Protein AF-0000000082733466 (afdb_homodimer)

Radius of gyration: 30.23 Å; Cα contacts (8 Å, |Δi|>4): 843; chains: 2; bounding box: 83×103×80 Å

Structure (mmCIF, N/CA/C/O backbone):
data_AF-0000000082733466-model_v1
#
loop_
_entity.id
_entity.type
_entity.pdbx_description
1 polymer 'Transmembrane protein 182'
#
loop_
_atom_site.group_PDB
_atom_site.id
_atom_site.type_symbol
_atom_site.label_atom_id
_atom_site.label_alt_id
_atom_site.label_comp_id
_atom_site.label_asym_id
_atom_site.label_entity_id
_atom_site.label_seq_id
_atom_site.pdbx_PDB_ins_code
_atom_site.Cartn_x
_atom_site.Cartn_y
_atom_site.Cartn_z
_atom_site.occupancy
_atom_site.B_iso_or_equiv
_atom_site.auth_seq_id
_atom_site.auth_comp_id
_atom_site.auth_asym_id
_atom_site.auth_atom_id
_atom_site.pdbx_PDB_model_num
ATOM 1 N N . MET A 1 1 ? 45.094 -58.219 -17.766 1 29.83 1 MET A N 1
ATOM 2 C CA . MET A 1 1 ? 43.812 -57.844 -18.406 1 29.83 1 MET A CA 1
ATOM 3 C C . MET A 1 1 ? 42.844 -57.312 -17.375 1 29.83 1 MET A C 1
ATOM 5 O O . MET A 1 1 ? 42.188 -58.094 -16.688 1 29.83 1 MET A O 1
ATOM 9 N N . SER A 1 2 ? 43.25 -56.219 -16.609 1 34.62 2 SER A N 1
ATOM 10 C CA . SER A 1 2 ? 42.562 -55.469 -15.578 1 34.62 2 SER A CA 1
ATOM 11 C C . SER A 1 2 ? 41.281 -54.812 -16.125 1 34.62 2 SER A C 1
ATOM 13 O O . SER A 1 2 ? 41.344 -54.031 -17.062 1 34.62 2 SER A O 1
ATOM 15 N N . GLN A 1 3 ? 40.219 -55.594 -16.297 1 35.31 3 GLN A N 1
ATOM 16 C CA . GLN A 1 3 ? 38.906 -55.094 -16.688 1 35.31 3 GLN A CA 1
ATOM 17 C C . GLN A 1 3 ? 38.438 -53.969 -15.773 1 35.31 3 GLN A C 1
ATOM 19 O O . GLN A 1 3 ? 38.219 -54.156 -14.578 1 35.31 3 GLN A O 1
ATOM 24 N N . GLY A 1 4 ? 38.969 -52.719 -15.922 1 37.38 4 GLY A N 1
ATOM 25 C CA . GLY A 1 4 ? 38.438 -51.531 -15.305 1 37.38 4 GLY A CA 1
ATOM 26 C C . GLY A 1 4 ? 36.906 -51.406 -15.484 1 37.38 4 GLY A C 1
ATOM 27 O O . GLY A 1 4 ? 36.406 -51.406 -16.609 1 37.38 4 GLY A O 1
ATOM 28 N N . SER A 1 5 ? 36.125 -52 -14.586 1 43.62 5 SER A N 1
ATOM 29 C CA . SER A 1 5 ? 34.688 -51.812 -14.492 1 43.62 5 SER A CA 1
ATOM 30 C C . SER A 1 5 ? 34.344 -50.312 -14.602 1 43.62 5 SER A C 1
ATOM 32 O O . SER A 1 5 ? 34.719 -49.531 -13.758 1 43.62 5 SER A O 1
ATOM 34 N N . ARG A 1 6 ? 34.312 -49.781 -15.836 1 42.19 6 ARG A N 1
ATOM 35 C CA . ARG A 1 6 ? 33.656 -48.5 -16.078 1 42.19 6 ARG A CA 1
ATOM 36 C C . ARG A 1 6 ? 32.281 -48.469 -15.398 1 42.19 6 ARG A C 1
ATOM 38 O O . ARG A 1 6 ? 31.344 -49.125 -15.836 1 42.19 6 ARG A O 1
ATOM 45 N N . VAL A 1 7 ? 32.219 -48.438 -14.102 1 40.44 7 VAL A N 1
ATOM 46 C CA . VAL A 1 7 ? 30.969 -48 -13.492 1 40.44 7 VAL A CA 1
ATOM 47 C C . VAL A 1 7 ? 30.5 -46.719 -14.156 1 40.44 7 VAL A C 1
ATOM 49 O O . VAL A 1 7 ? 31.219 -45.719 -14.195 1 40.44 7 VAL A O 1
ATOM 52 N N . MET A 1 8 ? 29.891 -46.812 -15.297 1 35.75 8 MET A N 1
ATOM 53 C CA . MET A 1 8 ? 29.125 -45.656 -15.805 1 35.75 8 MET A CA 1
ATOM 54 C C . MET A 1 8 ? 28.359 -45 -14.68 1 35.75 8 MET A C 1
ATOM 56 O O . MET A 1 8 ? 27.516 -45.625 -14.031 1 35.75 8 MET A O 1
ATOM 60 N N . PHE A 1 9 ? 28.969 -44.125 -13.93 1 37.19 9 PHE A N 1
ATOM 61 C CA . PHE A 1 9 ? 28.172 -43.188 -13.148 1 37.19 9 PHE A CA 1
ATOM 62 C C . PHE A 1 9 ? 27 -42.656 -13.977 1 37.19 9 PHE A C 1
ATOM 64 O O . PHE A 1 9 ? 27.219 -41.969 -14.992 1 37.19 9 PHE A O 1
ATOM 71 N N . SER A 1 10 ? 26.062 -43.531 -14.234 1 38.38 10 SER A N 1
ATOM 72 C CA . SER A 1 10 ? 24.844 -42.844 -14.641 1 38.38 10 SER A CA 1
ATOM 73 C C . SER A 1 10 ? 24.656 -41.531 -13.883 1 38.38 10 SER A C 1
ATOM 75 O O . SER A 1 10 ? 24.547 -41.531 -12.656 1 38.38 10 SER A O 1
ATOM 77 N N . SER A 1 11 ? 25.484 -40.594 -14.117 1 40.06 11 SER A N 1
ATOM 78 C CA . SER A 1 11 ? 25.109 -39.25 -13.695 1 40.06 11 SER A CA 1
ATOM 79 C C . SER A 1 11 ? 23.609 -39.031 -13.844 1 40.06 11 SER A C 1
ATOM 81 O O . SER A 1 11 ? 23.125 -38.688 -14.922 1 40.06 11 SER A O 1
ATOM 83 N N . THR A 1 12 ? 22.766 -39.938 -13.469 1 43.28 12 THR A N 1
ATOM 84 C CA . THR A 1 12 ? 21.391 -39.531 -13.203 1 43.28 12 THR A CA 1
ATOM 85 C C . THR A 1 12 ? 21.344 -38.125 -12.555 1 43.28 12 THR A C 1
ATOM 87 O O . THR A 1 12 ? 21.375 -38.031 -11.328 1 43.28 12 THR A O 1
ATOM 90 N N . GLN A 1 13 ? 22.297 -37.281 -12.68 1 42.25 13 GLN A N 1
ATOM 91 C CA . GLN A 1 13 ? 22.031 -35.906 -12.266 1 42.25 13 GLN A CA 1
ATOM 92 C C . GLN A 1 13 ? 20.578 -35.531 -12.469 1 42.25 13 GLN A C 1
ATOM 94 O O . GLN A 1 13 ? 20.031 -35.719 -13.562 1 42.25 13 GLN A O 1
ATOM 99 N N . ASP A 1 14 ? 19.703 -35.625 -11.5 1 50.81 14 ASP A N 1
ATOM 100 C CA . ASP A 1 14 ? 18.328 -35.188 -11.227 1 50.81 14 ASP A CA 1
ATOM 101 C C . ASP A 1 14 ? 17.984 -33.906 -11.969 1 50.81 14 ASP A C 1
ATOM 103 O O . ASP A 1 14 ? 18.156 -32.812 -11.438 1 50.81 14 ASP A O 1
ATOM 107 N N . GLU A 1 15 ? 18.391 -33.656 -13.125 1 63.31 15 GLU A N 1
ATOM 108 C CA . GLU A 1 15 ? 18 -32.531 -13.961 1 63.31 15 GLU A CA 1
ATOM 109 C C . GLU A 1 15 ? 16.484 -32.312 -13.891 1 63.31 15 GLU A C 1
ATOM 111 O O . GLU A 1 15 ? 15.703 -33.25 -14.039 1 63.31 15 GLU A O 1
ATOM 116 N N . MET A 1 16 ? 16.078 -31.281 -13.289 1 73.44 16 MET A N 1
ATOM 117 C CA . MET A 1 16 ? 14.688 -30.844 -13.227 1 73.44 16 MET A CA 1
ATOM 118 C C . MET A 1 16 ? 14.031 -30.906 -14.602 1 73.44 16 MET A C 1
ATOM 120 O O . MET A 1 16 ? 14.602 -30.453 -15.594 1 73.44 16 MET A O 1
ATOM 124 N N . SER A 1 17 ? 13.047 -31.734 -14.68 1 81.06 17 SER A N 1
ATOM 125 C CA . SER A 1 17 ? 12.266 -31.781 -15.906 1 81.06 17 SER A CA 1
ATOM 126 C C . SER A 1 17 ? 11.883 -30.375 -16.375 1 81.06 17 SER A C 1
ATOM 128 O O . SER A 1 17 ? 11.883 -29.438 -15.586 1 81.06 17 SER A O 1
ATOM 130 N N . PRO A 1 18 ? 11.891 -30.219 -17.641 1 79.94 18 PRO A N 1
ATOM 131 C CA . PRO A 1 18 ? 11.492 -28.922 -18.172 1 79.94 18 PRO A CA 1
ATOM 132 C C . PRO A 1 18 ? 10.234 -28.375 -17.5 1 79.94 18 PRO A C 1
ATOM 134 O O . PRO A 1 18 ? 10.125 -27.172 -17.266 1 79.94 18 PRO A O 1
ATOM 137 N N . ALA A 1 19 ? 9.359 -29.234 -17.188 1 79.19 19 ALA A N 1
ATOM 138 C CA . ALA A 1 19 ? 8.133 -28.828 -16.5 1 79.19 19 ALA A CA 1
ATOM 139 C C . ALA A 1 19 ? 8.438 -28.328 -15.094 1 79.19 19 ALA A C 1
ATOM 141 O O . ALA A 1 19 ? 7.848 -27.344 -14.641 1 79.19 19 ALA A O 1
ATOM 142 N N . GLU A 1 20 ? 9.281 -28.938 -14.461 1 83.38 20 GLU A N 1
ATOM 143 C CA . GLU A 1 20 ? 9.664 -28.531 -13.109 1 83.38 20 GLU A CA 1
ATOM 144 C C . GLU A 1 20 ? 10.406 -27.203 -13.117 1 83.38 20 GLU A C 1
ATOM 146 O O . GLU A 1 20 ? 10.219 -26.375 -12.219 1 83.38 20 GLU A O 1
ATOM 151 N N . ARG A 1 21 ? 11.242 -27.078 -14.102 1 84.56 21 ARG A N 1
ATOM 152 C CA . ARG A 1 21 ? 11.969 -25.812 -14.234 1 84.56 21 ARG A CA 1
ATOM 153 C C . ARG A 1 21 ? 11.016 -24.656 -14.445 1 84.56 21 ARG A C 1
ATOM 155 O O . ARG A 1 21 ? 11.219 -23.562 -13.906 1 84.56 21 ARG A O 1
ATOM 162 N N . LEU A 1 22 ? 10.039 -24.859 -15.227 1 86 22 LEU A N 1
ATOM 163 C CA . LEU A 1 22 ? 9.047 -23.812 -15.484 1 86 22 LEU A CA 1
ATOM 164 C C . LEU A 1 22 ? 8.289 -23.469 -14.211 1 86 22 LEU A C 1
ATOM 166 O O . LEU A 1 22 ? 8 -22.297 -13.953 1 86 22 LEU A O 1
ATOM 170 N N . LYS A 1 23 ? 8.047 -24.469 -13.477 1 83.38 23 LYS A N 1
ATOM 171 C CA . LYS A 1 23 ? 7.344 -24.25 -12.219 1 83.38 23 LYS A CA 1
ATOM 172 C C . LYS A 1 23 ? 8.18 -23.406 -11.266 1 83.38 23 LYS A C 1
ATOM 174 O O . LYS A 1 23 ? 7.645 -22.531 -10.57 1 83.38 23 LYS A O 1
ATOM 179 N N . VAL A 1 24 ? 9.398 -23.688 -11.211 1 86 24 VAL A N 1
ATOM 180 C CA . VAL A 1 24 ? 10.312 -22.938 -10.344 1 86 24 VAL A CA 1
ATOM 181 C C . VAL A 1 24 ? 10.422 -21.5 -10.828 1 86 24 VAL A C 1
ATOM 183 O O . VAL A 1 24 ? 10.43 -20.562 -10.023 1 86 24 VAL A O 1
ATOM 186 N N . LEU A 1 25 ? 10.461 -21.312 -12.086 1 88.62 25 LEU A N 1
ATOM 187 C CA . LEU A 1 25 ? 10.539 -19.969 -12.656 1 88.62 25 LEU A CA 1
ATOM 188 C C . LEU A 1 25 ? 9.281 -19.172 -12.336 1 88.62 25 LEU A C 1
ATOM 190 O O . LEU A 1 25 ? 9.367 -17.984 -11.977 1 88.62 25 LEU A O 1
ATOM 194 N N . VAL A 1 26 ? 8.219 -19.828 -12.477 1 88.25 26 VAL A N 1
ATOM 195 C CA . VAL A 1 26 ? 6.945 -19.172 -12.203 1 88.25 26 VAL A CA 1
ATOM 196 C C . VAL A 1 26 ? 6.863 -18.812 -10.719 1 88.25 26 VAL A C 1
ATOM 198 O O . VAL A 1 26 ? 6.395 -17.734 -10.359 1 88.25 26 VAL A O 1
ATOM 201 N N . PHE A 1 27 ? 7.34 -19.641 -9.883 1 87.75 27 PHE A N 1
ATOM 202 C CA . PHE A 1 27 ? 7.344 -19.391 -8.453 1 87.75 27 PHE A CA 1
ATOM 203 C C . PHE A 1 27 ? 8.148 -18.125 -8.133 1 87.75 27 PHE A C 1
ATOM 205 O O . PHE A 1 27 ? 7.668 -17.234 -7.426 1 87.75 27 PHE A O 1
ATOM 212 N N . PHE A 1 28 ? 9.305 -18.109 -8.617 1 92.25 28 PHE A N 1
ATOM 213 C CA . PHE A 1 28 ? 10.172 -16.969 -8.32 1 92.25 28 PHE A CA 1
ATOM 214 C C . PHE A 1 28 ? 9.633 -15.695 -8.938 1 92.25 28 PHE A C 1
ATOM 216 O O . PHE A 1 28 ? 9.758 -14.617 -8.352 1 92.25 28 PHE A O 1
ATOM 223 N N . ALA A 1 29 ? 9.055 -15.781 -10.094 1 92.81 29 ALA A N 1
ATOM 224 C CA . ALA A 1 29 ? 8.453 -14.602 -10.719 1 92.81 29 ALA A CA 1
ATOM 225 C C . ALA A 1 29 ? 7.34 -14.031 -9.844 1 92.81 29 ALA A C 1
ATOM 227 O O . ALA A 1 29 ? 7.277 -12.82 -9.617 1 92.81 29 ALA A O 1
ATOM 228 N N . LEU A 1 30 ? 6.547 -14.898 -9.336 1 91.38 30 LEU A N 1
ATOM 229 C CA . LEU A 1 30 ? 5.426 -14.453 -8.508 1 91.38 30 LEU A CA 1
ATOM 230 C C . LEU A 1 30 ? 5.914 -13.961 -7.152 1 91.38 30 LEU A C 1
ATOM 232 O O . LEU A 1 30 ? 5.418 -12.953 -6.637 1 91.38 30 LEU A O 1
ATOM 236 N N . PHE A 1 31 ? 6.895 -14.68 -6.621 1 92.19 31 PHE A N 1
ATOM 237 C CA . PHE A 1 31 ? 7.41 -14.312 -5.309 1 92.19 31 PHE A CA 1
ATOM 238 C C . PHE A 1 31 ? 8.109 -12.961 -5.363 1 92.19 31 PHE A C 1
ATOM 240 O O . PHE A 1 31 ? 7.836 -12.086 -4.539 1 92.19 31 PHE A O 1
ATOM 247 N N . PHE A 1 32 ? 8.953 -12.789 -6.27 1 95.81 32 PHE A N 1
ATOM 248 C CA . PHE A 1 32 ? 9.664 -11.523 -6.414 1 95.81 32 PHE A CA 1
ATOM 249 C C . PHE A 1 32 ? 8.711 -10.414 -6.844 1 95.81 32 PHE A C 1
ATOM 251 O O . PHE A 1 32 ? 8.883 -9.258 -6.457 1 95.81 32 PHE A O 1
ATOM 258 N N . GLY A 1 33 ? 7.77 -10.797 -7.648 1 95.44 33 GLY A N 1
ATOM 259 C CA . GLY A 1 33 ? 6.77 -9.812 -8.023 1 95.44 33 GLY A CA 1
ATOM 260 C C . GLY A 1 33 ? 5.973 -9.289 -6.848 1 95.44 33 GLY A C 1
ATOM 261 O O . GLY A 1 33 ? 5.77 -8.078 -6.715 1 95.44 33 GLY A O 1
ATOM 262 N N . ALA A 1 34 ? 5.559 -10.156 -5.977 1 94.5 34 ALA A N 1
ATOM 263 C CA . ALA A 1 34 ? 4.797 -9.766 -4.793 1 94.5 34 ALA A CA 1
ATOM 264 C C . ALA A 1 34 ? 5.652 -8.945 -3.836 1 94.5 34 ALA A C 1
ATOM 266 O O . ALA A 1 34 ? 5.184 -7.945 -3.277 1 94.5 34 ALA A O 1
ATOM 267 N N . SER A 1 35 ? 6.898 -9.367 -3.729 1 95.69 35 SER A N 1
ATOM 268 C CA . SER A 1 35 ? 7.812 -8.633 -2.859 1 95.69 35 SER A CA 1
ATOM 269 C C . SER A 1 35 ? 8.086 -7.23 -3.402 1 95.69 35 SER A C 1
ATOM 271 O O . SER A 1 35 ? 8.062 -6.254 -2.652 1 95.69 35 SER A O 1
ATOM 273 N N . GLY A 1 36 ? 8.344 -7.211 -4.672 1 96.88 36 GLY A N 1
ATOM 274 C CA . GLY A 1 36 ? 8.555 -5.91 -5.293 1 96.88 36 GLY A CA 1
ATOM 275 C C . GLY A 1 36 ? 7.352 -4.996 -5.188 1 96.88 36 GLY A C 1
ATOM 276 O O . GLY A 1 36 ? 7.492 -3.803 -4.914 1 96.88 36 GLY A O 1
ATOM 277 N N . PHE A 1 37 ? 6.234 -5.551 -5.363 1 95.31 37 PHE A N 1
ATOM 278 C CA . PHE A 1 37 ? 4.977 -4.824 -5.254 1 95.31 37 PHE A CA 1
ATOM 279 C C . PHE A 1 37 ? 4.809 -4.246 -3.854 1 95.31 37 PHE A C 1
ATOM 281 O O . PHE A 1 37 ? 4.547 -3.051 -3.697 1 95.31 37 PHE A O 1
ATOM 288 N N . LEU A 1 38 ? 4.996 -5.012 -2.854 1 95.5 38 LEU A N 1
ATOM 289 C CA . LEU A 1 38 ? 4.836 -4.594 -1.466 1 95.5 38 LEU A CA 1
ATOM 290 C C . LEU A 1 38 ? 5.844 -3.506 -1.106 1 95.5 38 LEU A C 1
ATOM 292 O O . LEU A 1 38 ? 5.473 -2.48 -0.527 1 95.5 38 LEU A O 1
ATOM 296 N N . LEU A 1 39 ? 7.027 -3.721 -1.506 1 96.75 39 LEU A N 1
ATOM 297 C CA . LEU A 1 39 ? 8.078 -2.766 -1.162 1 96.75 39 LEU A CA 1
ATOM 298 C C . LEU A 1 39 ? 7.883 -1.454 -1.917 1 96.75 39 LEU A C 1
ATOM 300 O O . LEU A 1 39 ? 8.195 -0.381 -1.396 1 96.75 39 LEU A O 1
ATOM 304 N N . THR A 1 40 ? 7.363 -1.567 -3.109 1 96.38 40 THR A N 1
ATOM 305 C CA . THR A 1 40 ? 7.062 -0.36 -3.869 1 96.38 40 THR A CA 1
ATOM 306 C C . THR A 1 40 ? 5.969 0.452 -3.182 1 96.38 40 THR A C 1
ATOM 308 O O . THR A 1 40 ? 6.102 1.666 -3.01 1 96.38 40 THR A O 1
ATOM 311 N N . LEU A 1 41 ? 4.969 -0.22 -2.736 1 93.81 41 LEU A N 1
ATOM 312 C CA . LEU A 1 41 ? 3.865 0.48 -2.086 1 93.81 41 LEU A CA 1
ATOM 313 C C . LEU A 1 41 ? 4.305 1.056 -0.744 1 93.81 41 LEU A C 1
ATOM 315 O O . LEU A 1 41 ? 3.912 2.168 -0.383 1 93.81 41 LEU A O 1
ATOM 319 N N . LEU A 1 42 ? 5.113 0.343 -0.094 1 92.44 42 LEU A N 1
ATOM 320 C CA . LEU A 1 42 ? 5.609 0.833 1.188 1 92.44 42 LEU A CA 1
ATOM 321 C C . LEU A 1 42 ? 6.555 2.014 0.991 1 92.44 42 LEU A C 1
ATOM 323 O O . LEU A 1 42 ? 6.473 3.006 1.717 1 92.44 42 LEU A O 1
ATOM 327 N N . SER A 1 43 ? 7.398 1.934 0.071 1 92.88 43 SER A N 1
ATOM 328 C CA . SER A 1 43 ? 8.375 2.99 -0.189 1 92.88 43 SER A CA 1
ATOM 329 C C . SER A 1 43 ? 7.688 4.266 -0.675 1 92.88 43 SER A C 1
ATOM 331 O O . SER A 1 43 ? 8.039 5.363 -0.243 1 92.88 43 SER A O 1
ATOM 333 N N . CYS A 1 44 ? 6.715 4.078 -1.498 1 88.44 44 CYS A N 1
ATOM 334 C CA . CYS A 1 44 ? 6.059 5.242 -2.088 1 88.44 44 CYS A CA 1
ATOM 335 C C . CYS A 1 44 ? 4.93 5.742 -1.195 1 88.44 44 CYS A C 1
ATOM 337 O O . CYS A 1 44 ? 4.594 6.926 -1.221 1 88.44 44 CYS A O 1
ATOM 339 N N . GLY A 1 45 ? 4.469 4.922 -0.361 1 84.69 45 GLY A N 1
ATOM 340 C CA . GLY A 1 45 ? 3.277 5.273 0.392 1 84.69 45 GLY A CA 1
ATOM 341 C C . GLY A 1 45 ? 3.584 5.855 1.76 1 84.69 45 GLY A C 1
ATOM 342 O O . GLY A 1 45 ? 2.791 6.625 2.307 1 84.69 45 GLY A O 1
ATOM 343 N N . THR A 1 46 ? 4.645 5.609 2.533 1 83.94 46 THR A N 1
ATOM 344 C CA . THR A 1 46 ? 4.91 6.043 3.9 1 83.94 46 THR A CA 1
ATOM 345 C C . THR A 1 46 ? 5.656 7.371 3.91 1 83.94 46 THR A C 1
ATOM 347 O O . THR A 1 46 ? 5.824 7.988 4.965 1 83.94 46 THR A O 1
ATOM 350 N N . GLU A 1 47 ? 6.008 8.039 2.936 1 84.25 47 GLU A N 1
ATOM 351 C CA . GLU A 1 47 ? 6.5 9.398 2.723 1 84.25 47 GLU A CA 1
ATOM 352 C C . GLU A 1 47 ? 7.68 9.711 3.641 1 84.25 47 GLU A C 1
ATOM 354 O O . GLU A 1 47 ? 7.781 10.812 4.176 1 84.25 47 GLU A O 1
ATOM 359 N N . TYR A 1 48 ? 8.547 8.82 4.027 1 87.81 48 TYR A N 1
ATOM 360 C CA . TYR A 1 48 ? 9.75 9.031 4.832 1 87.81 48 TYR A CA 1
ATOM 361 C C . TYR A 1 48 ? 11.008 8.812 4 1 87.81 48 TYR A C 1
ATOM 363 O O . TYR A 1 48 ? 11.906 8.07 4.402 1 87.81 48 TYR A O 1
ATOM 371 N N . TRP A 1 49 ? 11.117 9.469 2.992 1 88.88 49 TRP A N 1
ATOM 372 C CA . TRP A 1 49 ? 12.297 9.367 2.143 1 88.88 49 TRP A CA 1
ATOM 373 C C . TRP A 1 49 ? 13.453 10.172 2.727 1 88.88 49 TRP A C 1
ATOM 375 O O . TRP A 1 49 ? 14.586 9.688 2.783 1 88.88 49 TRP A O 1
ATOM 385 N N . LEU A 1 50 ? 13.125 11.414 3.213 1 87.06 50 LEU A N 1
ATOM 386 C CA . LEU A 1 50 ? 14.125 12.312 3.775 1 87.06 50 LEU A CA 1
ATOM 387 C C . LEU A 1 50 ? 13.719 12.773 5.172 1 87.06 50 LEU A C 1
ATOM 389 O O . LEU A 1 50 ? 12.57 13.164 5.395 1 87.06 50 LEU A O 1
ATOM 393 N N . LEU A 1 51 ? 14.617 12.602 6.082 1 86.81 51 LEU A N 1
ATOM 394 C CA . LEU A 1 51 ? 14.445 13.125 7.438 1 86.81 51 LEU A CA 1
ATOM 395 C C . LEU A 1 51 ? 15.438 14.25 7.715 1 86.81 51 LEU A C 1
ATOM 397 O O . LEU A 1 51 ? 16.625 14.133 7.391 1 86.81 51 LEU A O 1
ATOM 401 N N . ALA A 1 52 ? 14.898 15.336 8.203 1 84.5 52 ALA A N 1
ATOM 402 C CA . ALA A 1 52 ? 15.766 16.484 8.477 1 84.5 52 ALA A CA 1
ATOM 403 C C . ALA A 1 52 ? 15.398 17.141 9.797 1 84.5 52 ALA A C 1
ATOM 405 O O . ALA A 1 52 ? 14.25 17.062 10.242 1 84.5 52 ALA A O 1
ATOM 406 N N . SER A 1 53 ? 16.359 17.688 10.391 1 84.06 53 SER A N 1
ATOM 407 C CA . SER A 1 53 ? 16.172 18.453 11.609 1 84.06 53 SER A CA 1
ATOM 408 C C . SER A 1 53 ? 16.828 19.828 11.508 1 84.06 53 SER A C 1
ATOM 410 O O . SER A 1 53 ? 17.953 19.938 11 1 84.06 53 SER A O 1
ATOM 412 N N . GLU A 1 54 ? 16.047 20.781 11.859 1 82.31 54 GLU A N 1
ATOM 413 C CA . GLU A 1 54 ? 16.531 22.156 11.859 1 82.31 54 GLU A CA 1
ATOM 414 C C . GLU A 1 54 ? 16.641 22.703 13.281 1 82.31 54 GLU A C 1
ATOM 416 O O . GLU A 1 54 ? 15.75 22.484 14.102 1 82.31 54 GLU A O 1
ATOM 421 N N . SER A 1 55 ? 17.812 23.297 13.562 1 80 55 SER A N 1
ATOM 422 C CA . SER A 1 55 ? 18 23.969 14.852 1 80 55 SER A CA 1
ATOM 423 C C . SER A 1 55 ? 18.688 25.312 14.672 1 80 55 SER A C 1
ATOM 425 O O . SER A 1 55 ? 19.531 25.484 13.789 1 80 55 SER A O 1
ATOM 427 N N . CYS A 1 56 ? 18.016 26.375 15.25 1 74 56 CYS A N 1
ATOM 428 C CA . CYS A 1 56 ? 18.641 27.688 15.258 1 74 56 CYS A CA 1
ATOM 429 C C . CYS A 1 56 ? 19.188 28.016 16.641 1 74 56 CYS A C 1
ATOM 431 O O . CYS A 1 56 ? 18.469 27.922 17.641 1 74 56 CYS A O 1
ATOM 433 N N . GLY A 1 57 ? 20.484 27.891 16.906 1 59.81 57 GLY A N 1
ATOM 434 C CA . GLY A 1 57 ? 21.141 28.203 18.172 1 59.81 57 GLY A CA 1
ATOM 435 C C . GLY A 1 57 ? 20.703 29.531 18.766 1 59.81 57 GLY A C 1
ATOM 436 O O . GLY A 1 57 ? 19.859 30.219 18.188 1 59.81 57 GLY A O 1
ATOM 437 N N . GLU A 1 58 ? 21.359 30.141 19.719 1 56.09 58 GLU A N 1
ATOM 438 C CA . GLU A 1 58 ? 21.219 31.25 20.656 1 56.09 58 GLU A CA 1
ATOM 439 C C . GLU A 1 58 ? 20.922 32.562 19.938 1 56.09 58 GLU A C 1
ATOM 441 O O . GLU A 1 58 ? 20.203 33.406 20.453 1 56.09 58 GLU A O 1
ATOM 446 N N . GLY A 1 59 ? 21.625 33.094 18.891 1 47.94 59 GLY A N 1
ATOM 447 C CA . GLY A 1 59 ? 21.609 34.5 18.562 1 47.94 59 GLY A CA 1
ATOM 448 C C . GLY A 1 59 ? 20.328 34.938 17.859 1 47.94 59 GLY A C 1
ATOM 449 O O . GLY A 1 59 ? 20.219 36.094 17.438 1 47.94 59 GLY A O 1
ATOM 450 N N . GLY A 1 60 ? 19.547 34.281 17.172 1 46.03 60 GLY A N 1
ATOM 451 C CA . GLY A 1 60 ? 18.5 34.969 16.484 1 46.03 60 GLY A CA 1
ATOM 452 C C . GLY A 1 60 ? 17.438 35.531 17.406 1 46.03 60 GLY A C 1
ATOM 453 O O . GLY A 1 60 ? 17.312 35.094 18.562 1 46.03 60 GLY A O 1
ATOM 454 N N . GLY A 1 61 ? 16.984 36.938 17.172 1 39.97 61 GLY A N 1
ATOM 455 C CA . GLY A 1 61 ? 16.312 37.938 17.984 1 39.97 61 GLY A CA 1
ATOM 456 C C . GLY A 1 61 ? 15.18 37.344 18.812 1 39.97 61 GLY A C 1
ATOM 457 O O . GLY A 1 61 ? 15.062 37.625 20.016 1 39.97 61 GLY A O 1
ATOM 458 N N . GLY A 1 62 ? 13.898 37.344 18.156 1 39.19 62 GLY A N 1
ATOM 459 C CA . GLY A 1 62 ? 12.742 37.844 18.875 1 39.19 62 GLY A CA 1
ATOM 460 C C . GLY A 1 62 ? 12.438 37.062 20.141 1 39.19 62 GLY A C 1
ATOM 461 O O . GLY A 1 62 ? 11.859 37.594 21.094 1 39.19 62 GLY A O 1
ATOM 462 N N . GLY A 1 63 ? 11.609 35.906 20.078 1 38.62 63 GLY A N 1
ATOM 463 C CA . GLY A 1 63 ? 10.82 35.719 21.281 1 38.62 63 GLY A CA 1
ATOM 464 C C . GLY A 1 63 ? 11.664 35.5 22.531 1 38.62 63 GLY A C 1
ATOM 465 O O . GLY A 1 63 ? 12.852 35.188 22.438 1 38.62 63 GLY A O 1
ATOM 466 N N . LEU A 1 64 ? 11.117 36.062 23.703 1 39.75 64 LEU A N 1
ATOM 467 C CA . LEU A 1 64 ? 11.414 36.344 25.109 1 39.75 64 LEU A CA 1
ATOM 468 C C . LEU A 1 64 ? 12.352 35.281 25.688 1 39.75 64 LEU A C 1
ATOM 470 O O . LEU A 1 64 ? 12.633 34.281 25.031 1 39.75 64 LEU A O 1
ATOM 474 N N . GLY A 1 65 ? 11.93 34.906 27.016 1 37.69 65 GLY A N 1
ATOM 475 C CA . GLY A 1 65 ? 12.469 34.719 28.359 1 37.69 65 GLY A CA 1
ATOM 476 C C . GLY A 1 65 ? 13.391 33.531 28.469 1 37.69 65 GLY A C 1
ATOM 477 O O . GLY A 1 65 ? 14.594 33.625 28.203 1 37.69 65 GLY A O 1
ATOM 478 N N . ASP A 1 66 ? 12.875 32.469 29.344 1 40.59 66 ASP A N 1
ATOM 479 C CA . ASP A 1 66 ? 13.5 31.578 30.312 1 40.59 66 ASP A CA 1
ATOM 480 C C . ASP A 1 66 ? 14.398 30.562 29.609 1 40.59 66 ASP A C 1
ATOM 482 O O . ASP A 1 66 ? 14.258 30.328 28.406 1 40.59 66 ASP A O 1
ATOM 486 N N . GLY A 1 67 ? 15.484 29.875 30.297 1 43.66 67 GLY A N 1
ATOM 487 C CA . GLY A 1 67 ? 16.375 28.734 30.328 1 43.66 67 GLY A CA 1
ATOM 488 C C . GLY A 1 67 ? 15.93 27.609 29.406 1 43.66 67 GLY A C 1
ATOM 489 O O . GLY A 1 67 ? 16.312 26.453 29.594 1 43.66 67 GLY A O 1
ATOM 490 N N . GLY A 1 68 ? 14.852 27.609 28.766 1 49.31 68 GLY A N 1
ATOM 491 C CA . GLY A 1 68 ? 14.148 26.469 28.188 1 49.31 68 GLY A CA 1
ATOM 492 C C . GLY A 1 68 ? 14.711 26.031 26.859 1 49.31 68 GLY A C 1
ATOM 493 O O . GLY A 1 68 ? 15.227 26.844 26.094 1 49.31 68 GLY A O 1
ATOM 494 N N . LYS A 1 69 ? 15.117 24.812 26.734 1 56.19 69 LYS A N 1
ATOM 495 C CA . LYS A 1 69 ? 15.648 24.016 25.625 1 56.19 69 LYS A CA 1
ATOM 496 C C . LYS A 1 69 ? 14.93 24.344 24.328 1 56.19 69 LYS A C 1
ATOM 498 O O . LYS A 1 69 ? 13.703 24.359 24.266 1 56.19 69 LYS A O 1
ATOM 503 N N . LYS A 1 70 ? 15.57 25 23.359 1 62.31 70 LYS A N 1
ATOM 504 C CA . LYS A 1 70 ? 15.109 25.547 22.094 1 62.31 70 LYS A CA 1
ATOM 505 C C . LYS A 1 70 ? 14.438 24.469 21.25 1 62.31 70 LYS A C 1
ATOM 507 O O . LYS A 1 70 ? 14.922 23.344 21.172 1 62.31 70 LYS A O 1
ATOM 512 N N . PRO A 1 71 ? 13.383 24.766 20.641 1 73.31 71 PRO A N 1
ATOM 513 C CA . PRO A 1 71 ? 12.633 23.797 19.844 1 73.31 71 PRO A CA 1
ATOM 514 C C . PRO A 1 71 ? 13.328 23.438 18.531 1 73.31 71 PRO A C 1
ATOM 516 O O . PRO A 1 71 ? 13.969 24.297 17.922 1 73.31 71 PRO A O 1
ATOM 519 N N . VAL A 1 72 ? 13.578 22.203 18.344 1 79.75 72 VAL A N 1
ATOM 520 C CA . VAL A 1 72 ? 14.094 21.656 17.078 1 79.75 72 VAL A CA 1
ATOM 521 C C . VAL A 1 72 ? 12.93 21.312 16.156 1 79.75 72 VAL A C 1
ATOM 523 O O . VAL A 1 72 ? 11.938 20.703 16.594 1 79.75 72 VAL A O 1
ATOM 526 N N . ARG A 1 73 ? 13.047 21.781 14.945 1 82.12 73 ARG A N 1
ATOM 527 C CA . ARG A 1 73 ? 12.039 21.422 13.953 1 82.12 73 ARG A CA 1
ATOM 528 C C . ARG A 1 73 ? 12.461 20.188 13.156 1 82.12 73 ARG A C 1
ATOM 530 O O . ARG A 1 73 ? 13.555 20.172 12.57 1 82.12 73 ARG A O 1
ATOM 537 N N . ILE A 1 74 ? 11.641 19.25 13.188 1 84.06 74 ILE A N 1
ATOM 538 C CA . ILE A 1 74 ? 11.922 18 12.484 1 84.06 74 ILE A CA 1
ATOM 539 C C . ILE A 1 74 ? 11.016 17.891 11.258 1 84.06 74 ILE A C 1
ATOM 541 O O . ILE A 1 74 ? 9.828 18.203 11.328 1 84.06 74 ILE A O 1
ATOM 545 N N . PHE A 1 75 ? 11.656 17.422 10.18 1 82.88 75 PHE A N 1
ATOM 546 C CA . PHE A 1 75 ? 10.945 17.281 8.914 1 82.88 75 PHE A CA 1
ATOM 547 C C . PHE A 1 75 ? 11.086 15.867 8.367 1 82.88 75 PHE A C 1
ATOM 549 O O . PHE A 1 75 ? 12.125 15.227 8.539 1 82.88 75 PHE A O 1
ATOM 556 N N . HIS A 1 76 ? 10.07 15.391 7.855 1 85.38 76 HIS A N 1
ATOM 557 C CA . HIS A 1 76 ? 10.148 14.227 6.98 1 85.38 76 HIS A CA 1
ATOM 558 C C . HIS A 1 76 ? 9.461 14.492 5.645 1 85.38 76 HIS A C 1
ATOM 560 O O . HIS A 1 76 ? 8.445 15.188 5.594 1 85.38 76 HIS A O 1
ATOM 566 N N . GLU A 1 77 ? 10.086 14.047 4.645 1 85.06 77 GLU A N 1
ATOM 567 C CA . GLU A 1 77 ? 9.586 14.305 3.301 1 85.06 77 GLU A CA 1
ATOM 568 C C . GLU A 1 77 ? 9.516 13.023 2.48 1 85.06 77 GLU A C 1
ATOM 570 O O . GLU A 1 77 ? 10.391 12.164 2.578 1 85.06 77 GLU A O 1
ATOM 575 N N . GLY A 1 78 ? 8.414 12.969 1.747 1 85.75 78 GLY A N 1
ATOM 576 C CA . GLY A 1 78 ? 8.242 11.867 0.815 1 85.75 78 GLY A CA 1
ATOM 577 C C . GLY A 1 78 ? 7.969 12.32 -0.606 1 85.75 78 GLY A C 1
ATOM 578 O O . GLY A 1 78 ? 8.398 13.406 -1.008 1 85.75 78 GLY A O 1
ATOM 579 N N . LEU A 1 79 ? 7.387 11.484 -1.299 1 82.25 79 LEU A N 1
ATOM 580 C CA . LEU A 1 79 ? 7.16 11.766 -2.711 1 82.25 79 LEU A CA 1
ATOM 581 C C . LEU A 1 79 ? 6.078 12.82 -2.887 1 82.25 79 LEU A C 1
ATOM 583 O O . LEU A 1 79 ? 6.07 13.555 -3.881 1 82.25 79 LEU A O 1
ATOM 587 N N . PHE A 1 80 ? 5.223 12.922 -1.802 1 79.25 80 PHE A N 1
ATOM 588 C CA . PHE A 1 80 ? 4.082 13.805 -2.012 1 79.25 80 PHE A CA 1
ATOM 589 C C . PHE A 1 80 ? 4.047 14.906 -0.96 1 79.25 80 PHE A C 1
ATOM 591 O O . PHE A 1 80 ? 3.684 16.047 -1.261 1 79.25 80 PHE A O 1
ATOM 598 N N . TRP A 1 81 ? 4.492 14.5 0.21 1 81.94 81 TRP A N 1
ATOM 599 C CA . TRP A 1 81 ? 4.27 15.438 1.307 1 81.94 81 TRP A CA 1
ATOM 600 C C . TRP A 1 81 ? 5.559 15.688 2.084 1 81.94 81 TRP A C 1
ATOM 602 O O . TRP A 1 81 ? 6.402 14.797 2.197 1 81.94 81 TRP A O 1
ATOM 612 N N . ARG A 1 82 ? 5.586 16.875 2.531 1 85.06 82 ARG A N 1
ATOM 613 C CA . ARG A 1 82 ? 6.566 17.25 3.545 1 85.06 82 ARG A CA 1
ATOM 614 C C . ARG A 1 82 ? 5.883 17.625 4.852 1 85.06 82 ARG A C 1
ATOM 616 O O . ARG A 1 82 ? 4.984 18.484 4.867 1 85.06 82 ARG A O 1
ATOM 623 N N . CYS A 1 83 ? 6.262 16.953 5.875 1 85.69 83 CYS A N 1
ATOM 624 C CA . CYS A 1 83 ? 5.645 17.219 7.168 1 85.69 83 CYS A CA 1
ATOM 625 C C . CYS A 1 83 ? 6.684 17.656 8.188 1 85.69 83 CYS A C 1
ATOM 627 O O . CYS A 1 83 ? 7.824 17.188 8.164 1 85.69 83 CYS A O 1
ATOM 629 N N . SER A 1 84 ? 6.293 18.609 8.969 1 85.75 84 SER A N 1
ATOM 630 C CA . SER A 1 84 ? 7.207 19.125 9.984 1 85.75 84 SER A CA 1
ATOM 631 C C . SER A 1 84 ? 6.508 19.266 11.328 1 85.75 84 SER A C 1
ATOM 633 O O . SER A 1 84 ? 5.289 19.406 11.391 1 85.75 84 SER A O 1
ATOM 635 N N . PHE A 1 85 ? 7.223 19.062 12.383 1 83.25 85 PHE A N 1
ATOM 636 C CA . PHE A 1 85 ? 6.727 19.281 13.734 1 83.25 85 PHE A CA 1
ATOM 637 C C . PHE A 1 85 ? 7.824 19.844 14.633 1 83.25 85 PHE A C 1
ATOM 639 O O . PHE A 1 85 ? 9.008 19.703 14.328 1 83.25 85 PHE A O 1
ATOM 646 N N . LEU A 1 86 ? 7.336 20.641 15.562 1 79.75 86 LEU A N 1
ATOM 647 C CA . LEU A 1 86 ? 8.273 21.234 16.5 1 79.75 86 LEU A CA 1
ATOM 648 C C . LEU A 1 86 ? 8.492 20.312 17.703 1 79.75 86 LEU A C 1
ATOM 650 O O . LEU A 1 86 ? 7.531 19.797 18.281 1 79.75 86 LEU A O 1
ATOM 654 N N . ALA A 1 87 ? 9.688 19.891 17.859 1 75.19 87 ALA A N 1
ATOM 655 C CA . ALA A 1 87 ? 10.008 19.047 19.016 1 75.19 87 ALA A CA 1
ATOM 656 C C . ALA A 1 87 ? 10.883 19.812 20 1 75.19 87 ALA A C 1
ATOM 658 O O . ALA A 1 87 ? 11.711 20.625 19.609 1 75.19 87 ALA A O 1
ATOM 659 N N . ALA A 1 88 ? 10.336 19.594 21.281 1 66.31 88 ALA A N 1
ATOM 660 C CA . ALA A 1 88 ? 11.219 20.156 22.312 1 66.31 88 ALA A CA 1
ATOM 661 C C . ALA A 1 88 ? 12.562 19.422 22.344 1 66.31 88 ALA A C 1
ATOM 663 O O . ALA A 1 88 ? 12.625 18.219 22.078 1 66.31 88 ALA A O 1
ATOM 664 N N . SER A 1 89 ? 13.695 20.078 22.078 1 61 89 SER A N 1
ATOM 665 C CA . SER A 1 89 ? 15.094 19.719 21.844 1 61 89 SER A CA 1
ATOM 666 C C . SER A 1 89 ? 15.406 18.328 22.406 1 61 89 SER A C 1
ATOM 668 O O . SER A 1 89 ? 16.094 17.531 21.766 1 61 89 SER A O 1
ATOM 670 N N . HIS A 1 90 ? 15.031 17.828 23.656 1 56.44 90 HIS A N 1
ATOM 671 C CA . HIS A 1 90 ? 15.508 16.594 24.266 1 56.44 90 HIS A CA 1
ATOM 672 C C . HIS A 1 90 ? 14.57 15.43 23.953 1 56.44 90 HIS A C 1
ATOM 674 O O . HIS A 1 90 ? 14.914 14.273 24.219 1 56.44 90 HIS A O 1
ATOM 680 N N . GLU A 1 91 ? 13.578 15.742 23.25 1 58.06 91 GLU A N 1
ATOM 681 C CA . GLU A 1 91 ? 12.562 14.695 23.344 1 58.06 91 GLU A CA 1
ATOM 682 C C . GLU A 1 91 ? 12.453 13.914 22.047 1 58.06 91 GLU A C 1
ATOM 684 O O . GLU A 1 91 ? 12.164 12.719 22.047 1 58.06 91 GLU A O 1
ATOM 689 N N . TYR A 1 92 ? 12.781 14.734 20.984 1 60.38 92 TYR A N 1
ATOM 690 C CA . TYR A 1 92 ? 12.484 14.008 19.75 1 60.38 92 TYR A CA 1
ATOM 691 C C . TYR A 1 92 ? 13.664 14.062 18.781 1 60.38 92 TYR A C 1
ATOM 693 O O . TYR A 1 92 ? 14.273 15.117 18.594 1 60.38 92 TYR A O 1
ATOM 701 N N . SER A 1 93 ? 14.289 12.836 18.688 1 62.72 93 SER A N 1
ATOM 702 C CA . SER A 1 93 ? 15.336 12.719 17.672 1 62.72 93 SER A CA 1
ATOM 703 C C . SER A 1 93 ? 14.773 12.203 16.344 1 62.72 93 SER A C 1
ATOM 705 O O . SER A 1 93 ? 13.672 11.656 16.312 1 62.72 93 SER A O 1
ATOM 707 N N . VAL A 1 94 ? 15.383 12.539 15.266 1 64.94 94 VAL A N 1
ATOM 708 C CA . VAL A 1 94 ? 15.047 12.055 13.93 1 64.94 94 VAL A CA 1
ATOM 709 C C . VAL A 1 94 ? 14.836 10.547 13.961 1 64.94 94 VAL A C 1
ATOM 711 O O . VAL A 1 94 ? 14.023 10.008 13.195 1 64.94 94 VAL A O 1
ATOM 714 N N . TRP A 1 95 ? 15.461 9.914 15.008 1 64.06 95 TRP A N 1
ATOM 715 C CA . TRP A 1 95 ? 15.359 8.469 15.141 1 64.06 95 TRP A CA 1
ATOM 716 C C . TRP A 1 95 ? 13.969 8.055 15.617 1 64.06 95 TRP A C 1
ATOM 718 O O . TRP A 1 95 ? 13.508 6.949 15.336 1 64.06 95 TRP A O 1
ATOM 728 N N . ASP A 1 96 ? 13.352 9.023 16.188 1 63.81 96 ASP A N 1
ATOM 729 C CA . ASP A 1 96 ? 12.008 8.719 16.656 1 63.81 96 ASP A CA 1
ATOM 730 C C . ASP A 1 96 ? 11.039 8.539 15.5 1 63.81 96 ASP A C 1
ATOM 732 O O . ASP A 1 96 ? 10.055 7.801 15.609 1 63.81 96 ASP A O 1
ATOM 736 N N . LEU A 1 97 ? 11.422 9.195 14.469 1 63.25 97 LEU A N 1
ATOM 737 C CA . LEU A 1 97 ? 10.586 9.055 13.281 1 63.25 97 LEU A CA 1
ATOM 738 C C . LEU A 1 97 ? 10.719 7.66 12.68 1 63.25 97 LEU A C 1
ATOM 740 O O . LEU A 1 97 ? 9.797 7.176 12.016 1 63.25 97 LEU A O 1
ATOM 744 N N . TRP A 1 98 ? 11.93 7.043 13.086 1 58 98 TRP A N 1
ATOM 745 C CA . TRP A 1 98 ? 12.125 5.672 12.633 1 58 98 TRP A CA 1
ATOM 746 C C . TRP A 1 98 ? 11.211 4.711 13.383 1 58 98 TRP A C 1
ATOM 748 O O . TRP A 1 98 ? 10.742 3.719 12.812 1 58 98 TRP A O 1
ATOM 758 N N . ILE A 1 99 ? 11.062 5.078 14.742 1 53.53 99 ILE A N 1
ATOM 759 C CA . ILE A 1 99 ? 10.359 4.109 15.57 1 53.53 99 ILE A CA 1
ATOM 760 C C . ILE A 1 99 ? 8.922 4.574 15.789 1 53.53 99 ILE A C 1
ATOM 762 O O . ILE A 1 99 ? 8.258 4.152 16.75 1 53.53 99 ILE A O 1
ATOM 766 N N . VAL A 1 100 ? 8.258 5.039 15.07 1 54.53 100 VAL A N 1
ATOM 767 C CA . VAL A 1 100 ? 6.832 5.32 14.961 1 54.53 100 VAL A CA 1
ATOM 768 C C . VAL A 1 100 ? 6.387 6.199 16.125 1 54.53 100 VAL A C 1
ATOM 770 O O . VAL A 1 100 ? 5.227 6.156 16.547 1 54.53 100 VAL A O 1
ATOM 773 N N . LYS A 1 101 ? 7.227 6.738 16.828 1 58.09 101 LYS A N 1
ATOM 774 C CA . LYS A 1 101 ? 6.602 7.68 17.75 1 58.09 101 LYS A CA 1
ATOM 775 C C . LYS A 1 101 ? 6.125 8.93 17.016 1 58.09 101 LYS A C 1
ATOM 777 O O . LYS A 1 101 ? 6.934 9.773 16.625 1 58.09 101 LYS A O 1
ATOM 782 N N . GLN A 1 102 ? 4.852 8.898 16.594 1 59 102 GLN A N 1
ATOM 783 C CA . GLN A 1 102 ? 4.305 10.023 15.836 1 59 102 GLN A CA 1
ATOM 784 C C . GLN A 1 102 ? 3.922 11.18 16.75 1 59 102 GLN A C 1
ATOM 786 O O . GLN A 1 102 ? 3.434 10.953 17.859 1 59 102 GLN A O 1
ATOM 791 N N . PRO A 1 103 ? 4.488 12.281 16.375 1 63.59 103 PRO A N 1
ATOM 792 C CA . PRO A 1 103 ? 4.109 13.477 17.141 1 63.59 103 PRO A CA 1
ATOM 793 C C . PRO A 1 103 ? 2.598 13.664 17.234 1 63.59 103 PRO A C 1
ATOM 795 O O . PRO A 1 103 ? 1.848 13.062 16.453 1 63.59 103 PRO A O 1
ATOM 798 N N . LEU A 1 104 ? 2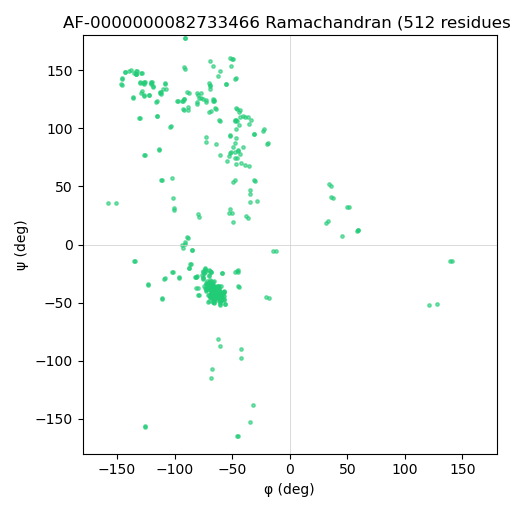.271 14.398 18.156 1 67.75 104 LEU A N 1
ATOM 799 C CA . LEU A 1 104 ? 0.858 14.68 18.391 1 67.75 104 LEU A CA 1
ATOM 800 C C . LEU A 1 104 ? 0.264 15.477 17.234 1 67.75 104 LEU A C 1
ATOM 802 O O . LEU A 1 104 ? -0.87 15.227 16.812 1 67.75 104 LEU A O 1
ATOM 806 N N . SER A 1 105 ? 1.099 16.453 16.688 1 79.44 105 SER A N 1
ATOM 807 C CA . SER A 1 105 ? 0.603 17.234 15.562 1 79.44 105 SER A CA 1
ATOM 808 C C . SER A 1 105 ? 1.73 17.594 14.602 1 79.44 105 SER A C 1
ATOM 810 O O . SER A 1 105 ? 2.854 17.859 15.031 1 79.44 105 SER A O 1
ATOM 812 N N . LYS A 1 106 ? 1.375 17.469 13.367 1 86.31 106 LYS A N 1
ATOM 813 C CA . LYS A 1 106 ? 2.352 17.844 12.344 1 86.31 106 LYS A CA 1
ATOM 814 C C . LYS A 1 106 ? 1.706 18.672 11.242 1 86.31 106 LYS A C 1
ATOM 816 O O . LYS A 1 106 ? 0.508 18.547 10.977 1 86.31 106 LYS A O 1
ATOM 821 N N . LEU A 1 107 ? 2.557 19.547 10.734 1 86.38 107 LEU A N 1
ATOM 822 C CA . LEU A 1 107 ? 2.135 20.359 9.586 1 86.38 107 LEU A CA 1
ATOM 823 C C . LEU A 1 107 ? 2.641 19.75 8.281 1 86.38 107 LEU A C 1
ATOM 825 O O . LEU A 1 107 ? 3.844 19.531 8.125 1 86.38 107 LEU A O 1
ATOM 829 N N . CYS A 1 108 ? 1.68 19.5 7.438 1 85.38 108 CYS A N 1
ATOM 830 C CA . CYS A 1 108 ? 2.041 18.844 6.191 1 85.38 108 CYS A CA 1
ATOM 831 C C . CYS A 1 108 ? 1.705 19.719 4.988 1 85.38 108 CYS A C 1
ATOM 833 O O . CYS A 1 108 ? 0.65 20.344 4.953 1 85.38 108 CYS A O 1
ATOM 835 N N . GLN A 1 109 ? 2.699 19.734 4.051 1 81.69 109 GLN A N 1
ATOM 836 C CA . GLN A 1 109 ? 2.545 20.484 2.811 1 81.69 109 GLN A CA 1
ATOM 837 C C . GLN A 1 109 ? 2.963 19.656 1.604 1 81.69 109 GLN A C 1
ATOM 839 O O . GLN A 1 109 ? 3.822 18.781 1.717 1 81.69 109 GLN A O 1
ATOM 844 N N . ALA A 1 110 ? 2.307 19.953 0.506 1 76.31 110 ALA A N 1
ATOM 845 C CA . ALA A 1 110 ? 2.695 19.266 -0.722 1 76.31 110 ALA A CA 1
ATOM 846 C C . ALA A 1 110 ? 4.105 19.656 -1.147 1 76.31 110 ALA A C 1
ATOM 848 O O . ALA A 1 110 ? 4.438 20.844 -1.206 1 76.31 110 ALA A O 1
ATOM 849 N N . ALA A 1 111 ? 5.109 18.75 -1.336 1 73 111 ALA A N 1
ATOM 850 C CA . ALA A 1 111 ? 6.492 19.094 -1.645 1 73 111 ALA A CA 1
ATOM 851 C C . ALA A 1 111 ? 7.043 18.234 -2.77 1 73 111 ALA A C 1
ATOM 853 O O . ALA A 1 111 ? 7.953 18.641 -3.494 1 73 111 ALA A O 1
ATOM 854 N N . PHE A 1 112 ? 6.508 17.203 -3.189 1 67.5 112 PHE A N 1
ATOM 855 C CA . PHE A 1 112 ? 6.914 16.297 -4.258 1 67.5 112 PHE A CA 1
ATOM 856 C C . PHE A 1 112 ? 8.43 16.203 -4.336 1 67.5 112 PHE A C 1
ATOM 858 O O . PHE A 1 112 ? 9.016 16.359 -5.406 1 67.5 112 PHE A O 1
ATOM 865 N N . LEU A 1 113 ? 9.109 15.93 -3.299 1 61.12 113 LEU A N 1
ATOM 866 C CA . LEU A 1 113 ? 10.547 15.75 -3.137 1 61.12 113 LEU A CA 1
ATOM 867 C C . LEU A 1 113 ? 11.305 17 -3.566 1 61.12 113 LEU A C 1
ATOM 869 O O . LEU A 1 113 ? 12.477 16.922 -3.943 1 61.12 113 LEU A O 1
ATOM 873 N N . PHE A 1 114 ? 10.469 18.031 -3.746 1 60.31 114 PHE A N 1
ATOM 874 C CA . PHE A 1 114 ? 11.148 19.266 -4.109 1 60.31 114 PHE A CA 1
ATOM 875 C C . PHE A 1 114 ? 11.789 19.906 -2.887 1 60.31 114 PHE A C 1
ATOM 877 O O . PHE A 1 114 ? 11.203 19.922 -1.803 1 60.31 114 PHE A O 1
ATOM 884 N N . PRO A 1 115 ? 13.109 20.156 -3.068 1 55.91 115 PRO A N 1
ATOM 885 C CA . PRO A 1 115 ? 13.906 20.641 -1.936 1 55.91 115 PRO A CA 1
ATOM 886 C C . PRO A 1 115 ? 13.25 21.828 -1.216 1 55.91 115 PRO A C 1
ATOM 888 O O . PRO A 1 115 ? 12.328 22.453 -1.755 1 55.91 115 PRO A O 1
ATOM 891 N N . PHE A 1 116 ? 13.648 22.094 0.067 1 55.41 116 PHE A N 1
ATOM 892 C CA . PHE A 1 116 ? 13.25 23.094 1.047 1 55.41 116 PHE A CA 1
ATOM 893 C C . PHE A 1 116 ? 13.195 24.484 0.413 1 55.41 116 PHE A C 1
ATOM 895 O O . PHE A 1 116 ? 14.18 24.938 -0.174 1 55.41 116 PHE A O 1
ATOM 902 N N . PRO A 1 117 ? 11.93 24.844 0.079 1 49.56 117 PRO A N 1
ATOM 903 C CA . PRO A 1 117 ? 11.836 26.156 -0.553 1 49.56 117 PRO A CA 1
ATOM 904 C C . PRO A 1 117 ? 12.641 27.219 0.188 1 49.56 117 PRO A C 1
ATOM 906 O O . PRO A 1 117 ? 12.734 27.188 1.418 1 49.56 117 PRO A O 1
ATOM 909 N N . VAL A 1 118 ? 13.758 27.688 -0.312 1 47.06 118 VAL A N 1
ATOM 910 C CA . VAL A 1 118 ? 14.344 28.922 0.199 1 47.06 118 VAL A CA 1
ATOM 911 C C . VAL A 1 118 ? 13.258 29.969 0.412 1 47.06 118 VAL A C 1
ATOM 913 O O . VAL A 1 118 ? 12.367 30.141 -0.429 1 47.06 118 VAL A O 1
ATOM 916 N N . LYS A 1 119 ? 13.016 30.375 1.536 1 43.59 119 LYS A N 1
ATOM 917 C CA . LYS A 1 119 ? 12.266 31.562 1.944 1 43.59 119 LYS A CA 1
ATOM 918 C C . LYS A 1 119 ? 12.492 32.719 0.971 1 43.59 119 LYS A C 1
ATOM 920 O O . LYS A 1 119 ? 13.633 33.031 0.617 1 43.59 119 LYS A O 1
ATOM 925 N N . GLY A 1 120 ? 11.422 33.062 -0.021 1 43.06 120 GLY A N 1
ATOM 926 C CA . GLY A 1 120 ? 11.273 34.156 -0.96 1 43.06 120 GLY A CA 1
ATOM 927 C C . GLY A 1 120 ? 10.992 33.719 -2.379 1 43.06 120 GLY A C 1
ATOM 928 O O . GLY A 1 120 ? 10.602 34.5 -3.23 1 43.06 120 GLY A O 1
ATOM 929 N N . THR A 1 121 ? 11.734 32.875 -2.875 1 40.88 121 THR A N 1
ATOM 930 C CA . THR A 1 121 ? 11.398 32.531 -4.254 1 40.88 121 THR A CA 1
ATOM 931 C C . THR A 1 121 ? 10.094 31.75 -4.316 1 40.88 121 THR A C 1
ATOM 933 O O . THR A 1 121 ? 9.812 30.938 -3.438 1 40.88 121 THR A O 1
ATOM 936 N N . LEU A 1 122 ? 9.008 32.281 -4.906 1 38.22 122 LEU A N 1
ATOM 937 C CA . LEU A 1 122 ? 7.676 31.797 -5.258 1 38.22 122 LEU A CA 1
ATOM 938 C C . LEU A 1 122 ? 7.664 30.281 -5.367 1 38.22 122 LEU A C 1
ATOM 940 O O . LEU A 1 122 ? 8.508 29.688 -6.051 1 38.22 122 LEU A O 1
ATOM 944 N N . TRP A 1 123 ? 7.27 29.609 -4.473 1 44.41 123 TRP A N 1
ATOM 945 C CA . TRP A 1 123 ? 6.879 28.203 -4.469 1 44.41 123 TRP A CA 1
ATOM 946 C C . TRP A 1 123 ? 6.309 27.797 -5.824 1 44.41 123 TRP A C 1
ATOM 948 O O . TRP A 1 123 ? 5.238 28.266 -6.219 1 44.41 123 TRP A O 1
ATOM 958 N N . VAL A 1 124 ? 6.914 27.953 -6.844 1 44.19 124 VAL A N 1
ATOM 959 C CA . VAL A 1 124 ? 6.25 27.375 -8.016 1 44.19 124 VAL A CA 1
ATOM 960 C C . VAL A 1 124 ? 5.887 25.922 -7.746 1 44.19 124 VAL A C 1
ATOM 962 O O . VAL A 1 124 ? 6.73 25.141 -7.305 1 44.19 124 VAL A O 1
ATOM 965 N N . GLU A 1 125 ? 4.742 25.75 -7.309 1 48.66 125 GLU A N 1
ATOM 966 C CA . GLU A 1 125 ? 4.109 24.422 -7.223 1 48.66 125 GLU A CA 1
ATOM 967 C C . GLU A 1 125 ? 4.805 23.422 -8.141 1 48.66 125 GLU A C 1
ATOM 969 O O . GLU A 1 125 ? 4.867 23.625 -9.352 1 48.66 125 GLU A O 1
ATOM 974 N N . PRO A 1 126 ? 5.777 22.812 -7.742 1 48.47 126 PRO A N 1
ATOM 975 C CA . PRO A 1 126 ? 6.422 21.891 -8.688 1 48.47 126 PRO A CA 1
ATOM 976 C C . PRO A 1 126 ? 5.438 20.906 -9.328 1 48.47 126 PRO A C 1
ATOM 978 O O . PRO A 1 126 ? 5.789 19.766 -9.594 1 48.47 126 PRO A O 1
ATOM 981 N N . HIS A 1 127 ? 4.07 21.281 -9.539 1 50.81 127 HIS A N 1
ATOM 982 C CA . HIS A 1 127 ? 3.066 20.422 -10.172 1 50.81 127 HIS A CA 1
ATOM 983 C C . HIS A 1 127 ? 3.58 19.859 -11.492 1 50.81 127 HIS A C 1
ATOM 985 O O . HIS A 1 127 ? 2.912 19.031 -12.117 1 50.81 127 HIS A O 1
ATOM 991 N N . ASP A 1 128 ? 4.965 19.719 -11.625 1 57.44 128 ASP A N 1
ATOM 992 C CA . ASP A 1 128 ? 5.387 19.094 -12.875 1 57.44 128 ASP A CA 1
ATOM 993 C C . ASP A 1 128 ? 6.781 18.484 -12.742 1 57.44 128 ASP A C 1
ATOM 995 O O . ASP A 1 128 ? 7.535 18.422 -13.719 1 57.44 128 ASP A O 1
ATOM 999 N N . ALA A 1 129 ? 6.887 17.984 -11.453 1 62.91 129 ALA A N 1
ATOM 1000 C CA . ALA A 1 129 ? 8.234 17.453 -11.305 1 62.91 129 ALA A CA 1
ATOM 1001 C C . ALA A 1 129 ? 8.336 16.047 -11.922 1 62.91 129 ALA A C 1
ATOM 1003 O O . ALA A 1 129 ? 7.379 15.273 -11.867 1 62.91 129 ALA A O 1
ATOM 1004 N N . PRO A 1 130 ? 9.289 15.898 -12.695 1 72 130 PRO A N 1
ATOM 1005 C CA . PRO A 1 130 ? 9.508 14.633 -13.391 1 72 130 PRO A CA 1
ATOM 1006 C C . PRO A 1 130 ? 9.406 13.422 -12.469 1 72 130 PRO A C 1
ATOM 1008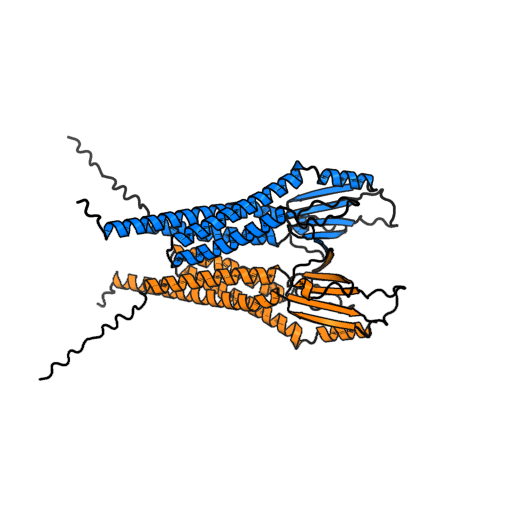 O O . PRO A 1 130 ? 9.039 12.336 -12.906 1 72 130 PRO A O 1
ATOM 1011 N N . TYR A 1 131 ? 9.625 13.641 -11.195 1 78.31 131 TYR A N 1
ATOM 1012 C CA . TYR A 1 131 ? 9.57 12.539 -10.242 1 78.31 131 TYR A CA 1
ATOM 1013 C C . TYR A 1 131 ? 8.133 12.055 -10.055 1 78.31 131 TYR A C 1
ATOM 1015 O O . TYR A 1 131 ? 7.898 10.859 -9.867 1 78.31 131 TYR A O 1
ATOM 1023 N N . GLU A 1 132 ? 7.285 13.008 -10.164 1 78.06 132 GLU A N 1
ATOM 1024 C CA . GLU A 1 132 ? 5.891 12.648 -9.922 1 78.06 132 GLU A CA 1
ATOM 1025 C C . GLU A 1 132 ? 5.355 11.75 -11.031 1 78.06 132 GLU A C 1
ATOM 1027 O O . GLU A 1 132 ? 4.734 10.719 -10.766 1 78.06 132 GLU A O 1
ATOM 1032 N N . HIS A 1 133 ? 5.676 12.18 -12.195 1 83.62 133 HIS A N 1
ATOM 1033 C CA . HIS A 1 133 ? 5.203 11.398 -13.328 1 83.62 133 HIS A CA 1
ATOM 1034 C C . HIS A 1 133 ? 5.879 10.031 -13.375 1 83.62 133 HIS A C 1
ATOM 1036 O O . HIS A 1 133 ? 5.215 9.016 -13.594 1 83.62 133 HIS A O 1
ATOM 1042 N N . SER A 1 134 ? 7.156 10.008 -13.18 1 88.75 134 SER A N 1
ATOM 1043 C CA . SER A 1 134 ? 7.898 8.758 -13.227 1 88.75 134 SER A CA 1
ATOM 1044 C C . SER A 1 134 ? 7.434 7.797 -12.141 1 88.75 134 SER A C 1
ATOM 1046 O O . SER A 1 134 ? 7.305 6.594 -12.375 1 88.75 134 SER A O 1
ATOM 1048 N N . SER A 1 135 ? 7.215 8.344 -10.992 1 90.12 135 SER A N 1
ATOM 1049 C CA . SER A 1 135 ? 6.766 7.488 -9.898 1 90.12 135 SER A CA 1
ATOM 1050 C C . SER A 1 135 ? 5.359 6.953 -10.156 1 90.12 135 SER A C 1
ATOM 1052 O O . SER A 1 135 ? 5.082 5.777 -9.914 1 90.12 135 SER A O 1
ATOM 1054 N N . ALA A 1 136 ? 4.457 7.848 -10.656 1 89.94 136 ALA A N 1
ATOM 1055 C CA . ALA A 1 136 ? 3.084 7.43 -10.93 1 89.94 136 ALA A CA 1
ATOM 1056 C C . ALA A 1 136 ? 3.041 6.355 -12.008 1 89.94 136 ALA A C 1
ATOM 1058 O O . ALA A 1 136 ? 2.348 5.344 -11.859 1 89.94 136 ALA A O 1
ATOM 1059 N N . ILE A 1 137 ? 3.799 6.547 -13.016 1 94.44 137 ILE A N 1
ATOM 1060 C CA . ILE A 1 137 ? 3.867 5.578 -14.102 1 94.44 137 ILE A CA 1
ATOM 1061 C C . ILE A 1 137 ? 4.492 4.281 -13.594 1 94.44 137 ILE A C 1
ATOM 1063 O O . ILE A 1 137 ? 4.027 3.188 -13.93 1 94.44 137 ILE A O 1
ATOM 1067 N N . GLY A 1 138 ? 5.555 4.422 -12.836 1 96.5 138 GLY A N 1
ATOM 1068 C CA . GLY A 1 138 ? 6.219 3.248 -12.297 1 96.5 138 GLY A CA 1
ATOM 1069 C C . GLY A 1 138 ? 5.316 2.396 -11.422 1 96.5 138 GLY A C 1
ATOM 1070 O O . GLY A 1 138 ? 5.223 1.183 -11.617 1 96.5 138 GLY A O 1
ATOM 1071 N N . VAL A 1 139 ? 4.633 3.002 -10.531 1 95.19 139 VAL A N 1
ATOM 1072 C CA . VAL A 1 139 ? 3.748 2.285 -9.617 1 95.19 139 VAL A CA 1
ATOM 1073 C C . VAL A 1 139 ? 2.605 1.642 -10.406 1 95.19 139 VAL A C 1
ATOM 1075 O O . VAL A 1 139 ? 2.285 0.469 -10.195 1 95.19 139 VAL A O 1
ATOM 1078 N N . ALA A 1 140 ? 2.033 2.393 -11.328 1 96.5 140 ALA A N 1
ATOM 1079 C CA . ALA A 1 140 ? 0.945 1.856 -12.141 1 96.5 140 ALA A CA 1
ATOM 1080 C C . ALA A 1 140 ? 1.409 0.651 -12.953 1 96.5 140 ALA A C 1
ATOM 1082 O O . ALA A 1 140 ? 0.713 -0.365 -13.023 1 96.5 140 ALA A O 1
ATOM 1083 N N . ALA A 1 141 ? 2.557 0.766 -13.477 1 98.06 141 ALA A N 1
ATOM 1084 C CA . ALA A 1 141 ? 3.102 -0.313 -14.297 1 98.06 141 ALA A CA 1
ATOM 1085 C C . ALA A 1 141 ? 3.352 -1.565 -13.461 1 98.06 141 ALA A C 1
ATOM 1087 O O . ALA A 1 141 ? 3.051 -2.68 -13.891 1 98.06 141 ALA A O 1
ATOM 1088 N N . VAL A 1 142 ? 3.871 -1.395 -12.32 1 97.38 142 VAL A N 1
ATOM 1089 C CA . VAL A 1 142 ? 4.16 -2.521 -11.438 1 97.38 142 VAL A CA 1
ATOM 1090 C C . VAL A 1 142 ? 2.857 -3.191 -11.016 1 97.38 142 VAL A C 1
ATOM 1092 O O . VAL A 1 142 ? 2.75 -4.422 -11.023 1 97.38 142 VAL A O 1
ATOM 1095 N N . VAL A 1 143 ? 1.844 -2.422 -10.727 1 96 143 VAL A N 1
ATOM 1096 C CA . VAL A 1 143 ? 0.569 -2.957 -10.258 1 96 143 VAL A CA 1
ATOM 1097 C C . VAL A 1 143 ? -0.137 -3.678 -11.406 1 96 143 VAL A C 1
ATOM 1099 O O . VAL A 1 143 ? -0.511 -4.848 -11.273 1 96 143 VAL A O 1
ATOM 1102 N N . ILE A 1 144 ? -0.224 -3.045 -12.523 1 96.88 144 ILE A N 1
ATOM 1103 C CA . ILE A 1 144 ? -0.91 -3.627 -13.672 1 96.88 144 ILE A CA 1
ATOM 1104 C C . ILE A 1 144 ? -0.141 -4.848 -14.172 1 96.88 144 ILE A C 1
ATOM 1106 O O . ILE A 1 144 ? -0.734 -5.898 -14.438 1 96.88 144 ILE A O 1
ATOM 1110 N N . GLY A 1 145 ? 1.137 -4.648 -14.273 1 97.31 145 GLY A N 1
ATOM 1111 C CA . GLY A 1 145 ? 1.959 -5.77 -14.703 1 97.31 145 GLY A CA 1
ATOM 1112 C C . GLY A 1 145 ? 1.834 -6.977 -13.789 1 97.31 145 GLY A C 1
ATOM 1113 O O . GLY A 1 145 ? 1.757 -8.117 -14.258 1 97.31 145 GLY A O 1
ATOM 1114 N N . GLY A 1 146 ? 1.858 -6.723 -12.5 1 94.75 146 GLY A N 1
ATOM 1115 C CA . GLY A 1 146 ? 1.677 -7.809 -11.555 1 94.75 146 GLY A CA 1
ATOM 1116 C C . GLY A 1 146 ? 0.363 -8.547 -11.734 1 94.75 146 GLY A C 1
ATOM 1117 O O . GLY A 1 146 ? 0.33 -9.773 -11.719 1 94.75 146 GLY A O 1
ATOM 1118 N N . PHE A 1 147 ? -0.72 -7.863 -11.969 1 94.25 147 PHE A N 1
ATOM 1119 C CA . PHE A 1 147 ? -2.025 -8.484 -12.156 1 94.25 147 PHE A CA 1
ATOM 1120 C C . PHE A 1 147 ? -2.068 -9.266 -13.461 1 94.25 147 PHE A C 1
ATOM 1122 O O . PHE A 1 147 ? -2.662 -10.344 -13.523 1 94.25 147 PHE A O 1
ATOM 1129 N N . VAL A 1 148 ? -1.436 -8.734 -14.438 1 94.94 148 VAL A N 1
ATOM 1130 C CA . VAL A 1 148 ? -1.393 -9.414 -15.727 1 94.94 148 VAL A CA 1
ATOM 1131 C C . VAL A 1 148 ? -0.636 -10.734 -15.594 1 94.94 148 VAL A C 1
ATOM 1133 O O . VAL A 1 148 ? -1.062 -11.758 -16.125 1 94.94 148 VAL A O 1
ATOM 1136 N N . VAL A 1 149 ? 0.414 -10.703 -14.844 1 93.5 149 VAL A N 1
ATOM 1137 C CA . VAL A 1 149 ? 1.206 -11.914 -14.641 1 93.5 149 VAL A CA 1
ATOM 1138 C C . VAL A 1 149 ? 0.395 -12.938 -13.852 1 93.5 149 VAL A C 1
ATOM 1140 O O . VAL A 1 149 ? 0.444 -14.133 -14.141 1 93.5 149 VAL A O 1
ATOM 1143 N N . ILE A 1 150 ? -0.357 -12.523 -12.883 1 89.12 150 ILE A N 1
ATOM 1144 C CA . ILE A 1 150 ? -1.2 -13.406 -12.094 1 89.12 150 ILE A CA 1
ATOM 1145 C C . ILE A 1 150 ? -2.242 -14.07 -12.992 1 89.12 150 ILE A C 1
ATOM 1147 O O . ILE A 1 150 ? -2.525 -15.266 -12.844 1 89.12 150 ILE A O 1
ATOM 1151 N N . CYS A 1 151 ? -2.717 -13.359 -13.93 1 85.25 151 CYS A N 1
ATOM 1152 C CA . CYS A 1 151 ? -3.723 -13.883 -14.844 1 85.25 151 CYS A CA 1
ATOM 1153 C C . CYS A 1 151 ? -3.096 -14.844 -15.852 1 85.25 151 CYS A C 1
ATOM 1155 O O . CYS A 1 151 ? -3.785 -15.688 -16.422 1 85.25 151 CYS A O 1
ATOM 1157 N N . ALA A 1 152 ? -1.853 -14.711 -16.078 1 87.56 152 ALA A N 1
ATOM 1158 C CA . ALA A 1 152 ? -1.16 -15.508 -17.094 1 87.56 152 ALA A CA 1
ATOM 1159 C C . ALA A 1 152 ? -0.942 -16.938 -16.609 1 87.56 152 ALA A C 1
ATOM 1161 O O . ALA A 1 152 ? -0.916 -17.875 -17.406 1 87.56 152 ALA A O 1
ATOM 1162 N N . ALA A 1 153 ? -0.802 -17.141 -15.367 1 74.88 153 ALA A N 1
ATOM 1163 C CA . ALA A 1 153 ? -0.36 -18.422 -14.82 1 74.88 153 ALA A CA 1
ATOM 1164 C C . ALA A 1 153 ? -1.383 -19.516 -15.086 1 74.88 153 ALA A C 1
ATOM 1166 O O . ALA A 1 153 ? -1.051 -20.547 -15.664 1 74.88 153 ALA A O 1
ATOM 1167 N N . PRO A 1 154 ? -2.627 -19.281 -14.781 1 66.56 154 PRO A N 1
ATOM 1168 C CA . PRO A 1 154 ? -3.584 -20.344 -15.07 1 66.56 154 PRO A CA 1
ATOM 1169 C C . PRO A 1 154 ? -3.902 -20.469 -16.562 1 66.56 154 PRO A C 1
ATOM 1171 O O . PRO A 1 154 ? -4.27 -21.547 -17.031 1 66.56 154 PRO A O 1
ATOM 1174 N N . LEU A 1 155 ? -3.719 -19.422 -17.203 1 67.44 155 LEU A N 1
ATOM 1175 C CA . LEU A 1 155 ? -4.039 -19.422 -18.625 1 67.44 155 LEU A CA 1
ATOM 1176 C C . LEU A 1 155 ? -2.865 -19.953 -19.453 1 67.44 155 LEU A C 1
ATOM 1178 O O . LEU A 1 155 ? -3.02 -20.266 -20.625 1 67.44 155 LEU A O 1
ATOM 1182 N N . THR A 1 156 ? -1.818 -20.203 -18.828 1 74.81 156 THR A N 1
ATOM 1183 C CA . THR A 1 156 ? -0.583 -20.609 -19.484 1 74.81 156 THR A CA 1
ATOM 1184 C C . THR A 1 156 ? -0.405 -19.859 -20.797 1 74.81 156 THR A C 1
ATOM 1186 O O . THR A 1 156 ? -0.1 -20.469 -21.828 1 74.81 156 THR A O 1
ATOM 1189 N N . ASN A 1 157 ? -0.747 -18.578 -20.781 1 85.81 157 ASN A N 1
ATOM 1190 C CA . ASN A 1 157 ? -0.638 -17.703 -21.953 1 85.81 157 ASN A CA 1
ATOM 1191 C C . ASN A 1 157 ? 0.707 -16.984 -22 1 85.81 157 ASN A C 1
ATOM 1193 O O . ASN A 1 157 ? 1.003 -16.172 -21.125 1 85.81 157 ASN A O 1
ATOM 1197 N N . HIS A 1 158 ? 1.451 -17.312 -23.016 1 91.19 158 HIS A N 1
ATOM 1198 C CA . HIS A 1 158 ? 2.799 -16.75 -23.109 1 91.19 158 HIS A CA 1
ATOM 1199 C C . HIS A 1 158 ? 2.762 -15.258 -23.375 1 91.19 158 HIS A C 1
ATOM 1201 O O . HIS A 1 158 ? 3.654 -14.523 -22.953 1 91.19 158 HIS A O 1
ATOM 1207 N N . ARG A 1 159 ? 1.747 -14.766 -24.094 1 93.56 159 ARG A N 1
ATOM 1208 C CA . ARG A 1 159 ? 1.63 -13.344 -24.375 1 93.56 159 ARG A CA 1
ATOM 1209 C C . ARG A 1 159 ? 1.402 -12.547 -23.094 1 93.56 159 ARG A C 1
ATOM 1211 O O . ARG A 1 159 ? 1.987 -11.477 -22.906 1 93.56 159 ARG A O 1
ATOM 1218 N N . LEU A 1 160 ? 0.583 -13.055 -22.25 1 93.62 160 LEU A N 1
ATOM 1219 C CA . LEU A 1 160 ? 0.291 -12.367 -20.984 1 93.62 160 LEU A CA 1
ATOM 1220 C C . LEU A 1 160 ? 1.53 -12.305 -20.109 1 93.62 160 LEU A C 1
ATOM 1222 O O . LEU A 1 160 ? 1.796 -11.281 -19.469 1 93.62 160 LEU A O 1
ATOM 1226 N N . TYR A 1 161 ? 2.271 -13.359 -20.078 1 94.94 161 TYR A N 1
ATOM 1227 C CA . TYR A 1 161 ? 3.512 -13.352 -19.312 1 94.94 161 TYR A CA 1
ATOM 1228 C C . TYR A 1 161 ? 4.477 -12.297 -19.844 1 94.94 161 TYR A C 1
ATOM 1230 O O . TYR A 1 161 ? 5.078 -11.555 -19.062 1 94.94 161 TYR A O 1
ATOM 1238 N N . LYS A 1 162 ? 4.617 -12.219 -21.109 1 96.31 162 LYS A N 1
ATOM 1239 C CA . LYS A 1 162 ? 5.555 -11.281 -21.734 1 96.31 162 LYS A CA 1
ATOM 1240 C C . LYS A 1 162 ? 5.109 -9.836 -21.516 1 96.31 162 LYS A C 1
ATOM 1242 O O . LYS A 1 162 ? 5.922 -8.977 -21.172 1 96.31 162 LYS A O 1
ATOM 1247 N N . VAL A 1 163 ? 3.809 -9.586 -21.688 1 96.94 163 VAL A N 1
ATOM 1248 C CA . VAL A 1 163 ? 3.283 -8.242 -21.5 1 96.94 163 VAL A CA 1
ATOM 1249 C C . VAL A 1 163 ? 3.395 -7.84 -20.031 1 96.94 163 VAL A C 1
ATOM 1251 O O . VAL A 1 163 ? 3.824 -6.727 -19.719 1 96.94 163 VAL A O 1
ATOM 1254 N N . GLY A 1 164 ? 2.992 -8.719 -19.172 1 97.44 164 GLY A N 1
ATOM 1255 C CA . GLY A 1 164 ? 3.105 -8.438 -17.75 1 97.44 164 GLY A CA 1
ATOM 1256 C C . GLY A 1 164 ? 4.535 -8.211 -17.297 1 97.44 164 GLY A C 1
ATOM 1257 O O . GLY A 1 164 ? 4.809 -7.293 -16.531 1 97.44 164 GLY A O 1
ATOM 1258 N N . GLY A 1 165 ? 5.406 -9.031 -17.781 1 97.69 165 GLY A N 1
ATOM 1259 C CA . GLY A 1 165 ? 6.816 -8.867 -17.453 1 97.69 165 GLY A CA 1
ATOM 1260 C C . GLY A 1 165 ? 7.398 -7.566 -17.969 1 97.69 165 GLY A C 1
ATOM 1261 O O . GLY A 1 165 ? 8.188 -6.918 -17.266 1 97.69 165 GLY A O 1
ATOM 1262 N N . ALA A 1 166 ? 7.027 -7.242 -19.156 1 98.19 166 ALA A N 1
ATOM 1263 C CA . ALA A 1 166 ? 7.504 -5.988 -19.734 1 98.19 166 ALA A CA 1
ATOM 1264 C C . ALA A 1 166 ? 7.031 -4.793 -18.906 1 98.19 166 ALA A C 1
ATOM 1266 O O . ALA A 1 166 ? 7.777 -3.828 -18.719 1 98.19 166 ALA A O 1
ATOM 1267 N N . LEU A 1 167 ? 5.836 -4.855 -18.484 1 98.5 167 LEU A N 1
ATOM 1268 C CA . LEU A 1 167 ? 5.305 -3.781 -17.656 1 98.5 167 LEU A CA 1
ATOM 1269 C C . LEU A 1 167 ? 6.062 -3.691 -16.328 1 98.5 167 LEU A C 1
ATOM 1271 O O . LEU A 1 167 ? 6.379 -2.594 -15.867 1 98.5 167 LEU A O 1
ATOM 1275 N N . GLN A 1 168 ? 6.359 -4.797 -15.773 1 98.31 168 GLN A N 1
ATOM 1276 C CA . GLN A 1 168 ? 7.121 -4.805 -14.531 1 98.31 168 GLN A CA 1
ATOM 1277 C C . GLN A 1 168 ? 8.531 -4.25 -14.75 1 98.31 168 GLN A C 1
ATOM 1279 O O . GLN A 1 168 ? 9.055 -3.529 -13.898 1 98.31 168 GLN A O 1
ATOM 1284 N N . LEU A 1 169 ? 9.086 -4.582 -15.852 1 98.5 169 LEU A N 1
ATOM 1285 C CA . LEU A 1 169 ? 10.406 -4.055 -16.188 1 98.5 169 LEU A CA 1
ATOM 1286 C C . LEU A 1 169 ? 10.352 -2.541 -16.359 1 98.5 169 LEU A C 1
ATOM 1288 O O . LEU A 1 169 ? 11.195 -1.817 -15.836 1 98.5 169 LEU A O 1
ATOM 1292 N N . CYS A 1 170 ? 9.352 -2.125 -17.078 1 98 170 CYS A N 1
ATOM 1293 C CA . CYS A 1 170 ? 9.164 -0.693 -17.281 1 98 170 CYS A CA 1
ATOM 1294 C C . CYS A 1 170 ? 8.977 0.023 -15.945 1 98 170 CYS A C 1
ATOM 1296 O O . CYS A 1 170 ? 9.578 1.071 -15.711 1 98 170 CYS A O 1
ATOM 1298 N N . GLY A 1 171 ? 8.156 -0.573 -15.156 1 98.31 171 GLY A N 1
ATOM 1299 C CA . GLY A 1 171 ? 7.945 0.005 -13.836 1 98.31 171 GLY A CA 1
ATOM 1300 C C . GLY A 1 171 ? 9.211 0.082 -13.008 1 98.31 171 GLY A C 1
ATOM 1301 O O . GLY A 1 171 ? 9.484 1.101 -12.367 1 98.31 171 GLY A O 1
ATOM 1302 N N . GLY A 1 172 ? 9.992 -0.954 -12.992 1 98 172 GLY A N 1
ATOM 1303 C CA . GLY A 1 172 ? 11.266 -0.952 -12.289 1 98 172 GLY A CA 1
ATOM 1304 C C . GLY A 1 172 ? 12.211 0.134 -12.766 1 98 172 GLY A C 1
ATOM 1305 O O . GLY A 1 172 ? 12.875 0.787 -11.961 1 98 172 GLY A O 1
ATOM 1306 N N . VAL A 1 173 ? 12.242 0.316 -14.008 1 98.12 173 VAL A N 1
ATOM 1307 C CA . VAL A 1 173 ? 13.117 1.326 -14.594 1 98.12 173 VAL A CA 1
ATOM 1308 C C . VAL A 1 173 ? 12.641 2.719 -14.188 1 98.12 173 VAL A C 1
ATOM 1310 O O . VAL A 1 173 ? 13.453 3.588 -13.859 1 98.12 173 VAL A O 1
ATOM 1313 N N . CYS A 1 174 ? 11.375 2.941 -14.219 1 96.81 174 CYS A N 1
ATOM 1314 C CA . CYS A 1 174 ? 10.82 4.223 -13.797 1 96.81 174 CYS A CA 1
ATOM 1315 C C . CYS A 1 174 ? 11.148 4.5 -12.336 1 96.81 174 CYS A C 1
ATOM 1317 O O . CYS A 1 174 ? 11.547 5.613 -11.984 1 96.81 174 CYS A O 1
ATOM 1319 N N . LEU A 1 175 ? 10.992 3.537 -11.516 1 96.31 175 LEU A N 1
ATOM 1320 C CA . LEU A 1 175 ? 11.297 3.699 -10.102 1 96.31 175 LEU A CA 1
ATOM 1321 C C . LEU A 1 175 ? 12.789 3.924 -9.891 1 96.31 175 LEU A C 1
ATOM 1323 O O . LEU A 1 175 ? 13.188 4.672 -8.992 1 96.31 175 LEU A O 1
ATOM 1327 N N . LEU A 1 176 ? 13.586 3.256 -10.695 1 96.88 176 LEU A N 1
ATOM 1328 C CA . LEU A 1 176 ? 15.023 3.486 -10.641 1 96.88 176 LEU A CA 1
ATOM 1329 C C . LEU A 1 176 ? 15.359 4.934 -10.992 1 96.88 176 LEU A C 1
ATOM 1331 O O . LEU A 1 176 ? 16.219 5.551 -10.359 1 96.88 176 LEU A O 1
ATOM 1335 N N . ALA A 1 177 ? 14.688 5.449 -11.938 1 94.44 177 ALA A N 1
ATOM 1336 C CA . ALA A 1 177 ? 14.883 6.844 -12.32 1 94.44 177 ALA A CA 1
ATOM 1337 C C . ALA A 1 177 ? 14.555 7.781 -11.164 1 94.44 177 ALA A C 1
ATOM 1339 O O . ALA A 1 177 ? 15.273 8.75 -10.914 1 94.44 177 ALA A O 1
ATOM 1340 N N . VAL A 1 178 ? 13.484 7.484 -10.484 1 91.88 178 VAL A N 1
ATOM 1341 C CA . VAL A 1 178 ? 13.102 8.297 -9.336 1 91.88 178 VAL A CA 1
ATOM 1342 C C . VAL A 1 178 ? 14.203 8.25 -8.281 1 91.88 178 VAL A C 1
ATOM 1344 O O . VAL A 1 178 ? 14.578 9.281 -7.719 1 91.88 178 VAL A O 1
ATOM 1347 N N . LEU A 1 179 ? 14.68 7.086 -8.039 1 92.12 179 LEU A N 1
ATOM 1348 C CA . LEU A 1 179 ? 15.742 6.891 -7.059 1 92.12 179 LEU A CA 1
ATOM 1349 C C . LEU A 1 179 ? 16.984 7.688 -7.434 1 92.12 179 LEU A C 1
ATOM 1351 O O . LEU A 1 179 ? 17.562 8.375 -6.586 1 92.12 179 LEU A O 1
ATOM 1355 N N . LEU A 1 180 ? 17.359 7.625 -8.617 1 91.44 180 LEU A N 1
ATOM 1356 C CA . LEU A 1 180 ? 18.547 8.312 -9.078 1 91.44 180 LEU A CA 1
ATOM 1357 C C . LEU A 1 180 ? 18.359 9.828 -9.023 1 91.44 180 LEU A C 1
ATOM 1359 O O . LEU A 1 180 ? 19.281 10.555 -8.625 1 91.44 180 LEU A O 1
ATOM 1363 N N . MET A 1 181 ? 17.266 10.234 -9.445 1 86.69 181 MET A N 1
ATOM 1364 C CA . MET A 1 181 ? 16.984 11.672 -9.391 1 86.69 181 MET A CA 1
ATOM 1365 C C . MET A 1 181 ? 17.031 12.18 -7.957 1 86.69 181 MET A C 1
ATOM 1367 O O . MET A 1 181 ? 17.547 13.266 -7.699 1 86.69 181 MET A O 1
ATOM 1371 N N . TYR A 1 182 ? 16.5 11.453 -7.066 1 86.62 182 TYR A N 1
ATOM 1372 C CA . TYR A 1 182 ? 16.516 11.82 -5.656 1 86.62 182 TYR A CA 1
ATOM 1373 C C . TYR A 1 182 ? 17.938 11.93 -5.125 1 86.62 182 TYR A C 1
ATOM 1375 O O . TYR A 1 182 ? 18.281 12.898 -4.453 1 86.62 182 TYR A O 1
ATOM 1383 N N . VAL A 1 183 ? 18.734 10.961 -5.465 1 86.5 183 VAL A N 1
ATOM 1384 C CA . VAL A 1 183 ? 20.109 10.945 -4.98 1 86.5 183 VAL A CA 1
ATOM 1385 C C . VAL A 1 183 ? 20.891 12.125 -5.57 1 86.5 183 VAL A C 1
ATOM 1387 O O . VAL A 1 183 ? 21.688 12.766 -4.875 1 86.5 183 VAL A O 1
ATOM 1390 N N . VAL A 1 184 ? 20.672 12.414 -6.762 1 84.25 184 VAL A N 1
ATOM 1391 C CA . VAL A 1 184 ? 21.344 13.531 -7.41 1 84.25 184 VAL A CA 1
ATOM 1392 C C . VAL A 1 184 ? 20.938 14.844 -6.746 1 84.25 184 VAL A C 1
ATOM 1394 O O . VAL A 1 184 ? 21.766 15.719 -6.508 1 84.25 184 VAL A O 1
ATOM 1397 N N . TRP A 1 185 ? 19.75 14.891 -6.426 1 78.12 185 TRP A N 1
ATOM 1398 C CA . TRP A 1 185 ? 19.234 16.109 -5.801 1 78.12 185 TRP A CA 1
ATOM 1399 C C . TRP A 1 185 ? 19.844 16.312 -4.418 1 78.12 185 TRP A C 1
ATOM 1401 O O . TRP A 1 185 ? 20.203 17.422 -4.047 1 78.12 185 TRP A O 1
ATOM 1411 N N . ILE A 1 186 ? 19.938 15.312 -3.67 1 79.12 186 ILE A N 1
ATOM 1412 C CA . ILE A 1 186 ? 20.406 15.422 -2.289 1 79.12 186 ILE A CA 1
ATOM 1413 C C . ILE A 1 186 ? 21.922 15.516 -2.252 1 79.12 186 ILE A C 1
ATOM 1415 O O . ILE A 1 186 ? 22.484 16.266 -1.46 1 79.12 186 ILE A O 1
ATOM 1419 N N . GLN A 1 187 ? 22.641 14.781 -3.131 1 78.25 187 GLN A N 1
ATOM 1420 C CA . GLN A 1 187 ? 24.078 14.641 -2.986 1 78.25 187 GLN A CA 1
ATOM 1421 C C . GLN A 1 187 ? 24.812 15.555 -3.961 1 78.25 187 GLN A C 1
ATOM 1423 O O . GLN A 1 187 ? 25.953 15.977 -3.691 1 78.25 187 GLN A O 1
ATOM 1428 N N . VAL A 1 188 ? 24.156 15.906 -5.02 1 77.75 188 VAL A N 1
ATOM 1429 C CA . VAL A 1 188 ? 24.953 16.531 -6.062 1 77.75 188 VAL A CA 1
ATOM 1430 C C . VAL A 1 188 ? 24.594 18.016 -6.18 1 77.75 188 VAL A C 1
ATOM 1432 O O . VAL A 1 188 ? 25.469 18.859 -6.336 1 77.75 188 VAL A O 1
ATOM 1435 N N . LEU A 1 189 ? 23.266 18.391 -6.203 1 73.69 189 LEU A N 1
ATOM 1436 C CA . LEU A 1 189 ? 22.859 19.75 -6.559 1 73.69 189 LEU A CA 1
ATOM 1437 C C . LEU A 1 189 ? 23.031 20.688 -5.379 1 73.69 189 LEU A C 1
ATOM 1439 O O . LEU A 1 189 ? 22.812 21.906 -5.512 1 73.69 189 LEU A O 1
ATOM 1443 N N . ASP A 1 190 ? 23.812 20.531 -4.496 1 71.38 190 ASP A N 1
ATOM 1444 C CA . ASP A 1 190 ? 24.141 21.406 -3.375 1 71.38 190 ASP A CA 1
ATOM 1445 C C . ASP A 1 190 ? 22.922 22.219 -2.943 1 71.38 190 ASP A C 1
ATOM 1447 O O . ASP A 1 190 ? 23.047 23.359 -2.498 1 71.38 190 ASP A O 1
ATOM 1451 N N . THR A 1 191 ? 21.719 21.828 -3.301 1 71.75 191 THR A N 1
ATOM 1452 C CA . THR A 1 191 ? 20.516 22.578 -2.959 1 71.75 191 THR A CA 1
ATOM 1453 C C . THR A 1 191 ? 20.359 22.703 -1.445 1 71.75 191 THR A C 1
ATOM 1455 O O . THR A 1 191 ? 19.969 23.766 -0.941 1 71.75 191 THR A O 1
ATOM 1458 N N . LEU A 1 192 ? 20.719 21.75 -0.721 1 76.19 192 LEU A N 1
ATOM 1459 C CA . LEU A 1 192 ? 20.594 21.781 0.733 1 76.19 192 LEU A CA 1
ATOM 1460 C C . LEU A 1 192 ? 21.625 22.734 1.341 1 76.19 192 LEU A C 1
ATOM 1462 O O . LEU A 1 192 ? 21.328 23.438 2.312 1 76.19 192 LEU A O 1
ATOM 1466 N N . GLU A 1 193 ? 22.734 22.766 0.705 1 77.38 193 GLU A N 1
ATOM 1467 C CA . GLU A 1 193 ? 23.766 23.688 1.182 1 77.38 193 GLU A CA 1
ATOM 1468 C C . GLU A 1 193 ? 23.344 25.141 0.944 1 77.38 193 GLU A C 1
ATOM 1470 O O . GLU A 1 193 ? 23.578 26.016 1.793 1 77.38 193 GLU A O 1
ATOM 1475 N N . GLN A 1 194 ? 22.828 25.312 -0.153 1 75.81 194 GLN A N 1
ATOM 1476 C CA . GLN A 1 194 ? 22.344 26.656 -0.453 1 75.81 194 GLN A CA 1
ATOM 1477 C C . GLN A 1 194 ? 21.234 27.078 0.505 1 75.81 194 GLN A C 1
ATOM 1479 O O . GLN A 1 194 ? 21.141 28.234 0.894 1 75.81 194 GLN A O 1
ATOM 1484 N N . PHE A 1 195 ? 20.438 26.141 0.836 1 77.44 195 PHE A N 1
ATOM 1485 C CA . PHE A 1 195 ? 19.375 26.406 1.794 1 77.44 195 PHE A CA 1
ATOM 1486 C C . PHE A 1 195 ? 19.953 26.781 3.152 1 77.44 195 PHE A C 1
ATOM 1488 O O . PHE A 1 195 ? 19.469 27.719 3.791 1 77.44 195 PHE A O 1
ATOM 1495 N N . VAL A 1 196 ? 20.938 26.141 3.578 1 80.5 196 VAL A N 1
ATOM 1496 C CA . VAL A 1 196 ? 21.578 26.422 4.859 1 80.5 196 VAL A CA 1
ATOM 1497 C C . VAL A 1 196 ? 22.219 27.812 4.828 1 80.5 196 VAL A C 1
ATOM 1499 O O . VAL A 1 196 ? 22.078 28.594 5.777 1 80.5 196 VAL A O 1
ATOM 1502 N N . LEU A 1 197 ? 22.812 28.109 3.76 1 82.12 197 LEU A N 1
ATOM 1503 C CA . LEU A 1 197 ? 23.469 29.406 3.627 1 82.12 197 LEU A CA 1
ATOM 1504 C C . LEU A 1 197 ? 22.438 30.531 3.635 1 82.12 197 LEU A C 1
ATOM 1506 O O . LEU A 1 197 ? 22.672 31.578 4.246 1 82.12 197 LEU A O 1
ATOM 1510 N N . HIS A 1 198 ? 21.438 30.25 3.01 1 78.31 198 HIS A N 1
ATOM 1511 C CA . HIS A 1 198 ? 20.375 31.266 2.979 1 78.31 198 HIS A CA 1
ATOM 1512 C C . HIS A 1 198 ? 19.781 31.469 4.367 1 78.31 198 HIS A C 1
ATOM 1514 O O . HIS A 1 198 ? 19.531 32.625 4.77 1 78.31 198 HIS A O 1
ATOM 1520 N N . GLN A 1 199 ? 19.594 30.453 5.121 1 77.12 199 GLN A N 1
ATOM 1521 C CA . GLN A 1 199 ? 19.031 30.562 6.465 1 77.12 199 GLN A CA 1
ATOM 1522 C C . GLN A 1 199 ? 20.016 31.25 7.418 1 77.12 199 GLN A C 1
ATOM 1524 O O . GLN A 1 199 ? 19.594 32.031 8.273 1 77.12 199 GLN A O 1
ATOM 1529 N N . ARG A 1 200 ? 21.219 30.984 7.25 1 81.75 200 ARG A N 1
ATOM 1530 C CA . ARG A 1 200 ? 22.234 31.625 8.078 1 81.75 200 ARG A CA 1
ATOM 1531 C C . ARG A 1 200 ? 22.297 33.125 7.785 1 81.75 200 ARG A C 1
ATOM 1533 O O . ARG A 1 200 ? 22.5 33.938 8.695 1 81.75 200 ARG A O 1
ATOM 1540 N N . ALA A 1 201 ? 22.047 33.438 6.625 1 82.25 201 ALA A N 1
ATOM 1541 C CA . ALA A 1 201 ? 22.078 34.844 6.215 1 82.25 201 ALA A CA 1
ATOM 1542 C C . ALA A 1 201 ? 20.781 35.531 6.617 1 82.25 201 ALA A C 1
ATOM 1544 O O . ALA A 1 201 ? 20.781 36.75 6.82 1 82.25 201 ALA A O 1
ATOM 1545 N N . SER A 1 202 ? 19.719 34.781 6.707 1 74.19 202 SER A N 1
ATOM 1546 C CA . SER A 1 202 ? 18.406 35.375 6.961 1 74.19 202 SER A CA 1
ATOM 1547 C C . SER A 1 202 ? 18.141 35.5 8.453 1 74.19 202 SER A C 1
ATOM 1549 O O . SER A 1 202 ? 17.016 35.812 8.867 1 74.19 202 SER A O 1
ATOM 1551 N N . GLY A 1 203 ? 19.125 35.188 9.344 1 70.44 203 GLY A N 1
ATOM 1552 C CA . GLY A 1 203 ? 18.906 35.594 10.727 1 70.44 203 GLY A CA 1
ATOM 1553 C C . GLY A 1 203 ? 19.344 34.531 11.734 1 70.44 203 GLY A C 1
ATOM 1554 O O . GLY A 1 203 ? 19.312 34.781 12.938 1 70.44 203 GLY A O 1
ATOM 1555 N N . CYS A 1 204 ? 19.562 33.375 11.219 1 75.88 204 CYS A N 1
ATOM 1556 C CA . CYS A 1 204 ? 20.047 32.344 12.156 1 75.88 204 CYS A CA 1
ATOM 1557 C C . CYS A 1 204 ? 21.469 31.938 11.812 1 75.88 204 CYS A C 1
ATOM 1559 O O . CYS A 1 204 ? 21.688 30.891 11.211 1 75.88 204 CYS A O 1
ATOM 1561 N N . PRO A 1 205 ? 22.375 32.719 12.242 1 80.06 205 PRO A N 1
ATOM 1562 C CA . PRO A 1 205 ? 23.766 32.438 11.883 1 80.06 205 PRO A CA 1
ATOM 1563 C C . PRO A 1 205 ? 24.234 31.062 12.352 1 80.06 205 PRO A C 1
ATOM 1565 O O . PRO A 1 205 ? 25.125 30.469 11.75 1 80.06 205 PRO A O 1
ATOM 1568 N N . SER A 1 206 ? 23.641 30.469 13.383 1 81.75 206 SER A N 1
ATOM 1569 C CA . SER A 1 206 ? 24.031 29.141 13.883 1 81.75 206 SER A CA 1
ATOM 1570 C C . SER A 1 206 ? 23.062 28.062 13.383 1 81.75 206 SER A C 1
ATOM 1572 O O . SER A 1 206 ? 22.844 27.062 14.07 1 81.75 206 SER A O 1
ATOM 1574 N N . PHE A 1 207 ? 22.547 28.328 12.258 1 82.69 207 PHE A N 1
ATOM 1575 C CA . PHE A 1 207 ? 21.609 27.375 11.688 1 82.69 207 PHE A CA 1
ATOM 1576 C C . PHE A 1 207 ? 22.297 26.062 11.352 1 82.69 207 PHE A C 1
ATOM 1578 O O . PHE A 1 207 ? 23.375 26.047 10.742 1 82.69 207 PHE A O 1
ATOM 1585 N N . HIS A 1 208 ? 21.766 24.969 11.906 1 83 208 HIS A N 1
ATOM 1586 C CA . HIS A 1 208 ? 22.281 23.625 11.625 1 83 208 HIS A CA 1
ATOM 1587 C C . HIS A 1 208 ? 21.172 22.734 11.055 1 83 208 HIS A C 1
ATOM 1589 O O . HIS A 1 208 ? 20.062 22.703 11.578 1 83 208 HIS A O 1
ATOM 1595 N N . LEU A 1 209 ? 21.531 22.125 9.914 1 82.25 209 LEU A N 1
ATOM 1596 C CA . LEU A 1 209 ? 20.609 21.219 9.25 1 82.25 209 LEU A CA 1
ATOM 1597 C C . LEU A 1 209 ? 21.156 19.797 9.234 1 82.25 209 LEU A C 1
ATOM 1599 O O . LEU A 1 209 ? 22.219 19.547 8.648 1 82.25 209 LEU A O 1
ATOM 1603 N N . GLY A 1 210 ? 20.5 18.906 10.031 1 83 210 GLY A N 1
ATOM 1604 C CA . GLY A 1 210 ? 20.812 17.484 9.977 1 83 210 GLY A CA 1
ATOM 1605 C C . GLY A 1 210 ? 19.938 16.719 9 1 83 210 GLY A C 1
ATOM 1606 O O . GLY A 1 210 ? 18.719 16.859 9.023 1 83 210 GLY A O 1
ATOM 1607 N N . ILE A 1 211 ? 20.625 16.031 8.094 1 83.06 211 ILE A N 1
ATOM 1608 C CA . ILE A 1 211 ? 19.875 15.312 7.07 1 83.06 211 ILE A CA 1
ATOM 1609 C C . ILE A 1 211 ? 20.203 13.82 7.156 1 83.06 211 ILE A C 1
ATOM 1611 O O . ILE A 1 211 ? 21.359 13.445 7.355 1 83.06 211 ILE A O 1
ATOM 1615 N N . GLN A 1 212 ? 19.172 12.992 7.012 1 85.06 212 GLN A N 1
ATOM 1616 C CA . GLN A 1 212 ? 19.312 11.539 6.973 1 85.06 212 GLN A CA 1
ATOM 1617 C C . GLN A 1 212 ? 18.297 10.906 6.031 1 85.06 212 GLN A C 1
ATOM 1619 O O . GLN A 1 212 ? 17.203 11.43 5.852 1 85.06 212 GLN A O 1
ATOM 1624 N N . HIS A 1 213 ? 18.781 9.883 5.371 1 87.19 213 HIS A N 1
ATOM 1625 C CA . HIS A 1 213 ? 17.844 9.109 4.562 1 87.19 213 HIS A CA 1
ATOM 1626 C C . HIS A 1 213 ? 16.875 8.328 5.441 1 87.19 213 HIS A C 1
ATOM 1628 O O . HIS A 1 213 ? 17.281 7.734 6.441 1 87.19 213 HIS A O 1
ATOM 1634 N N . GLY A 1 214 ? 15.641 8.312 5.105 1 88.56 214 GLY A N 1
ATOM 1635 C CA . GLY A 1 214 ? 14.609 7.656 5.891 1 88.56 214 GLY A CA 1
ATOM 1636 C C . GLY A 1 214 ? 14.375 6.215 5.48 1 88.56 214 GLY A C 1
ATOM 1637 O O . GLY A 1 214 ? 14.984 5.73 4.523 1 88.56 214 GLY A O 1
ATOM 1638 N N . PRO A 1 215 ? 13.477 5.578 6.199 1 89 215 PRO A N 1
ATOM 1639 C CA . PRO A 1 215 ? 13.211 4.164 5.934 1 89 215 PRO A CA 1
ATOM 1640 C C . PRO A 1 215 ? 12.547 3.936 4.574 1 89 215 PRO A C 1
ATOM 1642 O O . PRO A 1 215 ? 12.797 2.914 3.928 1 89 215 PRO A O 1
ATOM 1645 N N . SER A 1 216 ? 11.742 4.781 4.133 1 90.5 216 SER A N 1
ATOM 1646 C CA . SER A 1 216 ? 11.109 4.613 2.828 1 90.5 216 SER A CA 1
ATOM 1647 C C . SER A 1 216 ? 12.141 4.609 1.707 1 90.5 216 SER A C 1
ATOM 1649 O O . SER A 1 216 ? 12 3.867 0.733 1 90.5 216 SER A O 1
ATOM 1651 N N . PHE A 1 217 ? 13.094 5.395 1.858 1 91.56 217 PHE A N 1
ATOM 1652 C CA . PHE A 1 217 ? 14.148 5.434 0.856 1 91.56 217 PHE A CA 1
ATOM 1653 C C . PHE A 1 217 ? 14.969 4.148 0.875 1 91.56 217 PHE A C 1
ATOM 1655 O O . PHE A 1 217 ? 15.383 3.652 -0.175 1 91.56 217 PHE A O 1
ATOM 1662 N N . LEU A 1 218 ? 15.133 3.623 2.008 1 92.25 218 LEU A N 1
ATOM 1663 C CA . LEU A 1 218 ? 15.938 2.416 2.154 1 92.25 218 LEU A CA 1
ATOM 1664 C C . LEU A 1 218 ? 15.25 1.221 1.504 1 92.25 218 LEU A C 1
ATOM 1666 O O . LEU A 1 218 ? 15.914 0.277 1.07 1 92.25 218 LEU A O 1
ATOM 1670 N N . LEU A 1 219 ? 13.992 1.289 1.367 1 95.75 219 LEU A N 1
ATOM 1671 C CA . LEU A 1 219 ? 13.227 0.195 0.777 1 95.75 219 LEU A CA 1
ATOM 1672 C C . LEU A 1 219 ? 13.195 0.315 -0.743 1 95.75 219 LEU A C 1
ATOM 1674 O O . LEU A 1 219 ? 12.922 -0.664 -1.441 1 95.75 219 LEU A O 1
ATOM 1678 N N . ALA A 1 220 ? 13.508 1.447 -1.24 1 95.94 220 ALA A N 1
ATOM 1679 C CA . ALA A 1 220 ? 13.305 1.739 -2.656 1 95.94 220 ALA A CA 1
ATOM 1680 C C . ALA A 1 220 ? 14.227 0.9 -3.529 1 95.94 220 ALA A C 1
ATOM 1682 O O . ALA A 1 220 ? 13.789 0.295 -4.512 1 95.94 220 ALA A O 1
ATOM 1683 N N . PRO A 1 221 ? 15.539 0.758 -3.205 1 97.19 221 PRO A N 1
ATOM 1684 C CA . PRO A 1 221 ? 16.406 -0.074 -4.039 1 97.19 221 PRO A CA 1
ATOM 1685 C C . PRO A 1 221 ? 15.969 -1.534 -4.082 1 97.19 221 PRO A C 1
ATOM 1687 O O . PRO A 1 221 ? 16.047 -2.178 -5.129 1 97.19 221 PRO A O 1
ATOM 1690 N N . ALA A 1 222 ? 15.57 -1.984 -2.973 1 97.81 222 ALA A N 1
ATOM 1691 C CA . ALA A 1 222 ? 15.078 -3.357 -2.938 1 97.81 222 ALA A CA 1
ATOM 1692 C C . ALA A 1 222 ? 13.836 -3.514 -3.812 1 97.81 222 ALA A C 1
ATOM 1694 O O . ALA A 1 222 ? 13.688 -4.508 -4.523 1 97.81 222 ALA A O 1
ATOM 1695 N N . ALA A 1 223 ? 12.984 -2.572 -3.746 1 98 223 ALA A N 1
ATOM 1696 C CA . ALA A 1 223 ? 11.781 -2.609 -4.574 1 98 223 ALA A CA 1
ATOM 1697 C C . ALA A 1 223 ? 12.141 -2.66 -6.059 1 98 223 ALA A C 1
ATOM 1699 O O . ALA A 1 223 ? 11.609 -3.49 -6.801 1 98 223 ALA A O 1
ATOM 1700 N N . VAL A 1 224 ? 13.023 -1.823 -6.445 1 98.19 224 VAL A N 1
ATOM 1701 C CA . VAL A 1 224 ? 13.461 -1.762 -7.836 1 98.19 224 VAL A CA 1
ATOM 1702 C C . VAL A 1 224 ? 14.062 -3.104 -8.25 1 98.19 224 VAL A C 1
ATOM 1704 O O . VAL A 1 224 ? 13.711 -3.65 -9.297 1 98.19 224 VAL A O 1
ATOM 1707 N N . PHE A 1 225 ? 14.891 -3.676 -7.441 1 98.38 225 PHE A N 1
ATOM 1708 C CA . PHE A 1 225 ? 15.562 -4.941 -7.719 1 98.38 225 PHE A CA 1
ATOM 1709 C C . PHE A 1 225 ? 14.547 -6.059 -7.922 1 98.38 225 PHE A C 1
ATOM 1711 O O . PHE A 1 225 ? 14.617 -6.797 -8.906 1 98.38 225 PHE A O 1
ATOM 1718 N N . PHE A 1 226 ? 13.641 -6.109 -7.055 1 98.56 226 PHE A N 1
ATOM 1719 C CA . PHE A 1 226 ? 12.656 -7.191 -7.113 1 98.56 226 PHE A CA 1
ATOM 1720 C C . PHE A 1 226 ? 11.719 -7.004 -8.297 1 98.56 226 PHE A C 1
ATOM 1722 O O . PHE A 1 226 ? 11.32 -7.977 -8.945 1 98.56 226 PHE A O 1
ATOM 1729 N N . CYS A 1 227 ? 11.391 -5.805 -8.594 1 98.25 227 CYS A N 1
ATOM 1730 C CA . CYS A 1 227 ? 10.523 -5.559 -9.742 1 98.25 227 CYS A CA 1
ATOM 1731 C C . CYS A 1 227 ? 11.219 -5.93 -11.047 1 98.25 227 CYS A C 1
ATOM 1733 O O . CYS A 1 227 ? 10.625 -6.578 -11.906 1 98.25 227 CYS A O 1
ATOM 1735 N N . LEU A 1 228 ? 12.43 -5.559 -11.195 1 98.62 228 LEU A N 1
ATOM 1736 C CA . LEU A 1 228 ? 13.18 -5.871 -12.414 1 98.62 228 LEU A CA 1
ATOM 1737 C C . LEU A 1 228 ? 13.398 -7.375 -12.547 1 98.62 228 LEU A C 1
ATOM 1739 O O . LEU A 1 228 ? 13.25 -7.934 -13.633 1 98.62 228 LEU A O 1
ATOM 1743 N N . LEU A 1 229 ? 13.695 -7.969 -11.422 1 98.19 229 LEU A N 1
ATOM 1744 C CA . LEU A 1 229 ? 13.898 -9.414 -11.438 1 98.19 229 LEU A CA 1
ATOM 1745 C C . LEU A 1 229 ? 12.609 -10.141 -11.789 1 98.19 229 LEU A C 1
ATOM 1747 O O . LEU A 1 229 ? 12.617 -11.062 -12.609 1 98.19 229 LEU A O 1
ATOM 1751 N N . ALA A 1 230 ? 11.57 -9.719 -11.211 1 97.81 230 ALA A N 1
ATOM 1752 C CA . ALA A 1 230 ? 10.273 -10.32 -11.5 1 97.81 230 ALA A CA 1
ATOM 1753 C C . ALA A 1 230 ? 9.898 -10.133 -12.969 1 97.81 230 ALA A C 1
ATOM 1755 O O . ALA A 1 230 ? 9.398 -11.062 -13.609 1 97.81 230 ALA A O 1
ATOM 1756 N N . GLY A 1 231 ? 10.109 -8.961 -13.445 1 98.25 231 GLY A N 1
ATOM 1757 C CA . GLY A 1 231 ? 9.828 -8.703 -14.852 1 98.25 231 GLY A CA 1
ATOM 1758 C C . GLY A 1 231 ? 10.641 -9.57 -15.789 1 98.25 231 GLY A C 1
ATOM 1759 O O . GLY A 1 231 ? 10.094 -10.148 -16.734 1 98.25 231 GLY A O 1
ATOM 1760 N N . LEU A 1 232 ? 11.852 -9.719 -15.555 1 97.94 232 LEU A N 1
ATOM 1761 C CA . LEU A 1 232 ? 12.727 -10.531 -16.391 1 97.94 232 LEU A CA 1
ATOM 1762 C C . LEU A 1 232 ? 12.312 -12 -16.344 1 97.94 232 LEU A C 1
ATOM 1764 O O . LEU A 1 232 ? 12.227 -12.656 -17.391 1 97.94 232 LEU A O 1
ATOM 1768 N N . LEU A 1 233 ? 12.086 -12.469 -15.141 1 96.44 233 LEU A N 1
ATOM 1769 C CA . LEU A 1 233 ? 11.672 -13.859 -14.992 1 96.44 233 LEU A CA 1
ATOM 1770 C C . LEU A 1 233 ? 10.336 -14.109 -15.695 1 96.44 233 LEU A C 1
ATOM 1772 O O . LEU A 1 233 ? 10.148 -15.156 -16.312 1 96.44 233 LEU A O 1
ATOM 1776 N N . SER A 1 234 ? 9.477 -13.164 -15.625 1 96.5 234 SER A N 1
ATOM 1777 C CA . SER A 1 234 ? 8.18 -13.312 -16.281 1 96.5 234 SER A CA 1
ATOM 1778 C C . SER A 1 234 ? 8.336 -13.367 -17.797 1 96.5 234 SER A C 1
ATOM 1780 O O . SER A 1 234 ? 7.676 -14.164 -18.469 1 96.5 234 SER A O 1
ATOM 1782 N N . VAL A 1 235 ? 9.148 -12.562 -18.328 1 96.88 235 VAL A N 1
ATOM 1783 C CA . VAL A 1 235 ? 9.406 -12.586 -19.75 1 96.88 235 VAL A CA 1
ATOM 1784 C C . VAL A 1 235 ? 10.039 -13.922 -20.141 1 96.88 235 VAL A C 1
ATOM 1786 O O . VAL A 1 235 ? 9.664 -14.523 -21.156 1 96.88 235 VAL A O 1
ATOM 1789 N N . LEU A 1 236 ? 10.891 -14.445 -19.359 1 94.75 236 LEU A N 1
ATOM 1790 C CA . LEU A 1 236 ? 11.531 -15.727 -19.609 1 94.75 236 LEU A CA 1
ATOM 1791 C C . LEU A 1 236 ? 10.516 -16.859 -19.578 1 94.75 236 LEU A C 1
ATOM 1793 O O . LEU A 1 236 ? 10.57 -17.781 -20.406 1 94.75 236 LEU A O 1
ATOM 1797 N N . VAL A 1 237 ? 9.688 -16.812 -18.625 1 93.38 237 VAL A N 1
ATOM 1798 C CA . VAL A 1 237 ? 8.609 -17.797 -18.547 1 93.38 237 VAL A CA 1
ATOM 1799 C C . VAL A 1 237 ? 7.781 -17.75 -19.828 1 93.38 237 VAL A C 1
ATOM 1801 O O . VAL A 1 237 ? 7.469 -18.781 -20.422 1 93.38 237 VAL A O 1
ATOM 1804 N N . GLY A 1 238 ? 7.422 -16.531 -20.234 1 94.06 238 GLY A N 1
ATOM 1805 C CA . GLY A 1 238 ? 6.672 -16.375 -21.469 1 94.06 238 GLY A CA 1
ATOM 1806 C C . GLY A 1 238 ? 7.383 -16.969 -22.672 1 94.06 238 GLY A C 1
ATOM 1807 O O . GLY A 1 238 ? 6.762 -17.641 -23.5 1 94.06 238 GLY A O 1
ATOM 1808 N N . CYS A 1 239 ? 8.602 -16.828 -22.781 1 93.88 239 CYS A N 1
ATOM 1809 C CA . CYS A 1 239 ? 9.398 -17.375 -23.891 1 93.88 239 CYS A CA 1
ATOM 1810 C C . CYS A 1 239 ? 9.445 -18.891 -23.828 1 93.88 239 CYS A C 1
ATOM 1812 O O . CYS A 1 239 ? 9.359 -19.562 -24.859 1 93.88 239 CYS A O 1
ATOM 1814 N N . SER A 1 240 ? 9.555 -19.391 -22.656 1 90.56 240 SER A N 1
ATOM 1815 C CA . SER A 1 240 ? 9.609 -20.844 -22.484 1 90.56 240 SER A CA 1
ATOM 1816 C C . SER A 1 240 ? 8.273 -21.484 -22.844 1 90.56 240 SER A C 1
ATOM 1818 O O . SER A 1 240 ? 8.25 -22.531 -23.5 1 90.56 240 SER A O 1
ATOM 1820 N N . VAL A 1 241 ? 7.285 -20.891 -22.438 1 89.88 241 VAL A N 1
ATOM 1821 C CA . VAL A 1 241 ? 5.961 -21.422 -22.75 1 89.88 241 VAL A CA 1
ATOM 1822 C C . VAL A 1 241 ? 5.73 -21.375 -24.266 1 89.88 241 VAL A C 1
ATOM 1824 O O . VAL A 1 241 ? 5.191 -22.312 -24.844 1 89.88 241 VAL A O 1
ATOM 1827 N N . GLN A 1 242 ? 6.074 -20.359 -24.859 1 91.06 242 GLN A N 1
ATOM 1828 C CA . GLN A 1 242 ? 5.934 -20.203 -26.312 1 91.06 242 GLN A CA 1
ATOM 1829 C C . GLN A 1 242 ? 6.719 -21.281 -27.047 1 91.06 242 GLN A C 1
ATOM 1831 O O . GLN A 1 242 ? 6.223 -21.875 -28.016 1 91.06 242 GLN A O 1
ATOM 1836 N N . ARG A 1 243 ? 7.852 -21.562 -26.625 1 90.06 243 ARG A N 1
ATOM 1837 C CA . ARG A 1 243 ? 8.688 -22.578 -27.25 1 90.06 243 ARG A CA 1
ATOM 1838 C C . ARG A 1 243 ? 8.062 -23.969 -27.109 1 90.06 243 ARG A C 1
ATOM 1840 O O . ARG A 1 243 ? 8.094 -24.766 -28.047 1 90.06 243 ARG A O 1
ATOM 1847 N N . ARG A 1 244 ? 7.543 -24.203 -26.031 1 85.88 244 ARG A N 1
ATOM 1848 C CA . ARG A 1 244 ? 6.898 -25.484 -25.812 1 85.88 244 ARG A CA 1
ATOM 1849 C C . ARG A 1 244 ? 5.668 -25.656 -26.688 1 85.88 244 ARG A C 1
ATOM 1851 O O . ARG A 1 244 ? 5.395 -26.75 -27.188 1 85.88 244 ARG A O 1
ATOM 1858 N N . GLU A 1 245 ? 4.996 -24.609 -26.859 1 85.19 245 GLU A N 1
ATOM 1859 C CA . GLU A 1 245 ? 3.828 -24.656 -27.719 1 85.19 245 GLU A CA 1
ATOM 1860 C C . GLU A 1 245 ? 4.23 -24.875 -29.188 1 85.19 245 GLU A C 1
ATOM 1862 O O . GLU A 1 245 ? 3.578 -25.625 -29.906 1 85.19 245 GLU A O 1
ATOM 1867 N N . LEU A 1 246 ? 5.266 -24.297 -29.578 1 85.38 246 LEU A N 1
ATOM 1868 C CA . LEU A 1 246 ? 5.754 -24.453 -30.938 1 85.38 246 LEU A CA 1
ATOM 1869 C C . LEU A 1 246 ? 6.262 -25.875 -31.172 1 85.38 246 LEU A C 1
ATOM 1871 O O . LEU A 1 246 ? 6.051 -26.453 -32.25 1 85.38 246 LEU A O 1
ATOM 1875 N N . ASP A 1 247 ? 6.879 -26.438 -30.141 1 84.19 247 ASP A N 1
ATOM 1876 C CA . ASP A 1 247 ? 7.375 -27.797 -30.25 1 84.19 247 ASP A CA 1
ATOM 1877 C C . ASP A 1 247 ? 6.223 -28.797 -30.312 1 84.19 247 ASP A C 1
ATOM 1879 O O . ASP A 1 247 ? 6.277 -29.766 -31.078 1 84.19 247 ASP A O 1
ATOM 1883 N N . ARG A 1 248 ? 5.238 -28.547 -29.609 1 83.5 248 ARG A N 1
ATOM 1884 C CA . ARG A 1 248 ? 4.066 -29.422 -29.609 1 83.5 248 ARG A CA 1
ATOM 1885 C C . ARG A 1 248 ? 3.352 -29.344 -30.969 1 83.5 248 ARG A C 1
ATOM 1887 O O . ARG A 1 248 ? 2.908 -30.375 -31.484 1 83.5 248 ARG A O 1
ATOM 1894 N N . ASP A 1 249 ? 3.297 -28.219 -31.531 1 84.12 249 ASP A N 1
ATOM 1895 C CA . ASP A 1 249 ? 2.654 -28.047 -32.844 1 84.12 249 ASP A CA 1
ATOM 1896 C C . ASP A 1 249 ? 3.461 -28.719 -33.938 1 84.12 249 ASP A C 1
ATOM 1898 O O . ASP A 1 249 ? 2.893 -29.266 -34.906 1 84.12 249 ASP A O 1
ATOM 1902 N N . SER A 1 250 ? 4.762 -28.703 -33.75 1 85 250 SER A N 1
ATOM 1903 C CA . SER A 1 250 ? 5.625 -29.328 -34.75 1 85 250 SER A CA 1
ATOM 1904 C C . SER A 1 250 ? 5.535 -30.844 -34.719 1 85 250 SER A C 1
ATOM 1906 O O . SER A 1 250 ? 5.633 -31.516 -35.75 1 85 250 SER A O 1
ATOM 1908 N N . ILE A 1 251 ? 5.312 -31.328 -33.594 1 81.62 251 ILE A N 1
ATOM 1909 C CA . ILE A 1 251 ? 5.191 -32.781 -33.406 1 81.62 251 ILE A CA 1
ATOM 1910 C C . ILE A 1 251 ? 3.842 -33.25 -33.969 1 81.62 251 ILE A C 1
ATOM 1912 O O . ILE A 1 251 ? 3.752 -34.281 -34.625 1 81.62 251 ILE A O 1
ATOM 1916 N N . ASP A 1 252 ? 2.867 -32.5 -33.812 1 81.44 252 ASP A N 1
ATOM 1917 C CA . ASP A 1 252 ? 1.521 -32.875 -34.219 1 81.44 252 ASP A CA 1
ATOM 1918 C C . ASP A 1 252 ? 1.317 -32.625 -35.719 1 81.44 252 ASP A C 1
ATOM 1920 O O . ASP A 1 252 ? 0.495 -33.281 -36.344 1 81.44 252 ASP A O 1
ATOM 1924 N N . HIS A 1 253 ? 2.031 -31.656 -36.312 1 80.38 253 HIS A N 1
ATOM 1925 C CA . HIS A 1 253 ? 1.942 -31.375 -37.75 1 80.38 253 HIS A CA 1
ATOM 1926 C C . HIS A 1 253 ? 3.32 -31.406 -38.406 1 80.38 253 HIS A C 1
ATOM 1928 O O . HIS A 1 253 ? 3.93 -30.344 -38.594 1 80.38 253 HIS A O 1
ATOM 1934 N N . PRO A 1 254 ? 3.799 -32.688 -38.625 1 70.31 254 PRO A N 1
ATOM 1935 C CA . PRO A 1 254 ? 5.109 -32.75 -39.281 1 70.31 254 PRO A CA 1
ATOM 1936 C C . PRO A 1 254 ? 5.094 -32.125 -40.656 1 70.31 254 PRO A C 1
ATOM 1938 O O . PRO A 1 254 ? 4.109 -32.25 -41.406 1 70.31 254 PRO A O 1
ATOM 1941 N N . VAL A 1 255 ? 5.613 -3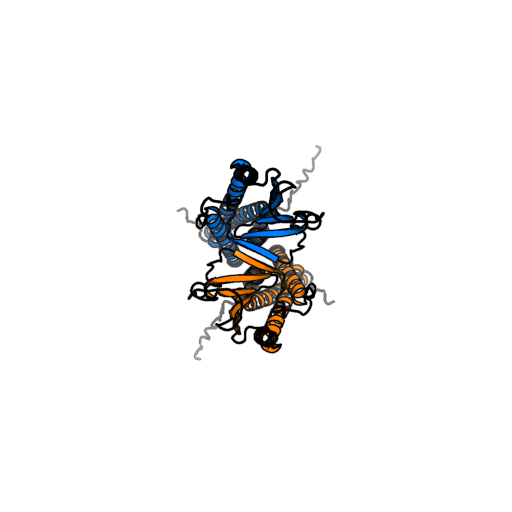1.078 -40.844 1 61.91 255 VAL A N 1
ATOM 1942 C CA . VAL A 1 255 ? 5.781 -30.516 -42.156 1 61.91 255 VAL A CA 1
ATOM 1943 C C . VAL A 1 255 ? 6.359 -31.578 -43.094 1 61.91 255 VAL A C 1
ATOM 1945 O O . VAL A 1 255 ? 7.348 -32.219 -42.781 1 61.91 255 VAL A O 1
ATOM 1948 N N . ASP A 1 256 ? 5.543 -32.094 -44 1 53.78 256 ASP A N 1
ATOM 1949 C CA . ASP A 1 256 ? 5.969 -32.938 -45.125 1 53.78 256 ASP A CA 1
ATOM 1950 C C . ASP A 1 256 ? 7.082 -32.25 -45.906 1 53.78 256 ASP A C 1
ATOM 1952 O O . ASP A 1 256 ? 6.883 -31.156 -46.469 1 53.78 256 ASP A O 1
ATOM 1956 N N . ASP A 1 257 ? 8.211 -32.281 -45.469 1 48.62 257 ASP A N 1
ATOM 1957 C CA . ASP A 1 257 ? 9.273 -32 -46.406 1 48.62 257 ASP A CA 1
ATOM 1958 C C . ASP A 1 257 ? 9.078 -32.812 -47.719 1 48.62 257 ASP A C 1
ATOM 1960 O O . ASP A 1 257 ? 9.312 -34 -47.75 1 48.62 257 ASP A O 1
ATOM 1964 N N . GLN A 1 258 ? 7.934 -32.75 -48.469 1 36.06 258 GLN A N 1
ATOM 1965 C CA . GLN A 1 258 ? 8.164 -33.094 -49.875 1 36.06 258 GLN A CA 1
ATOM 1966 C C . GLN A 1 258 ? 8.867 -31.953 -50.594 1 36.06 258 GLN A C 1
ATOM 1968 O O . GLN A 1 258 ? 8.547 -30.781 -50.375 1 36.06 258 GLN A O 1
ATOM 1973 N N . MET B 1 1 ? -40.156 -53.938 -36.875 1 29.45 1 MET B N 1
ATOM 1974 C CA . MET B 1 1 ? -38.906 -53.969 -36.125 1 29.45 1 MET B CA 1
ATOM 1975 C C . MET B 1 1 ? -38.094 -52.719 -36.375 1 29.45 1 MET B C 1
ATOM 1977 O O . MET B 1 1 ? -37.375 -52.625 -37.375 1 29.45 1 MET B O 1
ATOM 1981 N N . SER B 1 2 ? -38.688 -51.5 -36.094 1 34.22 2 SER B N 1
ATOM 1982 C CA . SER B 1 2 ? -38.156 -50.156 -36.219 1 34.22 2 SER B CA 1
ATOM 1983 C C . SER B 1 2 ? -36.969 -49.938 -35.281 1 34.22 2 SER B C 1
ATOM 1985 O O . SER B 1 2 ? -37.062 -50.156 -34.094 1 34.22 2 SER B O 1
ATOM 1987 N N . GLN B 1 3 ? -35.75 -50.281 -35.719 1 34.62 3 GLN B N 1
ATOM 1988 C CA . GLN B 1 3 ? -34.469 -50.062 -35.062 1 34.62 3 GLN B CA 1
ATOM 1989 C C . GLN B 1 3 ? -34.281 -48.562 -34.719 1 34.62 3 GLN B C 1
ATOM 1991 O O . GLN B 1 3 ? -34.156 -47.75 -35.625 1 34.62 3 GLN B O 1
ATOM 1996 N N . GLY B 1 4 ? -35 -47.969 -33.719 1 37.22 4 GLY B N 1
ATOM 1997 C CA . GLY B 1 4 ? -34.688 -46.656 -33.188 1 37.22 4 GLY B CA 1
ATOM 1998 C C . GLY B 1 4 ? -33.188 -46.469 -32.875 1 37.22 4 GLY B C 1
ATOM 1999 O O . GLY B 1 4 ? -32.625 -47.281 -32.156 1 37.22 4 GLY B O 1
ATOM 2000 N N . SER B 1 5 ? -32.438 -45.969 -33.844 1 42.06 5 SER B N 1
ATOM 2001 C CA . SER B 1 5 ? -31.062 -45.5 -33.656 1 42.06 5 SER B CA 1
ATOM 2002 C C . SER B 1 5 ? -30.938 -44.625 -32.406 1 42.06 5 SER B C 1
ATOM 2004 O O . SER B 1 5 ? -31.484 -43.531 -32.375 1 42.06 5 SER B O 1
ATOM 2006 N N . ARG B 1 6 ? -30.969 -45.188 -31.188 1 42 6 ARG B N 1
ATOM 2007 C CA . ARG B 1 6 ? -30.5 -44.406 -30.016 1 42 6 ARG B CA 1
ATOM 2008 C C . ARG B 1 6 ? -29.156 -43.75 -30.312 1 42 6 ARG B C 1
ATOM 2010 O O . ARG B 1 6 ? -28.141 -44.406 -30.438 1 42 6 ARG B O 1
ATOM 2017 N N . VAL B 1 7 ? -29.156 -42.719 -31.094 1 41.59 7 VAL B N 1
ATOM 2018 C CA . VAL B 1 7 ? -27.984 -41.844 -31.047 1 41.59 7 VAL B CA 1
ATOM 2019 C C . VAL B 1 7 ? -27.656 -41.5 -29.594 1 41.59 7 VAL B C 1
ATOM 2021 O O . VAL B 1 7 ? -28.484 -40.969 -28.859 1 41.59 7 VAL B O 1
ATOM 2024 N N . MET B 1 8 ? -26.922 -42.344 -28.875 1 37.84 8 MET B N 1
ATOM 2025 C CA . MET B 1 8 ? -26.281 -41.938 -27.625 1 37.84 8 MET B CA 1
ATOM 2026 C C . MET B 1 8 ? -25.609 -40.594 -27.781 1 37.84 8 MET B C 1
ATOM 2028 O O . MET B 1 8 ? -24.734 -40.406 -28.609 1 37.84 8 MET B O 1
ATOM 2032 N N . PHE B 1 9 ? -26.375 -39.531 -27.672 1 39.09 9 PHE B N 1
ATOM 2033 C CA . PHE B 1 9 ? -25.703 -38.25 -27.406 1 39.09 9 PHE B CA 1
ATOM 2034 C C . PHE B 1 9 ? -24.625 -38.438 -26.344 1 39.09 9 PHE B C 1
ATOM 2036 O O . PHE B 1 9 ? -24.922 -38.812 -25.219 1 39.09 9 PHE B O 1
ATOM 2043 N N . SER B 1 10 ? -23.469 -39 -26.734 1 40.12 10 SER B N 1
ATOM 2044 C CA . SER B 1 10 ? -22.328 -38.75 -25.859 1 40.12 10 SER B CA 1
ATOM 2045 C C . SER B 1 10 ? -22.344 -37.312 -25.312 1 40.12 10 SER B C 1
ATOM 2047 O O . SER B 1 10 ? -22.297 -36.344 -26.094 1 40.12 10 SER B O 1
ATOM 2049 N N . SER B 1 11 ? -23.25 -36.969 -24.484 1 40.84 11 SER B N 1
ATOM 2050 C CA . SER B 1 11 ? -23.031 -35.781 -23.688 1 40.84 11 SER B CA 1
ATOM 2051 C C . SER B 1 11 ? -21.562 -35.594 -23.328 1 40.84 11 SER B C 1
ATOM 2053 O O . SER B 1 11 ? -21.078 -36.188 -22.359 1 40.84 11 SER B O 1
ATOM 2055 N N . THR B 1 12 ? -20.625 -35.719 -24.234 1 43.38 12 THR B N 1
ATOM 2056 C CA . THR B 1 12 ? -19.297 -35.156 -24 1 43.38 12 THR B CA 1
ATOM 2057 C C . THR B 1 12 ? -19.406 -33.812 -23.266 1 43.38 12 THR B C 1
ATOM 2059 O O . THR B 1 12 ? -19.5 -32.75 -23.891 1 43.38 12 THR B O 1
ATOM 2062 N N . GLN B 1 13 ? -20.391 -33.469 -22.531 1 42.44 13 GLN B N 1
ATOM 2063 C CA . GLN B 1 13 ? -20.25 -32.312 -21.641 1 42.44 13 GLN B CA 1
ATOM 2064 C C . GLN B 1 13 ? -18.812 -32.156 -21.172 1 42.44 13 GLN B C 1
ATOM 2066 O O . GLN B 1 13 ? -18.219 -33.094 -20.656 1 42.44 13 GLN B O 1
ATOM 2071 N N . ASP B 1 14 ? -17.969 -31.344 -21.797 1 50.78 14 ASP B N 1
ATOM 2072 C CA . ASP B 1 14 ? -16.625 -30.844 -21.578 1 50.78 14 ASP B CA 1
ATOM 2073 C C . ASP B 1 14 ? -16.328 -30.641 -20.094 1 50.78 14 ASP B C 1
ATOM 2075 O O . ASP B 1 14 ? -16.562 -29.547 -19.547 1 50.78 14 ASP B O 1
ATOM 2079 N N . GLU B 1 15 ? -16.75 -31.391 -19.188 1 63.25 15 GLU B N 1
ATOM 2080 C CA . GLU B 1 15 ? -16.391 -31.359 -17.781 1 63.25 15 GLU B CA 1
ATOM 2081 C C . GLU B 1 15 ? -14.891 -31.094 -17.609 1 63.25 15 GLU B C 1
ATOM 2083 O O . GLU B 1 15 ? -14.062 -31.75 -18.25 1 63.25 15 GLU B O 1
ATOM 2088 N N . MET B 1 16 ? -14.562 -29.969 -17.125 1 73.12 16 MET B N 1
ATOM 2089 C CA . MET B 1 16 ? -13.188 -29.609 -16.797 1 73.12 16 MET B CA 1
ATOM 2090 C C . MET B 1 16 ? -12.508 -30.719 -16.016 1 73.12 16 MET B C 1
ATOM 2092 O O . MET B 1 16 ? -13.086 -31.266 -15.062 1 73.12 16 MET B O 1
ATOM 2096 N N . SER B 1 17 ? -11.5 -31.234 -16.594 1 80.69 17 SER B N 1
ATOM 2097 C CA . SER B 1 17 ? -10.695 -32.219 -15.883 1 80.69 17 SER B CA 1
ATOM 2098 C C . SER B 1 17 ? -10.352 -31.734 -14.477 1 80.69 17 SER B C 1
ATOM 2100 O O . SER B 1 17 ? -10.391 -30.531 -14.211 1 80.69 17 SER B O 1
ATOM 2102 N N . PRO B 1 18 ? -10.359 -32.625 -13.57 1 79.75 18 PRO B N 1
ATOM 2103 C CA . PRO B 1 18 ? -9.992 -32.25 -12.211 1 79.75 18 PRO B CA 1
ATOM 2104 C C . PRO B 1 18 ? -8.758 -31.344 -12.172 1 79.75 18 PRO B C 1
ATOM 2106 O O . PRO B 1 18 ? -8.688 -30.422 -11.352 1 79.75 18 PRO B O 1
ATOM 2109 N N . ALA B 1 19 ? -7.859 -31.594 -13.031 1 78.75 19 ALA B N 1
ATOM 2110 C CA . ALA B 1 19 ? -6.66 -30.766 -13.094 1 78.75 19 ALA B CA 1
ATOM 2111 C C . ALA B 1 19 ? -6.992 -29.359 -13.562 1 78.75 19 ALA B C 1
ATOM 2113 O O . ALA B 1 19 ? -6.438 -28.375 -13.047 1 78.75 19 ALA B O 1
ATOM 2114 N N . GLU B 1 20 ? -7.832 -29.25 -14.445 1 83.19 20 GLU B N 1
ATOM 2115 C CA . GLU B 1 20 ? -8.242 -27.953 -14.961 1 83.19 20 GLU B CA 1
ATOM 2116 C C . GLU B 1 20 ? -9.023 -27.172 -13.906 1 83.19 20 GLU B C 1
ATOM 2118 O O . GLU B 1 20 ? -8.867 -25.953 -13.789 1 83.19 20 GLU B O 1
ATOM 2123 N N . ARG B 1 21 ? -9.852 -27.891 -13.219 1 84.5 21 ARG B N 1
ATOM 2124 C CA . ARG B 1 21 ? -10.609 -27.266 -12.148 1 84.5 21 ARG B CA 1
ATOM 2125 C C . ARG B 1 21 ? -9.68 -26.688 -11.078 1 84.5 21 ARG B C 1
ATOM 2127 O O . ARG B 1 21 ? -9.93 -25.609 -10.547 1 84.5 21 ARG B O 1
ATOM 2134 N N . LEU B 1 22 ? -8.688 -27.406 -10.75 1 85.75 22 LEU B N 1
ATOM 2135 C CA . LEU B 1 22 ? -7.73 -26.938 -9.75 1 85.75 22 LEU B CA 1
ATOM 2136 C C . LEU B 1 22 ? -6.988 -25.703 -10.242 1 85.75 22 LEU B C 1
ATOM 2138 O O . LEU B 1 22 ? -6.742 -24.781 -9.469 1 85.75 22 LEU B O 1
ATOM 2142 N N . LYS B 1 23 ? -6.727 -25.719 -11.477 1 83.25 23 LYS B N 1
ATOM 2143 C CA . LYS B 1 23 ? -6.043 -24.578 -12.055 1 83.25 23 LYS B CA 1
ATOM 2144 C C . LYS B 1 23 ? -6.914 -23.312 -11.977 1 83.25 23 LYS B C 1
ATOM 2146 O O . LYS B 1 23 ? -6.414 -22.219 -11.703 1 83.25 23 LYS B O 1
ATOM 2151 N N . VAL B 1 24 ? -8.141 -23.484 -12.25 1 85.75 24 VAL B N 1
ATOM 2152 C CA . VAL B 1 24 ? -9.078 -22.375 -12.203 1 85.75 24 VAL B CA 1
ATOM 2153 C C . VAL B 1 24 ? -9.227 -21.875 -10.766 1 85.75 24 VAL B C 1
ATOM 2155 O O . VAL B 1 24 ? -9.273 -20.672 -10.516 1 85.75 24 VAL B O 1
ATOM 2158 N N . LEU B 1 25 ? -9.25 -22.766 -9.852 1 88.56 25 LEU B N 1
ATOM 2159 C CA . LEU B 1 25 ? -9.359 -22.406 -8.445 1 88.56 25 LEU B CA 1
ATOM 2160 C C . LEU B 1 25 ? -8.133 -21.625 -7.98 1 88.56 25 LEU B C 1
ATOM 2162 O O . LEU B 1 25 ? -8.258 -20.625 -7.27 1 88.56 25 LEU B O 1
ATOM 2166 N N . VAL B 1 26 ? -7.055 -22.109 -8.406 1 88.12 26 VAL B N 1
ATOM 2167 C CA . VAL B 1 26 ? -5.809 -21.453 -8.031 1 88.12 26 VAL B CA 1
ATOM 2168 C C . VAL B 1 26 ? -5.758 -20.047 -8.648 1 88.12 26 VAL B C 1
ATOM 2170 O O . VAL B 1 26 ? -5.324 -19.094 -8 1 88.12 26 VAL B O 1
ATOM 2173 N N . PHE B 1 27 ? -6.227 -19.906 -9.836 1 87.62 27 PHE B N 1
ATOM 2174 C CA . PHE B 1 27 ? -6.258 -18.609 -10.5 1 87.62 27 PHE B CA 1
ATOM 2175 C C . PHE B 1 27 ? -7.102 -17.625 -9.711 1 87.62 27 PHE B C 1
ATOM 2177 O O . PHE B 1 27 ? -6.656 -16.516 -9.43 1 87.62 27 PHE B O 1
ATOM 2184 N N . PHE B 1 28 ? -8.25 -18.031 -9.406 1 92.06 28 PHE B N 1
ATOM 2185 C CA . PHE B 1 28 ? -9.156 -17.141 -8.703 1 92.06 28 PHE B CA 1
ATOM 2186 C C . PHE B 1 28 ? -8.633 -16.828 -7.305 1 92.06 28 PHE B C 1
ATOM 2188 O O . PHE B 1 28 ? -8.797 -15.711 -6.805 1 92.06 28 PHE B O 1
ATOM 2195 N N . ALA B 1 29 ? -8.047 -17.766 -6.656 1 92.75 29 ALA B N 1
ATOM 2196 C CA . ALA B 1 29 ? -7.469 -17.531 -5.336 1 92.75 29 ALA B CA 1
ATOM 2197 C C . ALA B 1 29 ? -6.383 -16.453 -5.402 1 92.75 29 ALA B C 1
ATOM 2199 O O . ALA B 1 29 ? -6.359 -15.539 -4.578 1 92.75 29 ALA B O 1
ATOM 2200 N N . LEU B 1 30 ? -5.57 -16.562 -6.387 1 91.25 30 LEU B N 1
ATOM 2201 C CA . LEU B 1 30 ? -4.477 -15.602 -6.523 1 91.25 30 LEU B CA 1
ATOM 2202 C C . LEU B 1 30 ? -5 -14.242 -6.965 1 91.25 30 LEU B C 1
ATOM 2204 O O . LEU B 1 30 ? -4.535 -13.203 -6.473 1 91.25 30 LEU B O 1
ATOM 2208 N N . PHE B 1 31 ? -5.973 -14.281 -7.871 1 92.12 31 PHE B N 1
ATOM 2209 C CA . PHE B 1 31 ? -6.52 -13.031 -8.383 1 92.12 31 PHE B CA 1
ATOM 2210 C C . PHE B 1 31 ? -7.25 -12.273 -7.285 1 92.12 31 PHE B C 1
ATOM 2212 O O . PHE B 1 31 ? -7.016 -11.078 -7.082 1 92.12 31 PHE B O 1
ATOM 2219 N N . PHE B 1 32 ? -8.086 -12.922 -6.613 1 95.81 32 PHE B N 1
ATOM 2220 C CA . PHE B 1 32 ? -8.828 -12.289 -5.531 1 95.81 32 PHE B CA 1
ATOM 2221 C C . PHE B 1 32 ? -7.898 -11.93 -4.375 1 95.81 32 PHE B C 1
ATOM 2223 O O . PHE B 1 32 ? -8.109 -10.922 -3.693 1 95.81 32 PHE B O 1
ATOM 2230 N N . GLY B 1 33 ? -6.938 -12.758 -4.184 1 95.38 33 GLY B N 1
ATOM 2231 C CA . GLY B 1 33 ? -5.961 -12.43 -3.158 1 95.38 33 GLY B CA 1
ATOM 2232 C C . GLY B 1 33 ? -5.195 -11.156 -3.451 1 95.38 33 GLY B C 1
ATOM 2233 O O . GLY B 1 33 ? -5.027 -10.312 -2.568 1 95.38 33 GLY B O 1
ATOM 2234 N N . ALA B 1 34 ? -4.766 -10.984 -4.664 1 94.5 34 ALA B N 1
ATOM 2235 C CA . ALA B 1 34 ? -4.031 -9.789 -5.059 1 94.5 34 ALA B CA 1
ATOM 2236 C C . ALA B 1 34 ? -4.922 -8.547 -5 1 94.5 34 ALA B C 1
ATOM 2238 O O . ALA B 1 34 ? -4.496 -7.488 -4.543 1 94.5 34 ALA B O 1
ATOM 2239 N N . SER B 1 35 ? -6.168 -8.758 -5.422 1 95.62 35 SER B N 1
ATOM 2240 C CA . SER B 1 35 ? -7.113 -7.645 -5.379 1 95.62 35 SER B CA 1
ATOM 2241 C C . SER B 1 35 ? -7.418 -7.234 -3.943 1 95.62 35 SER B C 1
ATOM 2243 O O . SER B 1 35 ? -7.438 -6.043 -3.623 1 95.62 35 SER B O 1
ATOM 2245 N N . GLY B 1 36 ? -7.652 -8.242 -3.156 1 96.81 36 GLY B N 1
ATOM 2246 C CA . GLY B 1 36 ? -7.895 -7.949 -1.752 1 96.81 36 GLY B CA 1
ATOM 2247 C C . GLY B 1 36 ? -6.719 -7.273 -1.072 1 96.81 36 GLY B C 1
ATOM 2248 O O . GLY B 1 36 ? -6.898 -6.34 -0.291 1 96.81 36 GLY B O 1
ATOM 2249 N N . PHE B 1 37 ? -5.59 -7.719 -1.381 1 95.38 37 PHE B N 1
ATOM 2250 C CA . PHE B 1 37 ? -4.355 -7.152 -0.851 1 95.38 37 PHE B CA 1
ATOM 2251 C C . PHE B 1 37 ? -4.223 -5.684 -1.24 1 95.38 37 PHE B C 1
ATOM 2253 O O . PHE B 1 37 ? -3.998 -4.824 -0.384 1 95.38 37 PHE B O 1
ATOM 2260 N N . LEU B 1 38 ? -4.398 -5.359 -2.465 1 95.56 38 LEU B N 1
ATOM 2261 C CA . LEU B 1 38 ? -4.27 -4 -2.975 1 95.56 38 LEU B CA 1
ATOM 2262 C C . LEU B 1 38 ? -5.312 -3.082 -2.346 1 95.56 38 LEU B C 1
ATOM 2264 O O . LEU B 1 38 ? -4.984 -1.988 -1.88 1 95.56 38 LEU B O 1
ATOM 2268 N N . LEU B 1 39 ? -6.484 -3.572 -2.291 1 96.81 39 LEU B N 1
ATOM 2269 C CA . LEU B 1 39 ? -7.566 -2.75 -1.758 1 96.81 39 LEU B CA 1
ATOM 2270 C C . LEU B 1 39 ? -7.402 -2.547 -0.255 1 96.81 39 LEU B C 1
ATOM 2272 O O . LEU B 1 39 ? -7.758 -1.491 0.275 1 96.81 39 LEU B O 1
ATOM 2276 N N . THR B 1 40 ? -6.867 -3.549 0.384 1 96.38 40 THR B N 1
ATOM 2277 C CA . THR B 1 40 ? -6.59 -3.408 1.81 1 96.38 40 THR B CA 1
ATOM 2278 C C . THR B 1 40 ? -5.531 -2.338 2.053 1 96.38 40 THR B C 1
ATOM 2280 O O . THR B 1 40 ? -5.707 -1.47 2.912 1 96.38 40 THR B O 1
ATOM 2283 N N . LEU B 1 41 ? -4.516 -2.357 1.267 1 93.81 41 LEU B N 1
ATOM 2284 C CA . LEU B 1 41 ? -3.443 -1.384 1.443 1 93.81 41 LEU B CA 1
ATOM 2285 C C . LEU B 1 41 ? -3.92 0.019 1.081 1 93.81 41 LEU B C 1
ATOM 2287 O O . LEU B 1 41 ? -3.568 0.991 1.753 1 93.81 41 LEU B O 1
ATOM 2291 N N . LEU B 1 42 ? -4.719 0.079 0.117 1 92.44 42 LEU B N 1
ATOM 2292 C CA . LEU B 1 42 ? -5.246 1.381 -0.279 1 92.44 42 LEU B CA 1
ATOM 2293 C C . LEU B 1 42 ? -6.227 1.91 0.763 1 92.44 42 LEU B C 1
ATOM 2295 O O . LEU B 1 42 ? -6.184 3.09 1.116 1 92.44 42 LEU B O 1
ATOM 2299 N N . SER B 1 43 ? -7.055 1.099 1.239 1 93 43 SER B N 1
ATOM 2300 C CA . SER B 1 43 ? -8.055 1.505 2.219 1 93 43 SER B CA 1
ATOM 2301 C C . SER B 1 43 ? -7.406 1.912 3.537 1 93 43 SER B C 1
ATOM 2303 O O . SER B 1 43 ? -7.801 2.91 4.145 1 93 43 SER B O 1
ATOM 2305 N N . CYS B 1 44 ? -6.414 1.179 3.902 1 88.5 44 CYS B N 1
ATOM 2306 C CA . CYS B 1 44 ? -5.789 1.437 5.191 1 88.5 44 CYS B CA 1
ATOM 2307 C C . CYS B 1 44 ? -4.691 2.484 5.066 1 88.5 44 CYS B C 1
ATOM 2309 O O . CYS B 1 44 ? -4.391 3.197 6.027 1 88.5 44 CYS B O 1
ATOM 2311 N N . GLY B 1 45 ? -4.219 2.666 3.914 1 84.88 45 GLY B N 1
ATOM 2312 C CA . GLY B 1 45 ? -3.049 3.518 3.76 1 84.88 45 GLY B CA 1
ATOM 2313 C C . GLY B 1 45 ? -3.395 4.945 3.377 1 84.88 45 GLY B C 1
ATOM 2314 O O . GLY B 1 45 ? -2.635 5.871 3.664 1 84.88 45 GLY B O 1
ATOM 2315 N N . THR B 1 46 ? -4.465 5.379 2.689 1 84.19 46 THR B N 1
ATOM 2316 C CA . THR B 1 46 ? -4.762 6.715 2.188 1 84.19 46 THR B CA 1
ATOM 2317 C C . THR B 1 46 ? -5.547 7.52 3.221 1 84.19 46 THR B C 1
ATOM 2319 O O . THR B 1 46 ? -5.746 8.727 3.057 1 84.19 46 THR B O 1
ATOM 2322 N N . GLU B 1 47 ? -5.879 7.152 4.355 1 84.62 47 GLU B N 1
ATOM 2323 C CA . GLU B 1 47 ? -6.406 7.805 5.547 1 84.62 47 GLU B CA 1
ATOM 2324 C C . GLU B 1 47 ? -7.609 8.68 5.211 1 84.62 47 GLU B C 1
ATOM 2326 O O . GLU B 1 47 ? -7.754 9.781 5.75 1 84.62 47 GLU B O 1
ATOM 2331 N N . TYR B 1 48 ? -8.461 8.406 4.254 1 87.88 48 TYR B N 1
ATOM 2332 C CA . TYR B 1 48 ? -9.68 9.133 3.912 1 87.88 48 TYR B CA 1
ATOM 2333 C C . TYR B 1 48 ? -10.914 8.305 4.23 1 87.88 48 TYR B C 1
ATOM 2335 O O . TYR B 1 48 ? -11.797 8.141 3.385 1 87.88 48 TYR B O 1
ATOM 2343 N N . TRP B 1 49 ? -11.039 7.891 5.363 1 88.81 49 TRP B N 1
ATOM 2344 C CA . TRP B 1 49 ? -12.203 7.121 5.785 1 88.81 49 TRP B CA 1
ATOM 2345 C C . TRP B 1 49 ? -13.391 8.039 6.051 1 88.81 49 TRP B C 1
ATOM 2347 O O . TRP B 1 49 ? -14.516 7.758 5.613 1 88.81 49 TRP B O 1
ATOM 2357 N N . LEU B 1 50 ? -13.086 9.195 6.746 1 87 50 LEU B N 1
ATOM 2358 C CA . LEU B 1 50 ? -14.117 10.156 7.102 1 87 50 LEU B CA 1
ATOM 2359 C C . LEU B 1 50 ? -13.75 11.555 6.621 1 87 50 LEU B C 1
ATOM 2361 O O . LEU B 1 50 ? -12.609 12 6.812 1 87 50 LEU B O 1
ATOM 2365 N N . LEU B 1 51 ? -14.656 12.148 5.934 1 86.69 51 LEU B N 1
ATOM 2366 C CA . LEU B 1 51 ? -14.523 13.547 5.523 1 86.69 51 LEU B CA 1
ATOM 2367 C C . LEU B 1 51 ? -15.547 14.422 6.234 1 86.69 51 LEU B C 1
ATOM 2369 O O . LEU B 1 51 ? -16.719 14.055 6.324 1 86.69 51 LEU B O 1
ATOM 2373 N N . ALA B 1 52 ? -15.055 15.492 6.797 1 84.31 52 ALA B N 1
ATOM 2374 C CA . ALA B 1 52 ? -15.961 16.375 7.527 1 84.31 52 ALA B CA 1
ATOM 2375 C C . ALA B 1 52 ? -15.633 17.844 7.262 1 84.31 52 ALA B C 1
ATOM 2377 O O . ALA B 1 52 ? -14.484 18.188 6.949 1 84.31 52 ALA B O 1
ATOM 2378 N N . SER B 1 53 ? -16.609 18.594 7.309 1 83.81 53 SER B N 1
ATOM 2379 C CA . SER B 1 53 ? -16.469 20.047 7.191 1 83.81 53 SER B CA 1
ATOM 2380 C C . SER B 1 53 ? -17.172 20.766 8.336 1 83.81 53 SER B C 1
ATOM 2382 O O . SER B 1 53 ? -18.281 20.406 8.719 1 83.81 53 SER B O 1
ATOM 2384 N N . GLU B 1 54 ? -16.406 21.672 8.883 1 82.12 54 GLU B N 1
ATOM 2385 C CA . GLU B 1 54 ? -16.938 22.484 9.961 1 82.12 54 GLU B CA 1
ATOM 2386 C C . GLU B 1 54 ? -17.078 23.938 9.531 1 82.12 54 GLU B C 1
ATOM 2388 O O . GLU B 1 54 ? -16.188 24.484 8.867 1 82.12 54 GLU B O 1
ATOM 2393 N N . SER B 1 55 ? -18.281 24.484 9.812 1 79.69 55 SER B N 1
ATOM 2394 C CA . SER B 1 55 ? -18.5 25.906 9.562 1 79.69 55 SER B CA 1
ATOM 2395 C C . SER B 1 55 ? -19.234 26.578 10.727 1 79.69 55 SER B C 1
ATOM 2397 O O . SER B 1 55 ? -20.078 25.938 11.375 1 79.69 55 SER B O 1
ATOM 2399 N N . CYS B 1 56 ? -18.594 27.688 11.234 1 73.69 56 CYS B N 1
ATOM 2400 C CA . CYS B 1 56 ? -19.266 28.469 12.266 1 73.69 56 CYS B CA 1
ATOM 2401 C C . CYS B 1 56 ? -19.844 29.75 11.68 1 73.69 56 CYS B C 1
ATOM 2403 O O . CYS B 1 56 ? -19.141 30.5 11 1 73.69 56 CYS B O 1
ATOM 2405 N N . GLY B 1 57 ? -21.125 29.859 11.406 1 59.56 57 GLY B N 1
ATOM 2406 C CA . GLY B 1 57 ? -21.797 31.031 10.867 1 59.56 57 GLY B CA 1
ATOM 2407 C C . GLY B 1 57 ? -21.406 32.312 11.562 1 59.56 57 GLY B C 1
ATOM 2408 O O . GLY B 1 57 ? -20.547 32.312 12.453 1 59.56 57 GLY B O 1
ATOM 2409 N N . GLU B 1 58 ? -22.094 33.438 11.453 1 55.84 58 GLU B N 1
ATOM 2410 C CA . GLU B 1 58 ? -21.984 34.875 11.766 1 55.84 58 GLU B CA 1
ATOM 2411 C C . GLU B 1 58 ? -21.703 35.094 13.25 1 55.84 58 GLU B C 1
ATOM 2413 O O . GLU B 1 58 ? -21.016 36.031 13.625 1 55.84 58 GLU B O 1
ATOM 2418 N N . GLY B 1 59 ? -22.406 34.562 14.281 1 47.88 59 GLY B N 1
ATOM 2419 C CA . GLY B 1 59 ? -22.422 35.156 15.609 1 47.88 59 GLY B CA 1
ATOM 2420 C C . GLY B 1 59 ? -21.141 34.906 16.391 1 47.88 59 GLY B C 1
ATOM 2421 O O . GLY B 1 59 ? -21.047 35.25 17.562 1 47.88 59 GLY B O 1
ATOM 2422 N N . GLY B 1 60 ? -20.344 33.969 16.312 1 46 60 GLY B N 1
ATOM 2423 C CA . GLY B 1 60 ? -19.312 33.875 17.312 1 46 60 GLY B CA 1
ATOM 2424 C C . GLY B 1 60 ? -18.266 34.969 17.188 1 46 60 GLY B C 1
ATOM 2425 O O . GLY B 1 60 ? -18.156 35.594 16.141 1 46 60 GLY B O 1
ATOM 2426 N N . GLY B 1 61 ? -17.781 35.594 18.5 1 39.75 61 GLY B N 1
ATOM 2427 C CA . GLY B 1 61 ? -17.109 36.875 18.781 1 39.75 61 GLY B CA 1
ATOM 2428 C C . GLY B 1 61 ? -16.031 37.188 17.781 1 39.75 61 GLY B C 1
ATOM 2429 O O . GLY B 1 61 ? -16.016 38.281 17.203 1 39.75 61 GLY B O 1
ATOM 2430 N N . GLY B 1 62 ? -14.703 36.844 18.219 1 38.59 62 GLY B N 1
ATOM 2431 C CA . GLY B 1 62 ? -13.594 37.781 18.156 1 38.59 62 GL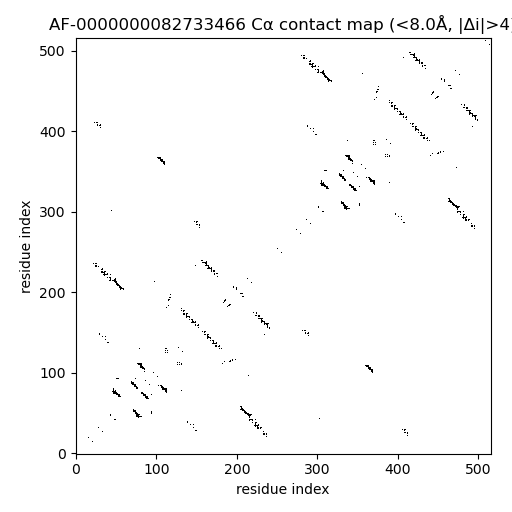Y B CA 1
ATOM 2432 C C . GLY B 1 62 ? -13.258 38.219 16.75 1 38.59 62 GLY B C 1
ATOM 2433 O O . GLY B 1 62 ? -12.547 39.219 16.562 1 38.59 62 GLY B O 1
ATOM 2434 N N . GLY B 1 63 ? -12.477 37.406 15.922 1 38.03 63 GLY B N 1
ATOM 2435 C CA . GLY B 1 63 ? -11.664 38.219 15.016 1 38.03 63 GLY B CA 1
ATOM 2436 C C . GLY B 1 63 ? -12.5 39.094 14.102 1 38.03 63 GLY B C 1
ATOM 2437 O O . GLY B 1 63 ? -13.695 38.844 13.914 1 38.03 63 GLY B O 1
ATOM 2438 N N . LEU B 1 64 ? -11.891 40.312 13.719 1 39.56 64 LEU B N 1
ATOM 2439 C CA . LEU B 1 64 ? -12.156 41.594 13.062 1 39.56 64 LEU B CA 1
ATOM 2440 C C . LEU B 1 64 ? -13.172 41.406 11.938 1 39.56 64 LEU B C 1
ATOM 2442 O O . LEU B 1 64 ? -13.477 40.281 11.539 1 39.56 64 LEU B O 1
ATOM 2446 N N . GLY B 1 65 ? -12.992 42.406 10.906 1 37.44 65 GLY B N 1
ATOM 2447 C CA . GLY B 1 65 ? -13.648 43.344 9.992 1 37.44 65 GLY B CA 1
ATOM 2448 C C . GLY B 1 65 ? -14.453 42.625 8.906 1 37.44 65 GLY B C 1
ATOM 2449 O O . GLY B 1 65 ? -15.68 42.562 8.992 1 37.44 65 GLY B O 1
ATOM 2450 N N . ASP B 1 66 ? -13.82 42.688 7.59 1 40.53 66 ASP B N 1
ATOM 2451 C CA . ASP B 1 66 ? -14.391 42.875 6.262 1 40.53 66 ASP B CA 1
ATOM 2452 C C . ASP B 1 66 ? -15.258 41.688 5.859 1 40.53 66 ASP B C 1
ATOM 2454 O O . ASP B 1 66 ? -15.109 40.594 6.41 1 40.53 66 ASP B O 1
ATOM 2458 N N . GLY B 1 67 ? -16.359 41.812 4.918 1 43.62 67 GLY B N 1
ATOM 2459 C CA . GLY B 1 67 ? -17.219 41.094 3.977 1 43.62 67 GLY B CA 1
ATOM 2460 C C . GLY B 1 67 ? -16.734 39.688 3.645 1 43.62 67 GLY B C 1
ATOM 2461 O O . GLY B 1 67 ? -17.109 39.156 2.611 1 43.62 67 GLY B O 1
ATOM 2462 N N . GLY B 1 68 ? -15.633 39.219 4.059 1 49.44 68 GLY B N 1
ATOM 2463 C CA . GLY B 1 68 ? -14.883 38.094 3.512 1 49.44 68 GLY B CA 1
ATOM 2464 C C . GLY B 1 68 ? -15.414 36.75 3.971 1 49.44 68 GLY B C 1
ATOM 2465 O O . GLY B 1 68 ? -15.93 36.625 5.082 1 49.44 68 GLY B O 1
ATOM 2466 N N . LYS B 1 69 ? -15.805 35.938 3.076 1 55.94 69 LYS B N 1
ATOM 2467 C CA . LYS B 1 69 ? -16.297 34.562 3.127 1 55.94 69 LYS B CA 1
ATOM 2468 C C . LYS B 1 69 ? -15.57 33.75 4.191 1 55.94 69 LYS B C 1
ATOM 2470 O O . LYS B 1 69 ? -14.344 33.719 4.23 1 55.94 69 LYS B O 1
ATOM 2475 N N . LYS B 1 70 ? -16.203 33.375 5.297 1 62.28 70 LYS B N 1
ATOM 2476 C CA . LYS B 1 70 ? -15.734 32.719 6.504 1 62.28 70 LYS B CA 1
ATOM 2477 C C . LYS B 1 70 ? -15.023 31.406 6.164 1 62.28 70 LYS B C 1
ATOM 2479 O O . LYS B 1 70 ? -15.477 30.656 5.301 1 62.28 70 LYS B O 1
ATOM 2484 N N . PRO B 1 71 ? -13.969 31.125 6.785 1 72.94 71 PRO B N 1
ATOM 2485 C CA . PRO B 1 71 ? -13.188 29.922 6.5 1 72.94 71 PRO B CA 1
ATOM 2486 C C . PRO B 1 71 ? -13.859 28.656 6.996 1 72.94 71 PRO B C 1
ATOM 2488 O O . PRO B 1 71 ? -14.508 28.656 8.047 1 72.94 71 PRO B O 1
ATOM 2491 N N . VAL B 1 72 ? -14.07 27.734 6.133 1 79.44 72 VAL B N 1
ATOM 2492 C CA . VAL B 1 72 ? -14.555 26.406 6.457 1 79.44 72 VAL B CA 1
ATOM 2493 C C . VAL B 1 72 ? -13.367 25.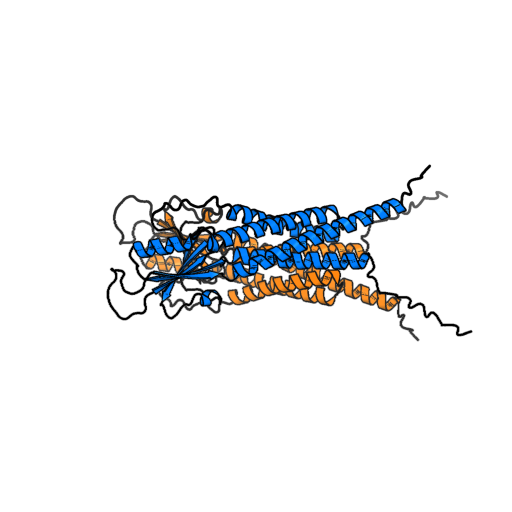484 6.754 1 79.44 72 VAL B C 1
ATOM 2495 O O . VAL B 1 72 ? -12.367 25.5 6.027 1 79.44 72 VAL B O 1
ATOM 2498 N N . ARG B 1 73 ? -13.492 24.797 7.863 1 81.69 73 ARG B N 1
ATOM 2499 C CA . ARG B 1 73 ? -12.461 23.828 8.203 1 81.69 73 ARG B CA 1
ATOM 2500 C C . ARG B 1 73 ? -12.836 22.438 7.703 1 81.69 73 ARG B C 1
ATOM 2502 O O . ARG B 1 73 ? -13.914 21.938 8.016 1 81.69 73 ARG B O 1
ATOM 2509 N N . ILE B 1 74 ? -11.984 21.922 6.945 1 83.81 74 ILE B N 1
ATOM 2510 C CA . ILE B 1 74 ? -12.227 20.594 6.379 1 83.81 74 ILE B CA 1
ATOM 2511 C C . ILE B 1 74 ? -11.297 19.578 7.043 1 83.81 74 ILE B C 1
ATOM 2513 O O . ILE B 1 74 ? -10.117 19.859 7.27 1 83.81 74 ILE B O 1
ATOM 2517 N N . PHE B 1 75 ? -11.914 18.422 7.316 1 82.88 75 PHE B N 1
ATOM 2518 C CA . PHE B 1 75 ? -11.188 17.359 7.988 1 82.88 75 PHE B CA 1
ATOM 2519 C C . PHE B 1 75 ? -11.266 16.062 7.188 1 82.88 75 PHE B C 1
ATOM 2521 O O . PHE B 1 75 ? -12.289 15.781 6.555 1 82.88 75 PHE B O 1
ATOM 2528 N N . HIS B 1 76 ? -10.227 15.398 7.145 1 85.25 76 HIS B N 1
ATOM 2529 C CA . HIS B 1 76 ? -10.258 14 6.746 1 85.25 76 HIS B CA 1
ATOM 2530 C C . HIS B 1 76 ? -9.555 13.117 7.777 1 85.25 76 HIS B C 1
ATOM 2532 O O . HIS B 1 76 ? -8.562 13.523 8.375 1 85.25 76 HIS B O 1
ATOM 2538 N N . GLU B 1 77 ? -10.148 12.031 8.016 1 85.19 77 GLU B N 1
ATOM 2539 C CA . GLU B 1 77 ? -9.633 11.133 9.039 1 85.19 77 GLU B CA 1
ATOM 2540 C C . GLU B 1 77 ? -9.508 9.703 8.516 1 85.19 77 GLU B C 1
ATOM 2542 O O . GLU B 1 77 ? -10.367 9.234 7.766 1 85.19 77 GLU B O 1
ATOM 2547 N N . GLY B 1 78 ? -8.406 9.117 8.93 1 85.88 78 GLY B N 1
ATOM 2548 C CA . GLY B 1 78 ? -8.195 7.715 8.625 1 85.88 78 GLY B CA 1
ATOM 2549 C C . GLY B 1 78 ? -7.918 6.871 9.859 1 85.88 78 GLY B C 1
ATOM 2550 O O . GLY B 1 78 ? -8.375 7.199 10.953 1 85.88 78 GLY B O 1
ATOM 2551 N N . LEU B 1 79 ? -7.293 5.832 9.625 1 82.31 79 LEU B N 1
ATOM 2552 C CA . LEU B 1 79 ? -7.059 4.891 10.719 1 82.31 79 LEU B CA 1
ATOM 2553 C C . LEU B 1 79 ? -6 5.422 11.68 1 82.31 79 LEU B C 1
ATOM 2555 O O . LEU B 1 79 ? -5.996 5.07 12.859 1 82.31 79 LEU B O 1
ATOM 2559 N N . PHE B 1 80 ? -5.18 6.371 11.117 1 79.31 80 PHE B N 1
ATOM 2560 C CA . PHE B 1 80 ? -4.059 6.777 11.953 1 79.31 80 PHE B CA 1
ATOM 2561 C C . PHE B 1 80 ? -4.078 8.281 12.195 1 79.31 80 PHE B C 1
ATOM 2563 O O . PHE B 1 80 ? -3.773 8.75 13.297 1 79.31 80 PHE B O 1
ATOM 2570 N N . TRP B 1 81 ? -4.516 8.961 11.156 1 82.06 81 TRP B N 1
ATOM 2571 C CA . TRP B 1 81 ? -4.34 10.406 11.234 1 82.06 81 TRP B CA 1
ATOM 2572 C C . TRP B 1 81 ? -5.648 11.133 10.953 1 82.06 81 TRP B C 1
ATOM 2574 O O . TRP B 1 81 ? -6.469 10.656 10.164 1 82.06 81 TRP B O 1
ATOM 2584 N N . ARG B 1 82 ? -5.711 12.203 11.617 1 85.25 82 ARG B N 1
ATOM 2585 C CA . ARG B 1 82 ? -6.719 13.203 11.289 1 85.25 82 ARG B CA 1
ATOM 2586 C C . ARG B 1 82 ? -6.07 14.5 10.812 1 85.25 82 ARG B C 1
ATOM 2588 O O . ARG B 1 82 ? -5.207 15.055 11.492 1 85.25 82 ARG B O 1
ATOM 2595 N N . CYS B 1 83 ? -6.43 14.891 9.648 1 85.56 83 CYS B N 1
ATOM 2596 C CA . CYS B 1 83 ? -5.84 16.094 9.086 1 85.56 83 CYS B CA 1
ATOM 2597 C C . CYS B 1 83 ? -6.91 17.141 8.797 1 85.56 83 CYS B C 1
ATOM 2599 O O . CYS B 1 83 ? -8.031 16.797 8.43 1 85.56 83 CYS B O 1
ATOM 2601 N N . SER B 1 84 ? -6.562 18.344 9.086 1 85.69 84 SER B N 1
ATOM 2602 C CA . SER B 1 84 ? -7.508 19.438 8.867 1 85.69 84 SER B CA 1
ATOM 2603 C C . SER B 1 84 ? -6.836 20.609 8.172 1 85.69 84 SER B C 1
ATOM 2605 O O . SER B 1 84 ? -5.621 20.797 8.273 1 85.69 84 SER B O 1
ATOM 2607 N N . PHE B 1 85 ? -7.559 21.297 7.359 1 83.19 85 PHE B N 1
ATOM 2608 C CA . PHE B 1 85 ? -7.086 22.516 6.715 1 83.19 85 PHE B CA 1
ATOM 2609 C C . PHE B 1 85 ? -8.211 23.547 6.594 1 83.19 85 PHE B C 1
ATOM 2611 O O . PHE B 1 85 ? -9.391 23.188 6.648 1 83.19 85 PHE B O 1
ATOM 2618 N N . LEU B 1 86 ? -7.766 24.781 6.668 1 79.06 86 LEU B N 1
ATOM 2619 C CA . LEU B 1 86 ? -8.734 25.875 6.555 1 79.06 86 LEU B CA 1
ATOM 2620 C C . LEU B 1 86 ? -8.945 26.266 5.094 1 79.06 86 LEU B C 1
ATOM 2622 O O . LEU B 1 86 ? -7.977 26.422 4.348 1 79.06 86 LEU B O 1
ATOM 2626 N N . ALA B 1 87 ? -10.117 26.062 4.648 1 74.56 87 ALA B N 1
ATOM 2627 C CA . ALA B 1 87 ? -10.43 26.469 3.283 1 74.56 87 ALA B CA 1
ATOM 2628 C C . ALA B 1 87 ? -11.336 27.703 3.268 1 74.56 87 ALA B C 1
ATOM 2630 O O . ALA B 1 87 ? -12.188 27.859 4.148 1 74.56 87 ALA B O 1
ATOM 2631 N N . ALA B 1 88 ? -10.805 28.609 2.326 1 65.44 88 ALA B N 1
ATOM 2632 C CA . ALA B 1 88 ? -11.711 29.734 2.131 1 65.44 88 ALA B CA 1
ATOM 2633 C C . ALA B 1 88 ? -13.031 29.281 1.521 1 65.44 88 ALA B C 1
ATOM 2635 O O . ALA B 1 88 ? -13.062 28.344 0.718 1 65.44 88 ALA B O 1
ATOM 2636 N N . SER B 1 89 ? -14.18 29.422 2.197 1 60.66 89 SER B N 1
ATOM 2637 C CA . SER B 1 89 ? -15.562 29 2.035 1 60.66 89 SER B CA 1
ATOM 2638 C C . SER B 1 89 ? -15.852 28.594 0.593 1 60.66 89 SER B C 1
ATOM 2640 O O . SER B 1 89 ? -16.531 27.594 0.347 1 60.66 89 SER B O 1
ATOM 2642 N N . HIS B 1 90 ? -15.477 29.297 -0.565 1 55.78 90 HIS B N 1
ATOM 2643 C CA . HIS B 1 90 ? -15.945 29.031 -1.921 1 55.78 90 HIS B CA 1
ATOM 2644 C C . HIS B 1 90 ? -15 28.078 -2.656 1 55.78 90 HIS B C 1
ATOM 2646 O O . HIS B 1 90 ? -15.336 27.578 -3.729 1 55.78 90 HIS B O 1
ATOM 2652 N N . GLU B 1 91 ? -13.984 27.75 -1.979 1 57.28 91 GLU B N 1
ATOM 2653 C CA . GLU B 1 91 ? -12.969 27.203 -2.873 1 57.28 91 GLU B CA 1
ATOM 2654 C C . GLU B 1 91 ? -12.82 25.703 -2.682 1 57.28 91 GLU B C 1
ATOM 2656 O O . GLU B 1 91 ? -12.5 24.969 -3.629 1 57.28 91 GLU B O 1
ATOM 2661 N N . TYR B 1 92 ? -13.141 25.344 -1.393 1 59.78 92 TYR B N 1
ATOM 2662 C CA . TYR B 1 92 ? -12.805 23.922 -1.215 1 59.78 92 TYR B CA 1
ATOM 2663 C C . TYR B 1 92 ? -13.977 23.156 -0.617 1 59.78 92 TYR B C 1
ATOM 2665 O O . TYR B 1 92 ? -14.625 23.641 0.318 1 59.78 92 TYR B O 1
ATOM 2673 N N . SER B 1 93 ? -14.547 22.328 -1.539 1 62.22 93 SER B N 1
ATOM 2674 C CA . SER B 1 93 ? -15.57 21.406 -1.053 1 62.22 93 SER B CA 1
ATOM 2675 C C . SER B 1 93 ? -14.969 20.062 -0.639 1 62.22 93 SER B C 1
ATOM 2677 O O . SER B 1 93 ? -13.836 19.75 -1.015 1 62.22 93 SER B O 1
ATOM 2679 N N . VAL B 1 94 ? -15.562 19.391 0.273 1 64.31 94 VAL B N 1
ATOM 2680 C CA . VAL B 1 94 ? -15.188 18.047 0.712 1 64.31 94 VAL B CA 1
ATOM 2681 C C . VAL B 1 94 ? -14.906 17.172 -0.502 1 64.31 94 VAL B C 1
ATOM 2683 O O . VAL B 1 94 ? -14.055 16.266 -0.442 1 64.31 94 VAL B O 1
ATOM 2686 N N . TRP B 1 95 ? -15.523 17.609 -1.652 1 63.5 95 TRP B N 1
ATOM 2687 C CA . TRP B 1 95 ? -15.352 16.844 -2.881 1 63.5 95 TRP B CA 1
ATOM 2688 C C . TRP B 1 95 ? -13.953 17.031 -3.459 1 63.5 95 TRP B C 1
ATOM 2690 O O . TRP B 1 95 ? -13.438 16.172 -4.156 1 63.5 95 TRP B O 1
ATOM 2700 N N . ASP B 1 96 ? -13.406 18.109 -3.029 1 63.22 96 ASP B N 1
ATOM 2701 C CA . ASP B 1 96 ? -12.055 18.375 -3.531 1 63.22 96 ASP B CA 1
ATOM 2702 C C . ASP B 1 96 ? -11.047 17.391 -2.936 1 63.22 96 ASP B C 1
ATOM 2704 O O . ASP B 1 96 ? -10.031 17.078 -3.561 1 63.22 96 ASP B O 1
ATOM 2708 N N . LEU B 1 97 ? -11.453 16.969 -1.793 1 62.44 97 LEU B N 1
ATOM 2709 C CA . LEU B 1 97 ? -10.578 15.977 -1.16 1 62.44 97 LEU B CA 1
ATOM 2710 C C . LEU B 1 97 ? -10.617 14.656 -1.916 1 62.44 97 LEU B C 1
ATOM 2712 O O . LEU B 1 97 ? -9.656 13.883 -1.874 1 62.44 97 LEU B O 1
ATOM 2716 N N . TRP B 1 98 ? -11.844 14.562 -2.668 1 57.53 98 TRP B N 1
ATOM 2717 C CA . TRP B 1 98 ? -11.953 13.367 -3.49 1 57.53 98 TRP B CA 1
ATOM 2718 C C . TRP B 1 98 ? -11.023 13.438 -4.695 1 57.53 98 TRP B C 1
ATOM 2720 O O . TRP B 1 98 ? -10.492 12.414 -5.137 1 57.53 98 TRP B O 1
ATOM 2730 N N . ILE B 1 99 ? -10.984 14.758 -5.203 1 52.47 99 ILE B N 1
ATOM 2731 C CA . ILE B 1 99 ? -10.266 14.906 -6.465 1 52.47 99 ILE B CA 1
ATOM 2732 C C . ILE B 1 99 ? -8.883 15.492 -6.207 1 52.47 99 ILE B C 1
ATOM 2734 O O . ILE B 1 99 ? -8.562 16.578 -6.691 1 52.47 99 ILE B O 1
ATOM 2738 N N . VAL B 1 100 ? -8.07 15.047 -5.52 1 53.81 100 VAL B N 1
ATOM 2739 C CA . VAL B 1 100 ? -6.645 15.172 -5.258 1 53.81 100 VAL B CA 1
ATOM 2740 C C . VAL B 1 100 ? -6.254 16.641 -5.184 1 53.81 100 VAL B C 1
ATOM 2742 O O . VAL B 1 100 ? -5.078 16.984 -5.301 1 53.81 100 VAL B O 1
ATOM 2745 N N . LYS B 1 101 ? -7.133 17.516 -5.211 1 57.44 101 LYS B N 1
ATOM 2746 C CA . LYS B 1 101 ? -6.543 18.828 -4.988 1 57.44 101 LYS B CA 1
ATOM 2747 C C . LYS B 1 101 ? -6.125 19.016 -3.533 1 57.44 101 LYS B C 1
ATOM 2749 O O . LYS B 1 101 ? -6.969 19.234 -2.662 1 57.44 101 LYS B O 1
ATOM 2754 N N . GLN B 1 102 ? -4.902 18.609 -3.238 1 58.5 102 GLN B N 1
ATOM 2755 C CA . GLN B 1 102 ? -4.406 18.688 -1.867 1 58.5 102 GLN B CA 1
ATOM 2756 C C . GLN B 1 102 ? -4.055 20.125 -1.489 1 58.5 102 GLN B C 1
ATOM 2758 O O . GLN B 1 102 ? -3.541 20.891 -2.314 1 58.5 102 GLN B O 1
ATOM 2763 N N . PRO B 1 103 ? -4.672 20.5 -0.412 1 62.5 103 PRO B N 1
ATOM 2764 C CA . PRO B 1 103 ? -4.328 21.828 0.094 1 62.5 103 PRO B CA 1
ATOM 2765 C C . PRO B 1 103 ? -2.822 22.047 0.226 1 62.5 103 PRO B C 1
ATOM 2767 O O . PRO B 1 103 ? -2.059 21.078 0.237 1 62.5 103 PRO B O 1
ATOM 2770 N N . LEU B 1 104 ? -2.516 23.234 0.259 1 67.12 104 LEU B N 1
ATOM 2771 C CA . LEU B 1 104 ? -1.111 23.609 0.369 1 67.12 104 LEU B CA 1
ATOM 2772 C C . LEU B 1 104 ? -0.536 23.188 1.716 1 67.12 104 LEU B C 1
ATOM 2774 O O . LEU B 1 104 ? 0.603 22.719 1.789 1 67.12 104 LEU B O 1
ATOM 2778 N N . SER B 1 105 ? -1.382 23.344 2.787 1 79.19 105 SER B N 1
ATOM 2779 C CA . SER B 1 105 ? -0.894 22.922 4.098 1 79.19 105 SER B CA 1
ATOM 2780 C C . SER B 1 105 ? -2.02 22.359 4.949 1 79.19 105 SER B C 1
ATOM 2782 O O . SER B 1 105 ? -3.152 22.844 4.902 1 79.19 105 SER B O 1
ATOM 2784 N N . LYS B 1 106 ? -1.657 21.281 5.59 1 86.19 106 LYS B N 1
ATOM 2785 C CA . LYS B 1 106 ? -2.631 20.656 6.48 1 86.19 106 LYS B CA 1
ATOM 2786 C C . LYS B 1 106 ? -1.999 20.312 7.824 1 86.19 106 LYS B C 1
ATOM 2788 O O . LYS B 1 106 ? -0.796 20.062 7.906 1 86.19 106 LYS B O 1
ATOM 2793 N N . LEU B 1 107 ? -2.877 20.422 8.828 1 86.31 107 LEU B N 1
ATOM 2794 C CA . LEU B 1 107 ? -2.467 20.016 10.164 1 86.31 107 LEU B CA 1
ATOM 2795 C C . LEU B 1 107 ? -2.939 18.594 10.469 1 86.31 107 LEU B C 1
ATOM 2797 O O . LEU B 1 107 ? -4.133 18.297 10.367 1 86.31 107 LEU B O 1
ATOM 280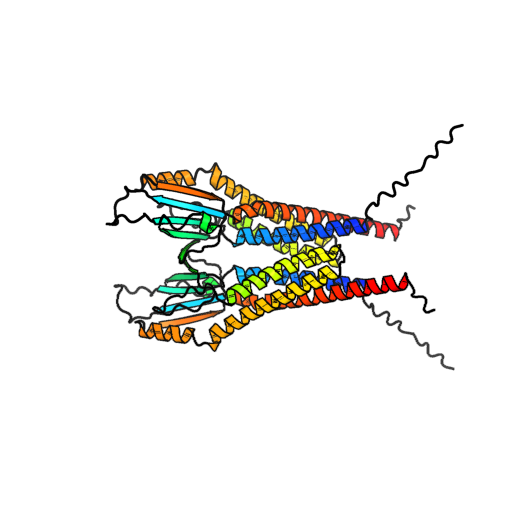1 N N . CYS B 1 108 ? -1.969 17.812 10.797 1 85.5 108 CYS B N 1
ATOM 2802 C CA . CYS B 1 108 ? -2.293 16.406 11.016 1 85.5 108 CYS B CA 1
ATOM 2803 C C . CYS B 1 108 ? -1.97 15.984 12.445 1 85.5 108 CYS B C 1
ATOM 2805 O O . CYS B 1 108 ? -0.932 16.375 12.992 1 85.5 108 CYS B O 1
ATOM 2807 N N . GLN B 1 109 ? -2.945 15.227 13.023 1 81.94 109 GLN B N 1
ATOM 2808 C CA . GLN B 1 109 ? -2.801 14.703 14.375 1 81.94 109 GLN B CA 1
ATOM 2809 C C . GLN B 1 109 ? -3.172 13.227 14.438 1 81.94 109 GLN B C 1
ATOM 2811 O O . GLN B 1 109 ? -4.008 12.758 13.656 1 81.94 109 GLN B O 1
ATOM 2816 N N . ALA B 1 110 ? -2.508 12.555 15.352 1 76.5 110 ALA B N 1
ATOM 2817 C CA . ALA B 1 110 ? -2.855 11.148 15.539 1 76.5 110 ALA B CA 1
ATOM 2818 C C . ALA B 1 110 ? -4.273 11 16.094 1 76.5 110 ALA B C 1
ATOM 2820 O O . ALA B 1 110 ? -4.637 11.656 17.078 1 76.5 110 ALA B O 1
ATOM 2821 N N . ALA B 1 111 ? -5.242 10.266 15.461 1 73.25 111 ALA B N 1
ATOM 2822 C CA . ALA B 1 111 ? -6.633 10.195 15.906 1 73.25 111 ALA B CA 1
ATOM 2823 C C . ALA B 1 111 ? -7.145 8.758 15.883 1 73.25 111 ALA B C 1
ATOM 2825 O O . ALA B 1 111 ? -8.047 8.406 16.656 1 73.25 111 ALA B O 1
ATOM 2826 N N . PHE B 1 112 ? -6.57 7.816 15.305 1 68.69 112 PHE B N 1
ATOM 2827 C CA . PHE B 1 112 ? -6.93 6.406 15.234 1 68.69 112 PHE B CA 1
ATOM 2828 C C . PHE B 1 112 ? -8.445 6.234 15.172 1 68.69 112 PHE B C 1
ATOM 2830 O O . PHE B 1 112 ? -9.016 5.457 15.945 1 68.69 112 PHE B O 1
ATOM 2837 N N . LEU B 1 113 ? -9.117 6.895 14.328 1 62.34 113 LEU B N 1
ATOM 2838 C CA . LEU B 1 113 ? -10.555 6.875 14.062 1 62.34 113 LEU B CA 1
ATOM 2839 C C . LEU B 1 113 ? -11.336 7.262 15.312 1 62.34 113 LEU B C 1
ATOM 2841 O O . LEU B 1 113 ? -12.5 6.883 15.469 1 62.34 113 LEU B O 1
ATOM 2845 N N . PHE B 1 114 ? -10.539 7.785 16.25 1 60.91 114 PHE B N 1
ATOM 2846 C CA . PHE B 1 114 ? -11.234 8.211 17.453 1 60.91 114 PHE B CA 1
ATOM 2847 C C . PHE B 1 114 ? -11.953 9.531 17.219 1 60.91 114 PHE B C 1
ATOM 2849 O O . PHE B 1 114 ? -11.438 10.414 16.547 1 60.91 114 PHE B O 1
ATOM 2856 N N . PRO B 1 115 ? -13.25 9.508 17.609 1 55.84 115 PRO B N 1
ATOM 2857 C CA . PRO B 1 115 ? -14.117 10.656 17.344 1 55.84 115 PRO B CA 1
ATOM 2858 C C . PRO B 1 115 ? -13.508 11.977 17.812 1 55.84 115 PRO B C 1
ATOM 2860 O O . PRO B 1 115 ? -12.594 11.977 18.641 1 55.84 115 PRO B O 1
ATOM 2863 N N . PHE B 1 116 ? -13.906 13.125 17.172 1 55.41 116 PHE B N 1
ATOM 2864 C CA . PHE B 1 116 ? -13.539 14.523 17.359 1 55.41 116 PHE B CA 1
ATOM 2865 C C . PHE B 1 116 ? -13.516 14.875 18.844 1 55.41 116 PHE B C 1
ATOM 2867 O O . PHE B 1 116 ? -14.484 14.609 19.562 1 55.41 116 PHE B O 1
ATOM 2874 N N . PRO B 1 117 ? -12.25 14.93 19.344 1 49.59 117 PRO B N 1
ATOM 2875 C CA . PRO B 1 117 ? -12.172 15.242 20.781 1 49.59 117 PRO B CA 1
ATOM 2876 C C . PRO B 1 117 ? -13.07 16.406 21.172 1 49.59 117 PRO B C 1
ATOM 2878 O O . PRO B 1 117 ? -13.219 17.375 20.406 1 49.59 117 PRO B O 1
ATOM 2881 N N . VAL B 1 118 ? -14.195 16.203 21.844 1 46.88 118 VAL B N 1
ATOM 2882 C CA . VAL B 1 118 ? -14.859 17.312 22.516 1 46.88 118 VAL B CA 1
ATOM 2883 C C . VAL B 1 118 ? -13.828 18.172 23.25 1 46.88 118 VAL B C 1
ATOM 2885 O O . VAL B 1 118 ? -12.922 17.641 23.891 1 46.88 118 VAL B O 1
ATOM 2888 N N . LYS B 1 119 ? -13.633 19.281 22.891 1 43.81 119 LYS B N 1
ATOM 2889 C CA . LYS B 1 119 ? -12.945 20.344 23.625 1 43.81 119 LYS B CA 1
ATOM 2890 C C . LYS B 1 119 ? -13.188 20.219 25.141 1 43.81 119 LYS B C 1
ATOM 2892 O O . LYS B 1 119 ? -14.336 20.062 25.562 1 43.81 119 LYS B O 1
ATOM 2897 N N . GLY B 1 120 ? -12.086 19.75 26.016 1 43.06 120 GLY B N 1
ATOM 2898 C CA . GLY B 1 120 ? -11.992 19.656 27.469 1 43.06 120 GLY B CA 1
ATOM 2899 C C . GLY B 1 120 ? -11.719 18.234 27.953 1 43.06 120 GLY B C 1
ATOM 2900 O O . GLY B 1 120 ? -11.367 18.031 29.109 1 43.06 120 GLY B O 1
ATOM 2901 N N . THR B 1 121 ? -12.461 17.344 27.547 1 41.09 121 THR B N 1
ATOM 2902 C CA . THR B 1 121 ? -12.148 16.031 28.125 1 41.09 121 THR B CA 1
ATOM 2903 C C . THR B 1 121 ? -10.805 15.523 27.609 1 41.09 121 THR B C 1
ATOM 2905 O O . THR B 1 121 ? -10.453 15.75 26.453 1 41.09 121 THR B O 1
ATOM 2908 N N . LEU B 1 122 ? -9.766 15.352 28.453 1 37.81 122 LEU B N 1
ATOM 2909 C CA . LEU B 1 122 ? -8.43 14.781 28.344 1 37.81 122 LEU B CA 1
ATOM 2910 C C . LEU B 1 122 ? -8.352 13.789 27.203 1 37.81 122 LEU B C 1
ATOM 2912 O O . LEU B 1 122 ? -9.172 12.875 27.109 1 37.81 122 LEU B O 1
ATOM 2916 N N . TRP B 1 123 ? -7.918 14.117 26.141 1 44.38 123 TRP B N 1
ATOM 2917 C CA . TRP B 1 123 ? -7.453 13.297 25.031 1 44.38 123 TRP B CA 1
ATOM 2918 C C . TRP B 1 123 ? -6.844 11.992 25.547 1 44.38 123 TRP B C 1
ATOM 2920 O O . TRP B 1 123 ? -5.789 12 26.188 1 44.38 123 TRP B O 1
ATOM 2930 N N . VAL B 1 124 ? -7.426 11.234 26.25 1 43.97 124 VAL B N 1
ATOM 2931 C CA . VAL B 1 124 ? -6.699 9.992 26.5 1 43.97 124 VAL B CA 1
ATOM 2932 C C . VAL B 1 124 ? -6.258 9.375 25.172 1 43.97 124 VAL B C 1
ATOM 2934 O O . VAL B 1 124 ? -7.066 9.219 24.266 1 43.97 124 VAL B O 1
ATOM 2937 N N . GLU B 1 125 ? -5.121 9.68 24.812 1 48.22 125 GLU B N 1
ATOM 2938 C CA . GLU B 1 125 ? -4.414 9.023 23.719 1 48.22 125 GLU B CA 1
ATOM 2939 C C . GLU B 1 125 ? -5.031 7.66 23.391 1 48.22 125 GLU B C 1
ATOM 2941 O O . GLU B 1 125 ? -5.078 6.777 24.25 1 48.22 125 GLU B O 1
ATOM 2946 N N . PRO B 1 126 ? -5.961 7.559 22.609 1 48.25 126 PRO B N 1
ATOM 2947 C CA . PRO B 1 126 ? -6.559 6.242 22.391 1 48.25 126 PRO B CA 1
ATOM 2948 C C . PRO B 1 126 ? -5.523 5.184 22.016 1 48.25 126 PRO B C 1
ATOM 2950 O O . PRO B 1 126 ? -5.824 4.27 21.234 1 48.25 126 PRO B O 1
ATOM 2953 N N . HIS B 1 127 ? -4.172 5.285 22.438 1 50.56 127 HIS B N 1
ATOM 2954 C CA . HIS B 1 127 ? -3.127 4.316 22.125 1 50.56 127 HIS B CA 1
ATOM 2955 C C . HIS B 1 127 ? -3.594 2.893 22.422 1 50.56 127 HIS B C 1
ATOM 2957 O O . HIS B 1 127 ? -2.889 1.929 22.125 1 50.56 127 HIS B O 1
ATOM 2963 N N . ASP B 1 128 ? -4.973 2.715 22.516 1 57.06 128 ASP B N 1
ATOM 2964 C CA . ASP B 1 128 ? -5.344 1.323 22.75 1 57.06 128 ASP B CA 1
ATOM 2965 C C . ASP B 1 128 ? -6.715 1.009 22.156 1 57.06 128 ASP B C 1
ATOM 2967 O O . ASP B 1 128 ? -7.441 0.158 22.688 1 57.06 128 ASP B O 1
ATOM 2971 N N . ALA B 1 129 ? -6.84 1.734 20.969 1 62.38 129 ALA B N 1
ATOM 2972 C CA . ALA B 1 129 ? -8.172 1.48 20.422 1 62.38 129 ALA B CA 1
ATOM 2973 C C . ALA B 1 129 ? -8.219 0.144 19.688 1 62.38 129 ALA B C 1
ATOM 2975 O O . ALA B 1 129 ? -7.242 -0.259 19.062 1 62.38 129 ALA B O 1
ATOM 2976 N N . PRO B 1 130 ? -9.148 -0.593 20.047 1 71.81 130 PRO B N 1
ATOM 2977 C CA . PRO B 1 130 ? -9.3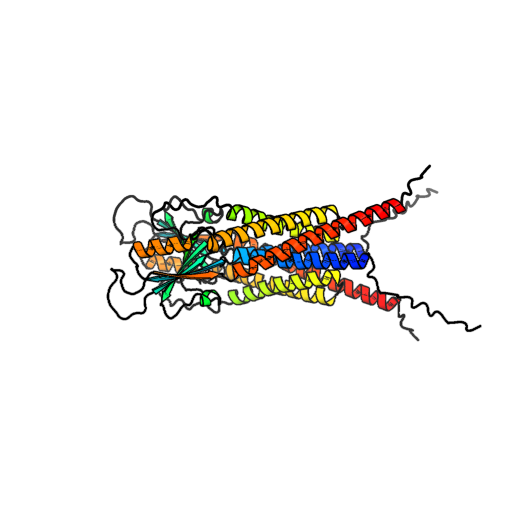36 -1.918 19.438 1 71.81 130 PRO B CA 1
ATOM 2978 C C . PRO B 1 130 ? -9.211 -1.903 17.922 1 71.81 130 PRO B C 1
ATOM 2980 O O . PRO B 1 130 ? -8.805 -2.904 17.328 1 71.81 130 PRO B O 1
ATOM 2983 N N . TYR B 1 131 ? -9.398 -0.733 17.328 1 78 131 TYR B N 1
ATOM 2984 C CA . TYR B 1 131 ? -9.32 -0.624 15.875 1 78 131 TYR B CA 1
ATOM 2985 C C . TYR B 1 131 ? -7.883 -0.763 15.391 1 78 131 TYR B C 1
ATOM 2987 O O . TYR B 1 131 ? -7.629 -1.334 14.328 1 78 131 TYR B O 1
ATOM 2995 N N . GLU B 1 132 ? -7.066 -0.262 16.234 1 77.81 132 GLU B N 1
ATOM 2996 C CA . GLU B 1 132 ? -5.668 -0.26 15.82 1 77.81 132 GLU B CA 1
ATOM 2997 C C . GLU B 1 132 ? -5.098 -1.676 15.789 1 77.81 132 GLU B C 1
ATOM 2999 O O . GLU B 1 132 ? -4.449 -2.07 14.82 1 77.81 132 GLU B O 1
ATOM 3004 N N . HIS B 1 133 ? -5.422 -2.348 16.828 1 83.44 133 HIS B N 1
ATOM 3005 C CA . HIS B 1 133 ? -4.914 -3.713 16.906 1 83.44 133 HIS B CA 1
ATOM 3006 C C . HIS B 1 133 ? -5.551 -4.598 15.844 1 83.44 133 HIS B C 1
ATOM 3008 O O . HIS B 1 133 ? -4.859 -5.375 15.18 1 83.44 133 HIS B O 1
ATOM 3014 N N . SER B 1 134 ? -6.836 -4.488 15.703 1 88.56 134 SER B N 1
ATOM 3015 C CA . SER B 1 134 ? -7.547 -5.309 14.719 1 88.56 134 SER B CA 1
ATOM 3016 C C . SER B 1 134 ? -7.066 -5.012 13.305 1 88.56 134 SER B C 1
ATOM 3018 O O . SER B 1 134 ? -6.902 -5.926 12.492 1 88.56 134 SER B O 1
ATOM 3020 N N . SER B 1 135 ? -6.879 -3.76 13.047 1 89.94 135 SER B N 1
ATOM 3021 C CA . SER B 1 135 ? -6.422 -3.402 11.703 1 89.94 135 SER B CA 1
ATOM 3022 C C . SER B 1 135 ? -5 -3.893 11.461 1 89.94 135 SER B C 1
ATOM 3024 O O . SER B 1 135 ? -4.691 -4.402 10.383 1 89.94 135 SER B O 1
ATOM 3026 N N . ALA B 1 136 ? -4.113 -3.725 12.484 1 89.94 136 ALA B N 1
ATOM 3027 C CA . ALA B 1 136 ? -2.727 -4.152 12.336 1 89.94 136 ALA B CA 1
ATOM 3028 C C . ALA B 1 136 ? -2.635 -5.664 12.141 1 89.94 136 ALA B C 1
ATOM 3030 O O . ALA B 1 136 ? -1.915 -6.141 11.258 1 89.94 136 ALA B O 1
ATOM 3031 N N . ILE B 1 137 ? -3.387 -6.359 12.898 1 94.31 137 ILE B N 1
ATOM 3032 C CA . ILE B 1 137 ? -3.408 -7.812 12.789 1 94.31 137 ILE B CA 1
ATOM 3033 C C . ILE B 1 137 ? -4.004 -8.227 11.445 1 94.31 137 ILE B C 1
ATOM 3035 O O . ILE B 1 137 ? -3.5 -9.133 10.789 1 94.31 137 ILE B O 1
ATOM 3039 N N . GLY B 1 138 ? -5.074 -7.562 11.078 1 96.44 138 GLY B N 1
ATOM 3040 C CA . GLY B 1 138 ? -5.715 -7.875 9.812 1 96.44 138 GLY B CA 1
ATOM 3041 C C . GLY B 1 138 ? -4.805 -7.672 8.617 1 96.44 138 GLY B C 1
ATOM 3042 O O . GLY B 1 138 ? -4.676 -8.562 7.77 1 96.44 138 GLY B O 1
ATOM 3043 N N . VAL B 1 139 ? -4.152 -6.57 8.555 1 95.12 139 VAL B N 1
ATOM 3044 C CA . VAL B 1 139 ? -3.264 -6.258 7.445 1 95.12 139 VAL B CA 1
ATOM 3045 C C . VAL B 1 139 ? -2.094 -7.238 7.426 1 95.12 139 VAL B C 1
ATOM 3047 O O . VAL B 1 139 ? -1.744 -7.781 6.375 1 95.12 139 VAL B O 1
ATOM 3050 N N . ALA B 1 140 ? -1.525 -7.504 8.594 1 96.5 140 ALA B N 1
ATOM 3051 C CA . ALA B 1 140 ? -0.41 -8.445 8.68 1 96.5 140 ALA B CA 1
ATOM 3052 C C . ALA B 1 140 ? -0.829 -9.836 8.219 1 96.5 140 ALA B C 1
ATOM 3054 O O . ALA B 1 140 ? -0.103 -10.492 7.461 1 96.5 140 ALA B O 1
ATOM 3055 N N . ALA B 1 141 ? -1.974 -10.203 8.609 1 98 141 ALA B N 1
ATOM 3056 C CA . ALA B 1 141 ? -2.477 -11.531 8.242 1 98 141 ALA B CA 1
ATOM 3057 C C . ALA B 1 141 ? -2.705 -11.633 6.738 1 98 141 ALA B C 1
ATOM 3059 O O . ALA B 1 141 ? -2.367 -12.648 6.125 1 98 141 ALA B O 1
ATOM 3060 N N . VAL B 1 142 ? -3.24 -10.641 6.172 1 97.38 142 VAL B N 1
ATOM 3061 C CA . VAL B 1 142 ? -3.512 -10.633 4.738 1 97.38 142 VAL B CA 1
ATOM 3062 C C . VAL B 1 142 ? -2.195 -10.664 3.967 1 97.38 142 VAL B C 1
ATOM 3064 O O . VAL B 1 142 ? -2.053 -11.422 3 1 97.38 142 VAL B O 1
ATOM 3067 N N . VAL B 1 143 ? -1.214 -9.938 4.414 1 95.94 143 VAL B N 1
ATOM 3068 C CA . VAL B 1 143 ? 0.069 -9.859 3.725 1 95.94 143 VAL B CA 1
ATOM 3069 C C . VAL B 1 143 ? 0.811 -11.188 3.855 1 95.94 143 VAL B C 1
ATOM 3071 O O . VAL B 1 143 ? 1.215 -11.781 2.854 1 95.94 143 VAL B O 1
ATOM 3074 N N . ILE B 1 144 ? 0.894 -11.695 5.043 1 96.88 144 ILE B N 1
ATOM 3075 C CA . ILE B 1 144 ? 1.611 -12.938 5.285 1 96.88 144 ILE B CA 1
ATOM 3076 C C . ILE B 1 144 ? 0.882 -14.094 4.605 1 96.88 144 ILE B C 1
ATOM 3078 O O . ILE B 1 144 ? 1.506 -14.93 3.941 1 96.88 144 ILE B O 1
ATOM 3082 N N . GLY B 1 145 ? -0.39 -14.094 4.824 1 97.31 145 GLY B N 1
ATOM 3083 C CA . GLY B 1 145 ? -1.175 -15.133 4.18 1 97.31 145 GLY B CA 1
ATOM 3084 C C . GLY B 1 145 ? -1.033 -15.141 2.67 1 97.31 145 GLY B C 1
ATOM 3085 O O . GLY B 1 145 ? -0.92 -16.203 2.057 1 97.31 145 GLY B O 1
ATOM 3086 N N . GLY B 1 146 ? -1.084 -13.961 2.088 1 94.69 146 GLY B N 1
ATOM 3087 C CA . GLY B 1 146 ? -0.888 -13.859 0.65 1 94.69 146 GLY B CA 1
ATOM 3088 C C . GLY B 1 146 ? 0.448 -14.414 0.191 1 94.69 146 GLY B C 1
ATOM 3089 O O . GLY B 1 146 ? 0.515 -15.148 -0.794 1 94.69 146 GLY B O 1
ATOM 3090 N N . PHE B 1 147 ? 1.508 -14.156 0.89 1 94.25 147 PHE B N 1
ATOM 3091 C CA . PHE B 1 147 ? 2.832 -14.641 0.529 1 94.25 147 PHE B CA 1
ATOM 3092 C C . PHE B 1 147 ? 2.916 -16.156 0.702 1 94.25 147 PHE B C 1
ATOM 3094 O O . PHE B 1 147 ? 3.535 -16.844 -0.11 1 94.25 147 PHE B O 1
ATOM 3101 N N . VAL B 1 148 ? 2.285 -16.641 1.706 1 95 148 VAL B N 1
ATOM 3102 C CA . VAL B 1 148 ? 2.281 -18.0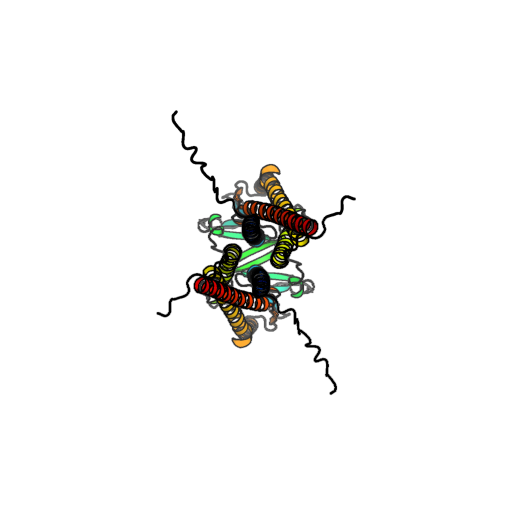78 1.95 1 95 148 VAL B CA 1
ATOM 3103 C C . VAL B 1 148 ? 1.561 -18.797 0.81 1 95 148 VAL B C 1
ATOM 3105 O O . VAL B 1 148 ? 2.025 -19.828 0.324 1 95 148 VAL B O 1
ATOM 3108 N N . VAL B 1 149 ? 0.501 -18.203 0.37 1 93.56 149 VAL B N 1
ATOM 3109 C CA . VAL B 1 149 ? -0.259 -18.812 -0.721 1 93.56 149 VAL B CA 1
ATOM 3110 C C . VAL B 1 149 ? 0.568 -18.781 -2.004 1 93.56 149 VAL B C 1
ATOM 3112 O O . VAL B 1 149 ? 0.557 -19.734 -2.777 1 93.56 149 VAL B O 1
ATOM 3115 N N . ILE B 1 150 ? 1.292 -17.734 -2.248 1 89.19 150 ILE B N 1
ATOM 3116 C CA . ILE B 1 150 ? 2.146 -17.625 -3.424 1 89.19 150 ILE B CA 1
ATOM 3117 C C . ILE B 1 150 ? 3.221 -18.703 -3.391 1 89.19 150 ILE B C 1
ATOM 3119 O O . ILE B 1 150 ? 3.531 -19.312 -4.418 1 89.19 150 ILE B O 1
ATOM 3123 N N . CYS B 1 151 ? 3.689 -19 -2.248 1 85.38 151 CYS B N 1
ATOM 3124 C CA . CYS B 1 151 ? 4.723 -20.016 -2.098 1 85.38 151 CYS B CA 1
ATOM 3125 C C . CYS B 1 151 ? 4.141 -21.422 -2.25 1 85.38 151 CYS B C 1
ATOM 3127 O O . CYS B 1 151 ? 4.867 -22.375 -2.559 1 85.38 151 CYS B O 1
ATOM 3129 N N . ALA B 1 152 ? 2.893 -21.547 -2.029 1 87.81 152 ALA B N 1
ATOM 3130 C CA . ALA B 1 152 ? 2.24 -22.859 -2.057 1 87.81 152 ALA B CA 1
ATOM 3131 C C . ALA B 1 152 ? 2.059 -23.344 -3.488 1 87.81 152 ALA B C 1
ATOM 3133 O O . ALA B 1 152 ? 2.074 -24.562 -3.742 1 87.81 152 ALA B O 1
ATOM 3134 N N . ALA B 1 153 ? 1.922 -22.5 -4.414 1 75.12 153 ALA B N 1
ATOM 3135 C CA . ALA B 1 153 ? 1.514 -22.859 -5.773 1 75.12 153 ALA B CA 1
ATOM 3136 C C . ALA B 1 153 ? 2.574 -23.719 -6.461 1 75.12 153 ALA B C 1
ATOM 3138 O O . ALA B 1 153 ? 2.279 -24.812 -6.93 1 75.12 153 ALA B O 1
ATOM 3139 N N . PRO B 1 154 ? 3.799 -23.281 -6.441 1 66.62 154 PRO B N 1
ATOM 3140 C CA . PRO B 1 154 ? 4.793 -24.141 -7.094 1 66.62 154 PRO B CA 1
ATOM 3141 C C . PRO B 1 154 ? 5.137 -25.391 -6.277 1 66.62 154 PRO B C 1
ATOM 3143 O O . PRO B 1 154 ? 5.543 -26.406 -6.84 1 66.62 154 PRO B O 1
ATOM 3146 N N . LEU B 1 155 ? 4.926 -25.25 -5.047 1 67.56 155 LEU B N 1
ATOM 3147 C CA . LEU B 1 155 ? 5.266 -26.359 -4.172 1 67.56 155 LEU B CA 1
ATOM 3148 C C . LEU B 1 155 ? 4.125 -27.375 -4.102 1 67.56 155 LEU B C 1
ATOM 3150 O O . LEU B 1 155 ? 4.309 -28.5 -3.623 1 67.56 155 LEU B O 1
ATOM 3154 N N . THR B 1 156 ? 3.076 -27.078 -4.695 1 74.19 156 THR B N 1
ATOM 3155 C CA . THR B 1 156 ? 1.864 -27.875 -4.629 1 74.19 156 THR B CA 1
ATOM 3156 C C . THR B 1 156 ? 1.684 -28.484 -3.236 1 74.19 156 THR B C 1
ATOM 3158 O O . THR B 1 156 ? 1.41 -29.672 -3.098 1 74.19 156 THR B O 1
ATOM 3161 N N . ASN B 1 157 ? 1.984 -27.656 -2.229 1 85.88 157 ASN B N 1
ATOM 3162 C CA . ASN B 1 157 ? 1.867 -28.078 -0.833 1 85.88 157 ASN B CA 1
ATOM 3163 C C . ASN B 1 157 ? 0.502 -27.719 -0.254 1 85.88 157 ASN B C 1
ATOM 3165 O O . ASN B 1 157 ? 0.171 -26.531 -0.126 1 85.88 157 ASN B O 1
ATOM 3169 N N . HIS B 1 158 ? -0.224 -28.734 0.107 1 91.19 158 HIS B N 1
ATOM 3170 C CA . HIS B 1 158 ? -1.585 -28.516 0.585 1 91.19 158 HIS B CA 1
ATOM 3171 C C . HIS B 1 158 ? -1.589 -27.828 1.939 1 91.19 158 HIS B C 1
ATOM 3173 O O . HIS B 1 158 ? -2.508 -27.062 2.246 1 91.19 158 HIS B O 1
ATOM 3179 N N . ARG B 1 159 ? -0.581 -28.047 2.775 1 93.56 159 ARG B N 1
ATOM 3180 C CA . ARG B 1 159 ? -0.501 -27.406 4.078 1 93.56 159 ARG B CA 1
ATOM 3181 C C . ARG B 1 159 ? -0.313 -25.906 3.934 1 93.56 159 ARG B C 1
ATOM 3183 O O . ARG B 1 159 ? -0.928 -25.125 4.66 1 93.56 159 ARG B O 1
ATOM 3190 N N . LEU B 1 160 ? 0.513 -25.516 3.02 1 93.62 160 LEU B N 1
ATOM 3191 C CA . LEU B 1 160 ? 0.77 -24.109 2.799 1 93.62 160 LEU B CA 1
ATOM 3192 C C . LEU B 1 160 ? -0.482 -23.391 2.291 1 93.62 160 LEU B C 1
ATOM 3194 O O . LEU B 1 160 ? -0.784 -22.281 2.713 1 93.62 160 LEU B O 1
ATOM 3198 N N . TYR B 1 161 ? -1.202 -24.047 1.431 1 95 161 TYR B N 1
ATOM 3199 C CA . TYR B 1 161 ? -2.451 -23.469 0.949 1 95 161 TYR B CA 1
ATOM 3200 C C . TYR B 1 161 ? -3.439 -23.281 2.094 1 95 161 TYR B C 1
ATOM 3202 O O . TYR B 1 161 ? -4.074 -22.219 2.201 1 95 161 TYR B O 1
ATOM 3210 N N . LYS B 1 162 ? -3.559 -24.219 2.941 1 96.31 162 LYS B N 1
ATOM 3211 C CA . LYS B 1 162 ? -4.512 -24.172 4.043 1 96.31 162 LYS B CA 1
ATOM 3212 C C . LYS B 1 162 ? -4.113 -23.109 5.066 1 96.31 162 LYS B C 1
ATOM 3214 O O . LYS B 1 162 ? -4.953 -22.328 5.527 1 96.31 162 LYS B O 1
ATOM 3219 N N . VAL B 1 163 ? -2.818 -23.047 5.391 1 96.88 163 VAL B N 1
ATOM 3220 C CA . VAL B 1 163 ? -2.334 -22.062 6.355 1 96.88 163 VAL B CA 1
ATOM 3221 C C . VAL B 1 163 ? -2.475 -20.656 5.777 1 96.88 163 VAL B C 1
ATOM 3223 O O . VAL B 1 163 ? -2.941 -19.75 6.461 1 96.88 163 VAL B O 1
ATOM 3226 N N . GLY B 1 164 ? -2.062 -20.516 4.562 1 97.44 164 GLY B N 1
ATOM 3227 C CA . GLY B 1 164 ? -2.203 -19.219 3.918 1 97.44 164 GLY B CA 1
ATOM 3228 C C . GLY B 1 164 ? -3.645 -18.766 3.803 1 97.44 164 GLY B C 1
ATOM 3229 O O . GLY B 1 164 ? -3.953 -17.594 4.051 1 97.44 164 GLY B O 1
ATOM 3230 N N . GLY B 1 165 ? -4.488 -19.656 3.424 1 97.69 165 GLY B N 1
ATOM 3231 C CA . GLY B 1 165 ? -5.906 -19.344 3.336 1 97.69 165 GLY B CA 1
ATOM 3232 C C . GLY B 1 165 ? -6.52 -18.984 4.676 1 97.69 165 GLY B C 1
ATOM 3233 O O . GLY B 1 165 ? -7.332 -18.047 4.758 1 97.69 165 GLY B O 1
ATOM 3234 N N . ALA B 1 166 ? -6.141 -19.719 5.656 1 98.25 166 ALA B N 1
ATOM 3235 C CA . ALA B 1 166 ? -6.641 -19.422 6.996 1 98.25 166 ALA B CA 1
ATOM 3236 C C . ALA B 1 166 ? -6.215 -18.031 7.453 1 98.25 166 ALA B C 1
ATOM 3238 O O . ALA B 1 166 ? -6.992 -17.312 8.086 1 98.25 166 ALA B O 1
ATOM 3239 N N . LEU B 1 167 ? -5.031 -17.688 7.16 1 98.5 167 LEU B N 1
ATOM 3240 C CA . LEU B 1 167 ? -4.543 -16.375 7.512 1 98.5 167 LEU B CA 1
ATOM 3241 C C . LEU B 1 167 ? -5.316 -15.289 6.77 1 98.5 167 LEU B C 1
ATOM 3243 O O . LEU B 1 167 ? -5.672 -14.258 7.352 1 98.5 167 LEU B O 1
ATOM 3247 N N . GLN B 1 168 ? -5.59 -15.523 5.539 1 98.31 168 GLN B N 1
ATOM 3248 C CA . GLN B 1 168 ? -6.371 -14.57 4.766 1 98.31 168 GLN B CA 1
ATOM 3249 C C . GLN B 1 168 ? -7.785 -14.438 5.316 1 98.31 168 GLN B C 1
ATOM 3251 O O . GLN B 1 168 ? -8.344 -13.344 5.363 1 98.31 168 GLN B O 1
ATOM 3256 N N . LEU B 1 169 ? -8.312 -15.531 5.734 1 98.5 169 LEU B N 1
ATOM 3257 C CA . LEU B 1 169 ? -9.641 -15.508 6.336 1 98.5 169 LEU B CA 1
ATOM 3258 C C . LEU B 1 169 ? -9.625 -14.727 7.648 1 98.5 169 LEU B C 1
ATOM 3260 O O . LEU B 1 169 ? -10.5 -13.891 7.887 1 98.5 169 LEU B O 1
ATOM 3264 N N . CYS B 1 170 ? -8.633 -15.016 8.414 1 98 170 CYS B N 1
ATOM 3265 C CA . CYS B 1 170 ? -8.484 -14.297 9.672 1 98 170 CYS B CA 1
ATOM 3266 C C . CYS B 1 170 ? -8.328 -12.805 9.43 1 98 170 CYS B C 1
ATOM 3268 O O . CYS B 1 170 ? -8.961 -11.992 10.109 1 98 170 CYS B O 1
ATOM 3270 N N . GLY B 1 171 ? -7.504 -12.516 8.492 1 98.25 171 GLY B N 1
ATOM 3271 C CA . GLY B 1 171 ? -7.332 -11.109 8.148 1 98.25 171 GLY B CA 1
ATOM 3272 C C . GLY B 1 171 ? -8.617 -10.445 7.688 1 98.25 171 GLY B C 1
ATOM 3273 O O . GLY B 1 171 ? -8.922 -9.328 8.102 1 98.25 171 GLY B O 1
ATOM 3274 N N . GLY B 1 172 ? -9.367 -11.078 6.836 1 97.94 172 GLY B N 1
ATOM 3275 C CA . GLY B 1 172 ? -10.648 -10.562 6.395 1 97.94 172 GLY B CA 1
ATOM 3276 C C . GLY B 1 172 ? -11.617 -10.305 7.531 1 97.94 172 GLY B C 1
ATOM 3277 O O . GLY B 1 172 ? -12.312 -9.289 7.551 1 97.94 172 GLY B O 1
ATOM 3278 N N . VAL B 1 173 ? -11.625 -11.172 8.438 1 98.12 173 VAL B N 1
ATOM 3279 C CA . VAL B 1 173 ? -12.523 -11.047 9.578 1 98.12 173 VAL B CA 1
ATOM 3280 C C . VAL B 1 173 ? -12.094 -9.867 10.445 1 98.12 173 VAL B C 1
ATOM 3282 O O . VAL B 1 173 ? -12.93 -9.102 10.93 1 98.12 173 VAL B O 1
ATOM 3285 N N . CYS B 1 174 ? -10.836 -9.734 10.664 1 96.75 174 CYS B N 1
ATOM 3286 C CA . CYS B 1 174 ? -10.328 -8.602 11.43 1 96.75 174 CYS B CA 1
ATOM 3287 C C . CYS B 1 174 ? -10.688 -7.277 10.758 1 96.75 174 CYS B C 1
ATOM 3289 O O . CYS B 1 174 ? -11.117 -6.336 11.422 1 96.75 174 CYS B O 1
ATOM 3291 N N . LEU B 1 175 ? -10.516 -7.215 9.492 1 96.31 175 LEU B N 1
ATOM 3292 C CA . LEU B 1 175 ? -10.852 -6 8.75 1 96.31 175 LEU B CA 1
ATOM 3293 C C . LEU B 1 175 ? -12.352 -5.742 8.781 1 96.31 175 LEU B C 1
ATOM 3295 O O . LEU B 1 175 ? -12.781 -4.586 8.82 1 96.31 175 LEU B O 1
ATOM 3299 N N . LEU B 1 176 ? -13.117 -6.805 8.742 1 96.81 176 LEU B N 1
ATOM 3300 C CA . LEU B 1 176 ? -14.562 -6.668 8.875 1 96.81 176 LEU B CA 1
ATOM 3301 C C . LEU B 1 176 ? -14.93 -6.078 10.234 1 96.81 176 LEU B C 1
ATOM 3303 O O . LEU B 1 176 ? -15.812 -5.223 10.328 1 96.81 176 LEU B O 1
ATOM 3307 N N . ALA B 1 177 ? -14.258 -6.496 11.219 1 94.25 177 ALA B N 1
ATOM 3308 C CA . ALA B 1 177 ? -14.484 -5.953 12.555 1 94.25 177 ALA B CA 1
ATOM 3309 C C . ALA B 1 177 ? -14.203 -4.457 12.602 1 94.25 177 ALA B C 1
ATOM 3311 O O . ALA B 1 177 ? -14.953 -3.691 13.203 1 94.25 177 ALA B O 1
ATOM 3312 N N . VAL B 1 178 ? -13.133 -4.07 11.961 1 91.81 178 VAL B N 1
ATOM 3313 C CA . VAL B 1 178 ? -12.789 -2.656 11.906 1 91.81 178 VAL B CA 1
ATOM 3314 C C . VAL B 1 178 ? -13.898 -1.879 11.211 1 91.81 178 VAL B C 1
ATOM 3316 O O . VAL B 1 178 ? -14.32 -0.819 11.688 1 91.81 178 VAL B O 1
ATOM 3319 N N . LEU B 1 179 ? -14.352 -2.41 10.148 1 91.88 179 LEU B N 1
ATOM 3320 C CA . LEU B 1 179 ? -15.422 -1.782 9.375 1 91.88 179 LEU B CA 1
ATOM 3321 C C . LEU B 1 179 ? -16.688 -1.628 10.219 1 91.88 179 LEU B C 1
ATOM 3323 O O . LEU B 1 179 ? -17.297 -0.558 10.242 1 91.88 179 LEU B O 1
ATOM 3327 N N . LEU B 1 180 ? -17.047 -2.617 10.883 1 91.25 180 LEU B N 1
ATOM 3328 C CA . LEU B 1 180 ? -18.25 -2.596 11.695 1 91.25 180 LEU B CA 1
ATOM 3329 C C . LEU B 1 180 ? -18.109 -1.634 12.867 1 91.25 180 LEU B C 1
ATOM 3331 O O . LEU B 1 180 ? -19.047 -0.9 13.195 1 91.25 180 LEU B O 1
ATOM 3335 N N . MET B 1 181 ? -17 -1.696 13.469 1 86.5 181 MET B N 1
ATOM 3336 C CA . MET B 1 181 ? -16.766 -0.775 14.578 1 86.5 181 MET B CA 1
ATOM 3337 C C . MET B 1 181 ? -16.859 0.673 14.109 1 86.5 181 MET B C 1
ATOM 3339 O O . MET B 1 181 ? -17.406 1.524 14.812 1 86.5 181 MET B O 1
ATOM 3343 N N . TYR B 1 182 ? -16.328 0.956 12.992 1 86.5 182 TYR B N 1
ATOM 3344 C CA . TYR B 1 182 ? -16.359 2.301 12.43 1 86.5 182 TYR B CA 1
ATOM 3345 C C . TYR B 1 182 ? -17.797 2.74 12.172 1 86.5 182 TYR B C 1
ATOM 3347 O O . TYR B 1 182 ? -18.188 3.855 12.531 1 86.5 182 TYR B O 1
ATOM 3355 N N . VAL B 1 183 ? -18.562 1.874 11.602 1 86.31 183 VAL B N 1
ATOM 3356 C CA . VAL B 1 183 ? -19.953 2.207 11.266 1 86.31 183 VAL B CA 1
ATOM 3357 C C . VAL B 1 183 ? -20.75 2.434 12.555 1 86.31 183 VAL B C 1
ATOM 3359 O O . VAL B 1 183 ? -21.578 3.348 12.625 1 86.31 183 VAL B O 1
ATOM 3362 N N . VAL B 1 184 ? -20.531 1.665 13.508 1 84.19 184 VAL B N 1
ATOM 3363 C CA . VAL B 1 184 ? -21.234 1.811 14.781 1 84.19 184 VAL B CA 1
ATOM 3364 C C . VAL B 1 184 ? -20.859 3.146 15.422 1 84.19 184 VAL B C 1
ATOM 3366 O O . VAL B 1 184 ? -21.719 3.842 15.961 1 84.19 184 VAL B O 1
ATOM 3369 N N . TRP B 1 185 ? -19.688 3.463 15.289 1 78.12 185 TRP B N 1
ATOM 3370 C CA . TRP B 1 185 ? -19.219 4.711 15.883 1 78.12 185 TRP B CA 1
ATOM 3371 C C . TRP B 1 185 ? -19.844 5.914 15.195 1 78.12 185 TRP B C 1
ATOM 3373 O O . TRP B 1 185 ? -20.25 6.875 15.852 1 78.12 185 TRP B O 1
ATOM 3383 N N . ILE B 1 186 ? -19.938 5.902 13.938 1 78.94 186 ILE B N 1
ATOM 3384 C CA . ILE B 1 186 ? -20.406 7.051 13.18 1 78.94 186 ILE B CA 1
ATOM 3385 C C . ILE B 1 186 ? -21.938 7.086 13.203 1 78.94 186 ILE B C 1
ATOM 3387 O O . ILE B 1 186 ? -22.531 8.156 13.32 1 78.94 186 ILE B O 1
ATOM 3391 N N . GLN B 1 187 ? -22.609 5.926 13.148 1 77.94 187 GLN B N 1
ATOM 3392 C CA . GLN B 1 187 ? -24.047 5.91 12.922 1 77.94 187 GLN B CA 1
ATOM 3393 C C . GLN B 1 187 ? -24.812 5.66 14.227 1 77.94 187 GLN B C 1
ATOM 3395 O O . GLN B 1 187 ? -25.953 6.094 14.375 1 77.94 187 GLN B O 1
ATOM 3400 N N . VAL B 1 188 ? -24.141 5.051 15.148 1 77.31 188 VAL B N 1
ATOM 3401 C CA . VAL B 1 188 ? -24.953 4.574 16.266 1 77.31 188 VAL B CA 1
ATOM 3402 C C . VAL B 1 188 ? -24.641 5.383 17.516 1 77.31 188 VAL B C 1
ATOM 3404 O O . VAL B 1 188 ? -25.547 5.75 18.266 1 77.31 188 VAL B O 1
ATOM 3407 N N . LEU B 1 189 ? -23.344 5.633 17.875 1 73.62 189 LEU B N 1
ATOM 3408 C CA . LEU B 1 189 ? -22.984 6.184 19.172 1 73.62 189 LEU B CA 1
ATOM 3409 C C . LEU B 1 189 ? -23.219 7.688 19.203 1 73.62 189 LEU B C 1
ATOM 3411 O O . LEU B 1 189 ? -23.047 8.32 20.25 1 73.62 189 LEU B O 1
ATOM 3415 N N . ASP B 1 190 ? -23.984 8.273 18.484 1 71.06 190 ASP B N 1
ATOM 3416 C CA . ASP B 1 190 ? -24.359 9.688 18.484 1 71.06 190 ASP B CA 1
ATOM 3417 C C . ASP B 1 190 ? -23.172 10.562 18.906 1 71.06 190 ASP B C 1
ATOM 3419 O O . ASP B 1 190 ? -23.359 11.594 19.547 1 71.06 190 ASP B O 1
ATOM 3423 N N . THR B 1 191 ? -21.953 10.094 18.828 1 71.88 191 THR B N 1
ATOM 3424 C CA . THR B 1 191 ? -20.781 10.859 19.25 1 71.88 191 THR B CA 1
ATOM 3425 C C . THR B 1 191 ? -20.641 12.141 18.438 1 71.88 191 THR B C 1
ATOM 3427 O O . THR B 1 191 ? -20.297 13.195 18.984 1 71.88 191 THR B O 1
ATOM 3430 N N . LEU B 1 192 ? -20.969 12.125 17.234 1 76.06 192 LEU B N 1
ATOM 3431 C CA . LEU B 1 192 ? -20.859 13.305 16.375 1 76.06 192 LEU B CA 1
ATOM 3432 C C . LEU B 1 192 ? -21.922 14.336 16.75 1 76.06 192 LEU B C 1
ATOM 3434 O O . LEU B 1 192 ? -21.672 15.539 16.719 1 76.06 192 LEU B O 1
ATOM 3438 N N . GLU B 1 193 ? -23.031 13.828 17.141 1 77.12 193 GLU B N 1
ATOM 3439 C CA . GLU B 1 193 ? -24.094 14.742 17.562 1 77.12 193 GLU B CA 1
ATOM 3440 C C . GLU B 1 193 ? -23.719 15.438 18.859 1 77.12 193 GLU B C 1
ATOM 3442 O O . GLU B 1 193 ? -23.984 16.641 19.031 1 77.12 193 GLU B O 1
ATOM 3447 N N . GLN B 1 194 ? -23.203 14.672 19.656 1 75.69 194 GLN B N 1
ATOM 3448 C CA . GLN B 1 194 ? -22.766 15.258 20.922 1 75.69 194 GLN B CA 1
ATOM 3449 C C . GLN B 1 194 ? -21.672 16.297 20.703 1 75.69 194 GLN B C 1
ATOM 3451 O O . GLN B 1 194 ? -21.625 17.328 21.391 1 75.69 194 GLN B O 1
ATOM 3456 N N . PHE B 1 195 ? -20.859 16.031 19.766 1 77.44 195 PHE B N 1
ATOM 3457 C CA . PHE B 1 195 ? -19.812 16.984 19.422 1 77.44 195 PHE B CA 1
ATOM 3458 C C . PHE B 1 195 ? -20.406 18.281 18.891 1 77.44 195 PHE B C 1
ATOM 3460 O O . PHE B 1 195 ? -19.969 19.359 19.266 1 77.44 195 PHE B O 1
ATOM 3467 N N . VAL B 1 196 ? -21.375 18.203 18.109 1 80.12 196 VAL B N 1
ATOM 3468 C CA . VAL B 1 196 ? -22.047 19.375 17.547 1 80.12 196 VAL B CA 1
ATOM 3469 C C . VAL B 1 196 ? -22.719 20.172 18.656 1 80.12 196 VAL B C 1
ATOM 3471 O O . VAL B 1 196 ? -22.609 21.391 18.703 1 80.12 196 VAL B O 1
ATOM 3474 N N . LEU B 1 197 ? -23.312 19.484 19.516 1 81.75 197 LEU B N 1
ATOM 3475 C CA . LEU B 1 197 ? -24 20.141 20.625 1 81.75 197 LEU B CA 1
ATOM 3476 C C . LEU B 1 197 ? -23.016 20.859 21.531 1 81.75 197 LEU B C 1
ATOM 3478 O O . LEU B 1 197 ? -23.281 21.969 22 1 81.75 197 LEU B O 1
ATOM 3482 N N . HIS B 1 198 ? -21.984 20.219 21.703 1 78.12 198 HIS B N 1
ATOM 3483 C CA . HIS B 1 198 ? -20.969 20.828 22.547 1 78.12 198 HIS B CA 1
ATOM 3484 C C . HIS B 1 198 ? -20.391 22.078 21.891 1 78.12 198 HIS B C 1
ATOM 3486 O O . HIS B 1 198 ? -20.172 23.094 22.547 1 78.12 198 HIS B O 1
ATOM 3492 N N . GLN B 1 199 ? -20.188 22.062 20.625 1 77 199 GLN B N 1
ATOM 3493 C CA . GLN B 1 199 ? -19.641 23.203 19.891 1 77 199 GLN B CA 1
ATOM 3494 C C . GLN B 1 199 ? -20.641 24.359 19.844 1 77 199 GLN B C 1
ATOM 3496 O O . GLN B 1 199 ? -20.266 25.531 19.953 1 77 199 GLN B O 1
ATOM 3501 N N . ARG B 1 200 ? -21.844 24.031 19.703 1 81.38 200 ARG B N 1
ATOM 3502 C CA . ARG B 1 200 ? -22.891 25.047 19.703 1 81.38 200 ARG B CA 1
ATOM 3503 C C . ARG B 1 200 ? -23 25.719 21.062 1 81.38 200 ARG B C 1
ATOM 3505 O O . ARG B 1 200 ? -23.234 26.922 21.156 1 81.38 200 ARG B O 1
ATOM 3512 N N . ALA B 1 201 ? -22.719 25 22.016 1 81.88 201 ALA B N 1
ATOM 3513 C CA . ALA B 1 201 ? -22.797 25.516 23.375 1 81.88 201 ALA B CA 1
ATOM 3514 C C . ALA B 1 201 ? -21.531 26.312 23.719 1 81.88 201 ALA B C 1
ATOM 3516 O O . ALA B 1 201 ? -21.578 27.219 24.562 1 81.88 201 ALA B O 1
ATOM 3517 N N . SER B 1 202 ? -20.438 25.938 23.078 1 74 202 SER B N 1
ATOM 3518 C CA . SER B 1 202 ? -19.156 26.547 23.438 1 74 202 SER B CA 1
ATOM 3519 C C . SER B 1 202 ? -18.906 27.812 22.625 1 74 202 SER B C 1
ATOM 3521 O O . SER B 1 202 ? -17.812 28.375 22.656 1 74 202 SER B O 1
ATOM 3523 N N . GLY B 1 203 ? -19.891 28.297 21.797 1 70 203 GLY B N 1
ATOM 3524 C CA . GLY B 1 203 ? -19.703 29.656 21.297 1 70 203 GLY B CA 1
ATOM 3525 C C . GLY B 1 203 ? -20.125 29.812 19.844 1 70 203 GLY B C 1
ATOM 3526 O O . GLY B 1 203 ? -20.125 30.922 19.312 1 70 203 GLY B O 1
ATOM 3527 N N . CYS B 1 204 ? -20.297 28.672 19.219 1 75.69 204 CYS B N 1
ATOM 3528 C CA . CYS B 1 204 ? -20.766 28.797 17.844 1 75.69 204 CYS B CA 1
ATOM 3529 C C . CYS B 1 204 ? -22.172 28.234 17.703 1 75.69 204 CYS B C 1
ATOM 3531 O O . CYS B 1 204 ? -22.344 27.109 17.234 1 75.69 204 CYS B O 1
ATOM 3533 N N . PRO B 1 205 ? -23.109 29.016 18.047 1 79.69 205 PRO B N 1
ATOM 3534 C CA . PRO B 1 205 ? -24.484 28.516 18.016 1 79.69 205 PRO B CA 1
ATOM 3535 C C . PRO B 1 205 ? -24.906 28.047 16.625 1 79.69 205 PRO B C 1
ATOM 3537 O O . PRO B 1 205 ? -25.797 27.188 16.5 1 79.69 205 PRO B O 1
ATOM 3540 N N . SER B 1 206 ? -24.312 28.531 15.539 1 81.44 206 SER B N 1
ATOM 3541 C CA . SER B 1 206 ? -24.672 28.109 14.188 1 81.44 206 SER B CA 1
ATOM 3542 C C . SER B 1 206 ? -23.672 27.094 13.648 1 81.44 206 SER B C 1
ATOM 3544 O O . SER B 1 206 ? -23.422 27.047 12.438 1 81.44 206 SER B O 1
ATOM 3546 N N . PHE B 1 207 ? -23.156 26.359 14.547 1 82.44 207 PHE B N 1
ATOM 3547 C CA . PHE B 1 207 ? -22.172 25.359 14.148 1 82.44 207 PHE B CA 1
ATOM 3548 C C . PHE B 1 207 ? -22.828 24.281 13.305 1 82.44 207 PHE B C 1
ATOM 3550 O O . PHE B 1 207 ? -23.891 23.766 13.648 1 82.44 207 PHE B O 1
ATOM 3557 N N . HIS B 1 208 ? -22.266 24.078 12.109 1 82.81 208 HIS B N 1
ATOM 3558 C CA . HIS B 1 208 ? -22.734 23.016 11.211 1 82.81 208 HIS B CA 1
ATOM 3559 C C . HIS B 1 208 ? -21.594 22.062 10.859 1 82.81 208 HIS B C 1
ATOM 3561 O O . HIS B 1 208 ? -20.484 22.5 10.531 1 82.81 208 HIS B O 1
ATOM 3567 N N . LEU B 1 209 ? -21.922 20.781 11.07 1 82.12 209 LEU B N 1
ATOM 3568 C CA . LEU B 1 209 ? -20.953 19.719 10.758 1 82.12 209 LEU B CA 1
ATOM 3569 C C . LEU B 1 209 ? -21.469 18.828 9.633 1 82.12 209 LEU B C 1
ATOM 3571 O O . LEU B 1 209 ? -22.516 18.188 9.773 1 82.12 209 LEU B O 1
ATOM 3575 N N . GLY B 1 210 ? -20.797 18.953 8.453 1 82.88 210 GLY B N 1
ATOM 3576 C CA . GLY B 1 210 ? -21.062 18.031 7.355 1 82.88 210 GLY B CA 1
ATOM 3577 C C . GLY B 1 210 ? -20.141 16.812 7.352 1 82.88 210 GLY B C 1
ATOM 3578 O O . GLY B 1 210 ? -18.922 16.953 7.465 1 82.88 210 GLY B O 1
ATOM 3579 N N . ILE B 1 211 ? -20.797 15.648 7.348 1 82.94 211 ILE B N 1
ATOM 3580 C CA . ILE B 1 211 ? -20.016 14.422 7.402 1 82.94 211 ILE B CA 1
ATOM 3581 C C . ILE B 1 211 ? -20.297 13.57 6.168 1 82.94 211 ILE B C 1
ATOM 3583 O O . ILE B 1 211 ? -21.438 13.461 5.73 1 82.94 211 ILE B O 1
ATOM 3587 N N . GLN B 1 212 ? -19.219 12.984 5.609 1 84.81 212 GLN B N 1
ATOM 3588 C CA . GLN B 1 212 ? -19.328 12.07 4.48 1 84.81 212 GLN B CA 1
ATOM 3589 C C . GLN B 1 212 ? -18.281 10.969 4.562 1 84.81 212 GLN B C 1
ATOM 3591 O O . GLN B 1 212 ? -17.188 11.172 5.105 1 84.81 212 GLN B O 1
ATOM 3596 N N . HIS B 1 213 ? -18.734 9.805 4.145 1 87.06 213 HIS B N 1
ATOM 3597 C CA . HIS B 1 213 ? -17.766 8.727 4.035 1 87.06 213 HIS B CA 1
ATOM 3598 C C . HIS B 1 213 ? -16.781 8.977 2.896 1 87.06 213 HIS B C 1
ATOM 3600 O O . HIS B 1 213 ? -17.172 9.398 1.808 1 87.06 213 HIS B O 1
ATOM 3606 N N . GLY B 1 214 ? -15.531 8.742 3.1 1 88.5 214 GLY B N 1
ATOM 3607 C CA . GLY B 1 214 ? -14.5 8.992 2.113 1 88.5 214 GLY B CA 1
ATOM 3608 C C . GLY B 1 214 ? -14.219 7.793 1.225 1 88.5 214 GLY B C 1
ATOM 3609 O O . GLY B 1 214 ? -14.797 6.723 1.415 1 88.5 214 GLY B O 1
ATOM 3610 N N . PRO B 1 215 ? -13.32 8 0.293 1 88.94 215 PRO B N 1
ATOM 3611 C CA . PRO B 1 215 ? -13.008 6.938 -0.664 1 88.94 215 PRO B CA 1
ATOM 3612 C C . PRO B 1 215 ? -12.312 5.742 -0.012 1 88.94 215 PRO B C 1
ATOM 3614 O O . PRO B 1 215 ? -12.523 4.602 -0.432 1 88.94 215 PRO B O 1
ATOM 3617 N N . SER B 1 216 ? -11.531 5.941 0.939 1 90.56 216 SER B N 1
ATOM 3618 C CA . SER B 1 216 ? -10.875 4.824 1.606 1 90.56 216 SER B CA 1
ATOM 3619 C C . SER B 1 216 ? -11.891 3.898 2.27 1 90.56 216 SER B C 1
ATOM 3621 O O . SER B 1 216 ? -11.719 2.678 2.266 1 90.56 216 SER B O 1
ATOM 3623 N N . PHE B 1 217 ? -12.867 4.469 2.795 1 91.62 217 PHE B N 1
ATOM 3624 C CA . PHE B 1 217 ? -13.914 3.666 3.424 1 91.62 217 PHE B CA 1
ATOM 3625 C C . PHE B 1 217 ? -14.688 2.877 2.379 1 91.62 217 PHE B C 1
ATOM 3627 O O . PHE B 1 217 ? -15.078 1.73 2.619 1 91.62 217 PHE B O 1
ATOM 3634 N N . LEU B 1 218 ? -14.859 3.449 1.269 1 92.31 218 LEU B N 1
ATOM 3635 C CA . LEU B 1 218 ? -15.633 2.809 0.21 1 92.31 218 LEU B CA 1
ATOM 3636 C C . LEU B 1 218 ? -14.898 1.585 -0.332 1 92.31 218 LEU B C 1
ATOM 3638 O O . LEU B 1 218 ? -15.531 0.648 -0.825 1 92.31 218 LEU B O 1
ATOM 3642 N N . LEU B 1 219 ? -13.641 1.553 -0.174 1 95.75 219 LEU B N 1
ATOM 3643 C CA . LEU B 1 219 ? -12.844 0.439 -0.672 1 95.75 219 LEU B CA 1
ATOM 3644 C C . LEU B 1 219 ? -12.789 -0.692 0.349 1 95.75 219 LEU B C 1
ATOM 3646 O O . LEU B 1 219 ? -12.477 -1.834 0.001 1 95.75 219 LEU B O 1
ATOM 3650 N N . ALA B 1 220 ? -13.125 -0.41 1.542 1 95.94 220 ALA B N 1
ATOM 3651 C CA . ALA B 1 220 ? -12.906 -1.349 2.641 1 95.94 220 ALA B CA 1
ATOM 3652 C C . ALA B 1 220 ? -13.797 -2.58 2.494 1 95.94 220 ALA B C 1
ATOM 3654 O O . ALA B 1 220 ? -13.328 -3.713 2.617 1 95.94 220 ALA B O 1
ATOM 3655 N N . PRO B 1 221 ? -15.109 -2.443 2.168 1 97.19 221 PRO B N 1
ATOM 3656 C CA . PRO B 1 221 ? -15.945 -3.635 2.004 1 97.19 221 PRO B CA 1
ATOM 3657 C C . PRO B 1 221 ? -15.453 -4.547 0.879 1 97.19 221 PRO B C 1
ATOM 3659 O O . PRO B 1 221 ? -15.508 -5.773 1.008 1 97.19 221 PRO B O 1
ATOM 3662 N N . ALA B 1 222 ? -15.07 -3.924 -0.145 1 97.81 222 ALA B N 1
ATOM 3663 C CA . ALA B 1 222 ? -14.531 -4.719 -1.247 1 97.81 222 ALA B CA 1
ATOM 3664 C C . ALA B 1 222 ? -13.273 -5.469 -0.821 1 97.81 222 ALA B C 1
ATOM 3666 O O . ALA B 1 222 ? -13.086 -6.633 -1.178 1 97.81 222 ALA B O 1
ATOM 3667 N N . ALA B 1 223 ? -12.445 -4.816 -0.102 1 98 223 ALA B N 1
ATOM 3668 C CA . ALA B 1 223 ? -11.234 -5.461 0.39 1 98 223 ALA B CA 1
ATOM 3669 C C . ALA B 1 223 ? -11.57 -6.676 1.25 1 98 223 ALA B C 1
ATOM 3671 O O . ALA B 1 223 ? -11.008 -7.758 1.053 1 98 223 ALA B O 1
ATOM 3672 N N . VAL B 1 224 ? -12.477 -6.496 2.131 1 98.12 224 VAL B N 1
ATOM 3673 C CA . VAL B 1 224 ? -12.891 -7.574 3.023 1 98.12 224 VAL B CA 1
ATOM 3674 C C . VAL B 1 224 ? -13.445 -8.742 2.205 1 98.12 224 VAL B C 1
ATOM 3676 O O . VAL B 1 224 ? -13.062 -9.891 2.416 1 98.12 224 VAL B O 1
ATOM 3679 N N . PHE B 1 225 ? -14.266 -8.469 1.261 1 98.38 225 PHE B N 1
ATOM 3680 C CA . PHE B 1 225 ? -14.898 -9.477 0.421 1 98.38 225 PHE B CA 1
ATOM 3681 C C . PHE B 1 225 ? -13.852 -10.289 -0.33 1 98.38 225 PHE B C 1
ATOM 3683 O O . PHE B 1 225 ? -13.891 -11.523 -0.317 1 98.38 225 PHE B O 1
ATOM 3690 N N . PHE B 1 226 ? -12.953 -9.602 -0.896 1 98.56 226 PHE B N 1
ATOM 3691 C CA . PHE B 1 226 ? -11.945 -10.281 -1.703 1 98.56 226 PHE B CA 1
ATOM 3692 C C . PHE B 1 226 ? -10.992 -11.078 -0.821 1 98.56 226 PHE B C 1
ATOM 3694 O O . PHE B 1 226 ? -10.555 -12.164 -1.198 1 98.56 226 PHE B O 1
ATOM 3701 N N . CYS B 1 227 ? -10.695 -10.578 0.311 1 98.25 227 CYS B N 1
ATOM 3702 C CA . CYS B 1 227 ? -9.812 -11.312 1.213 1 98.25 227 CYS B CA 1
ATOM 3703 C C . CYS B 1 227 ? -10.477 -12.594 1.706 1 98.25 227 CYS B C 1
ATOM 3705 O O . CYS B 1 227 ? -9.852 -13.656 1.723 1 98.25 227 CYS B O 1
ATOM 3707 N N . LEU B 1 228 ? -11.703 -12.523 2.068 1 98.62 228 LEU B N 1
ATOM 3708 C CA . LEU B 1 228 ? -12.422 -13.695 2.551 1 98.62 228 LEU B CA 1
ATOM 3709 C C . LEU B 1 228 ? -12.594 -14.727 1.438 1 98.62 228 LEU B C 1
ATOM 3711 O O . LEU B 1 228 ? -12.414 -15.922 1.66 1 98.62 228 LEU B O 1
ATOM 3715 N N . LEU B 1 229 ? -12.891 -14.203 0.282 1 98.19 229 LEU B N 1
ATOM 3716 C CA . LEU B 1 229 ? -13.055 -15.094 -0.858 1 98.19 229 LEU B CA 1
ATOM 3717 C C . LEU B 1 229 ? -11.742 -15.781 -1.202 1 98.19 229 LEU B C 1
ATOM 3719 O O . LEU B 1 229 ? -11.711 -16.984 -1.44 1 98.19 229 LEU B O 1
ATOM 3723 N N . ALA B 1 230 ? -10.711 -15.031 -1.213 1 97.75 230 ALA B N 1
ATOM 3724 C CA . ALA B 1 230 ? -9.391 -15.602 -1.492 1 97.75 230 ALA B CA 1
ATOM 3725 C C . ALA B 1 230 ? -9.008 -16.641 -0.446 1 97.75 230 ALA B C 1
ATOM 3727 O O . ALA B 1 230 ? -8.477 -17.703 -0.784 1 97.75 230 ALA B O 1
ATOM 3728 N N . GLY B 1 231 ? -9.258 -16.312 0.776 1 98.25 231 GLY B N 1
ATOM 3729 C CA . GLY B 1 231 ? -8.961 -17.266 1.838 1 98.25 231 GLY B CA 1
ATOM 3730 C C . GLY B 1 231 ? -9.734 -18.562 1.71 1 98.25 231 GLY B C 1
ATOM 3731 O O . GLY B 1 231 ? -9.156 -19.656 1.836 1 98.25 231 GLY B O 1
ATOM 3732 N N . LEU B 1 232 ? -10.945 -18.5 1.435 1 97.94 232 LEU B N 1
ATOM 3733 C CA . LEU B 1 232 ? -11.781 -19.672 1.283 1 97.94 232 LEU B CA 1
ATOM 3734 C C . LEU B 1 232 ? -11.32 -20.531 0.101 1 97.94 232 LEU B C 1
ATOM 3736 O O . LEU B 1 232 ? -11.203 -21.75 0.216 1 97.94 232 LEU B O 1
ATOM 3740 N N . LEU B 1 233 ? -11.102 -19.844 -0.998 1 96.38 233 LEU B N 1
ATOM 3741 C CA . LEU B 1 233 ? -10.648 -20.562 -2.186 1 96.38 233 LEU B CA 1
ATOM 3742 C C . LEU B 1 233 ? -9.305 -21.234 -1.936 1 96.38 233 LEU B C 1
ATOM 3744 O O . LEU B 1 233 ? -9.07 -22.359 -2.385 1 96.38 233 LEU B O 1
ATOM 3748 N N . SER B 1 234 ? -8.469 -20.578 -1.228 1 96.5 234 SER B N 1
ATOM 3749 C CA . SER B 1 234 ? -7.164 -21.156 -0.928 1 96.5 234 SER B CA 1
ATOM 3750 C C . SER B 1 234 ? -7.297 -22.391 -0.05 1 96.5 234 SER B C 1
ATOM 3752 O O . SER B 1 234 ? -6.605 -23.391 -0.266 1 96.5 234 SER B O 1
ATOM 3754 N N . VAL B 1 235 ? -8.133 -22.344 0.903 1 96.88 235 VAL B N 1
ATOM 3755 C CA . VAL B 1 235 ? -8.367 -23.516 1.752 1 96.88 235 VAL B CA 1
ATOM 3756 C C . VAL B 1 235 ? -8.953 -24.656 0.919 1 96.88 235 VAL B C 1
ATOM 3758 O O . VAL B 1 235 ? -8.555 -25.812 1.067 1 96.88 235 VAL B O 1
ATOM 3761 N N . LEU B 1 236 ? -9.797 -24.359 0.011 1 94.75 236 LEU B N 1
ATOM 3762 C CA . LEU B 1 236 ? -10.398 -25.359 -0.859 1 94.75 236 LEU B CA 1
ATOM 3763 C C . LEU B 1 236 ? -9.352 -26 -1.766 1 94.75 236 LEU B C 1
ATOM 3765 O O . LEU B 1 236 ? -9.367 -27.219 -1.991 1 94.75 236 LEU B O 1
ATOM 3769 N N . VAL B 1 237 ? -8.539 -25.188 -2.303 1 93.31 237 VAL B N 1
ATOM 3770 C CA . VAL B 1 237 ? -7.438 -25.703 -3.109 1 93.31 237 VAL B CA 1
ATOM 3771 C C . VAL B 1 237 ? -6.59 -26.656 -2.277 1 93.31 237 VAL B C 1
ATOM 3773 O O . VAL B 1 237 ? -6.238 -27.75 -2.74 1 93.31 237 VAL B O 1
ATOM 3776 N N . GLY B 1 238 ? -6.254 -26.234 -1.061 1 94.06 238 GLY B N 1
ATOM 3777 C CA . GLY B 1 238 ? -5.492 -27.094 -0.18 1 94.06 238 GLY B CA 1
ATOM 3778 C C . GLY B 1 238 ? -6.168 -28.438 0.077 1 94.06 238 GLY B C 1
ATOM 3779 O O . GLY B 1 238 ? -5.52 -29.484 0.051 1 94.06 238 GLY B O 1
ATOM 3780 N N . CYS B 1 239 ? -7.391 -28.469 0.25 1 93.88 239 CYS B N 1
ATOM 3781 C CA . CYS B 1 239 ? -8.156 -29.688 0.482 1 93.88 239 CYS B CA 1
ATOM 3782 C C . CYS B 1 239 ? -8.164 -30.562 -0.759 1 93.88 239 CYS B C 1
ATOM 3784 O O . CYS B 1 239 ? -8.055 -31.797 -0.658 1 93.88 239 CYS B O 1
ATOM 3786 N N . SER B 1 240 ? -8.281 -29.953 -1.869 1 90.44 240 SER B N 1
ATOM 3787 C CA . SER B 1 240 ? -8.297 -30.688 -3.125 1 90.44 240 SER B CA 1
ATOM 3788 C C . SER B 1 240 ? -6.941 -31.344 -3.398 1 90.44 240 SER B C 1
ATOM 3790 O O . SER B 1 240 ? -6.879 -32.5 -3.842 1 90.44 240 SER B O 1
ATOM 3792 N N . VAL B 1 241 ? -5.973 -30.625 -3.172 1 89.88 241 VAL B N 1
ATOM 3793 C CA . VAL B 1 241 ? -4.629 -31.156 -3.375 1 89.88 241 VAL B CA 1
ATOM 3794 C C . VAL B 1 241 ? -4.379 -32.312 -2.414 1 89.88 241 VAL B C 1
ATOM 3796 O O . VAL B 1 241 ? -3.809 -33.344 -2.803 1 89.88 241 VAL B O 1
ATOM 3799 N N . GLN B 1 242 ? -4.75 -32.188 -1.236 1 91.12 242 GLN B N 1
ATOM 3800 C CA . GLN B 1 242 ? -4.594 -33.25 -0.241 1 91.12 242 GLN B CA 1
ATOM 3801 C C . GLN B 1 242 ? -5.344 -34.5 -0.657 1 91.12 242 GLN B C 1
ATOM 3803 O O . GLN B 1 242 ? -4.82 -35.625 -0.524 1 91.12 242 GLN B O 1
ATOM 3808 N N . ARG B 1 243 ? -6.473 -34.344 -1.157 1 90 243 ARG B N 1
ATOM 3809 C CA . ARG B 1 243 ? -7.273 -35.5 -1.597 1 90 243 ARG B CA 1
ATOM 3810 C C . ARG B 1 243 ? -6.617 -36.219 -2.77 1 90 243 ARG B C 1
ATOM 3812 O O . ARG B 1 243 ? -6.613 -37.438 -2.83 1 90 243 ARG B O 1
ATOM 3819 N N . ARG B 1 244 ? -6.094 -35.5 -3.602 1 85.81 244 ARG B N 1
ATOM 3820 C CA . ARG B 1 244 ? -5.422 -36.094 -4.754 1 85.81 244 ARG B CA 1
ATOM 3821 C C . ARG B 1 244 ? -4.176 -36.844 -4.328 1 85.81 244 ARG B C 1
ATOM 3823 O O . ARG B 1 244 ? -3.865 -37.906 -4.895 1 85.81 244 ARG B O 1
ATOM 3830 N N . GLU B 1 245 ? -3.533 -36.312 -3.389 1 85.06 245 GLU B N 1
ATOM 3831 C CA . GLU B 1 245 ? -2.354 -37 -2.877 1 85.06 245 GLU B CA 1
ATOM 3832 C C . GLU B 1 245 ? -2.732 -38.312 -2.17 1 85.06 245 GLU B C 1
ATOM 3834 O O . GLU B 1 245 ? -2.049 -39.312 -2.316 1 85.06 245 GLU B O 1
ATOM 3839 N N . LEU B 1 246 ? -3.775 -38.281 -1.487 1 85.19 246 LEU B N 1
ATOM 3840 C CA . LEU B 1 246 ? -4.242 -39.5 -0.792 1 85.19 246 LEU B CA 1
ATOM 3841 C C . LEU B 1 246 ? -4.711 -40.562 -1.783 1 85.19 246 LEU B C 1
ATOM 3843 O O . LEU B 1 246 ? -4.473 -41.75 -1.584 1 85.19 246 LEU B O 1
ATOM 3847 N N . ASP B 1 247 ? -5.312 -40.062 -2.859 1 84.19 247 ASP B N 1
ATOM 3848 C CA . ASP B 1 247 ? -5.773 -41 -3.891 1 84.19 247 ASP B CA 1
ATOM 3849 C C . ASP B 1 247 ? -4.59 -41.625 -4.621 1 84.19 247 ASP B C 1
ATOM 3851 O O . ASP B 1 247 ? -4.613 -42.844 -4.922 1 84.19 247 ASP B O 1
ATOM 3855 N N . ARG B 1 248 ? -3.627 -40.906 -4.828 1 83.69 248 ARG B N 1
ATOM 3856 C CA . ARG B 1 248 ? -2.436 -41.406 -5.496 1 83.69 248 ARG B CA 1
ATOM 3857 C C . ARG B 1 248 ? -1.706 -42.406 -4.613 1 83.69 248 ARG B C 1
ATOM 3859 O O . ARG B 1 248 ? -1.228 -43.438 -5.102 1 83.69 248 ARG B O 1
ATOM 3866 N N . ASP B 1 249 ? -1.687 -42.188 -3.371 1 84.12 249 ASP B N 1
ATOM 3867 C CA . ASP B 1 249 ? -1.034 -43.094 -2.434 1 84.12 249 ASP B CA 1
ATOM 3868 C C . ASP B 1 249 ? -1.809 -44.406 -2.309 1 84.12 249 ASP B C 1
ATOM 3870 O O . ASP B 1 249 ? -1.213 -45.469 -2.16 1 84.12 249 ASP B O 1
ATOM 3874 N N . SER B 1 250 ? -3.1 -44.281 -2.443 1 84.94 250 SER B N 1
ATOM 3875 C CA . SER B 1 250 ? -3.934 -45.469 -2.334 1 84.94 250 SER B CA 1
ATOM 3876 C C . SER B 1 250 ? -3.801 -46.375 -3.572 1 84.94 250 SER B C 1
ATOM 3878 O O . SER B 1 250 ? -3.875 -47.594 -3.48 1 84.94 250 SER B O 1
ATOM 3880 N N . ILE B 1 251 ? -3.6 -45.75 -4.641 1 81.81 251 ILE B N 1
ATOM 3881 C CA . ILE B 1 251 ? -3.441 -46.5 -5.883 1 81.81 251 ILE B CA 1
ATOM 3882 C C . ILE B 1 251 ? -2.07 -47.156 -5.91 1 81.81 251 ILE B C 1
ATOM 3884 O O . ILE B 1 251 ? -1.945 -48.312 -6.328 1 81.81 251 ILE B O 1
ATOM 3888 N N . ASP B 1 252 ? -1.112 -46.562 -5.406 1 81.56 252 ASP B N 1
ATOM 3889 C CA . ASP B 1 252 ? 0.249 -47.094 -5.438 1 81.56 252 ASP B CA 1
ATOM 3890 C C . ASP B 1 252 ? 0.465 -48.125 -4.328 1 81.56 252 ASP B C 1
ATOM 3892 O O . ASP B 1 252 ? 1.312 -49 -4.453 1 81.56 252 ASP B O 1
ATOM 3896 N N . HIS B 1 253 ? -0.264 -48.031 -3.199 1 80.62 253 HIS B N 1
ATOM 3897 C CA . HIS B 1 253 ? -0.159 -49 -2.105 1 80.62 253 HIS B CA 1
ATOM 3898 C C . HIS B 1 253 ? -1.526 -49.562 -1.738 1 80.62 253 HIS B C 1
ATOM 3900 O O . HIS B 1 253 ? -2.148 -49.125 -0.771 1 80.62 253 HIS B O 1
ATOM 3906 N N . PRO B 1 254 ? -1.976 -50.531 -2.65 1 70.56 254 PRO B N 1
ATOM 3907 C CA . PRO B 1 254 ? -3.273 -51.125 -2.301 1 70.56 254 PRO B CA 1
ATOM 3908 C C . PRO B 1 254 ? -3.254 -51.844 -0.955 1 70.56 254 PRO B C 1
ATOM 3910 O O . PRO B 1 254 ? -2.256 -52.469 -0.608 1 70.56 254 PRO B O 1
ATOM 3913 N N . VAL B 1 255 ? -3.789 -51.344 -0.036 1 61.88 255 VAL B N 1
ATOM 3914 C CA . VAL B 1 255 ? -3.949 -52.094 1.215 1 61.88 255 VAL B CA 1
ATOM 3915 C C . VAL B 1 255 ? -4.484 -53.5 0.929 1 61.88 255 VAL B C 1
ATOM 3917 O O . VAL B 1 255 ? -5.461 -53.656 0.192 1 61.88 255 VAL B O 1
ATOM 3920 N N . ASP B 1 256 ? -3.623 -54.5 1.046 1 53.47 256 ASP B N 1
ATOM 3921 C CA . ASP B 1 256 ? -4.008 -55.906 1.069 1 53.47 256 ASP B CA 1
ATOM 3922 C C . ASP B 1 256 ? -5.117 -56.156 2.088 1 53.47 256 ASP B C 1
ATOM 3924 O O . ASP B 1 256 ? -4.93 -55.938 3.285 1 53.47 256 ASP B O 1
ATOM 3928 N N . ASP B 1 257 ? -6.262 -55.875 1.753 1 48.72 257 ASP B N 1
ATOM 3929 C CA . ASP B 1 257 ? -7.309 -56.5 2.561 1 48.72 257 ASP B CA 1
ATOM 3930 C C . ASP B 1 257 ? -7.07 -58 2.717 1 48.72 257 ASP B C 1
ATOM 3932 O O . ASP B 1 257 ? -7.238 -58.75 1.764 1 48.72 257 ASP B O 1
ATOM 3936 N N . GLN B 1 258 ? -5.887 -58.531 3.191 1 35.81 258 GLN B N 1
ATOM 3937 C CA . GLN B 1 258 ? -6.078 -59.844 3.777 1 35.81 258 GLN B CA 1
ATOM 3938 C C . GLN B 1 258 ? -6.824 -59.75 5.105 1 35.81 258 GLN B C 1
ATOM 3940 O O . GLN B 1 258 ? -6.562 -58.844 5.91 1 35.81 258 GLN B O 1
#

Solvent-accessible surface area (backbone atoms only — not comparable to full-atom values): 26775 Å² total; per-residue (Å²): 135,81,78,75,77,74,70,72,71,72,73,70,67,82,68,68,50,72,67,52,49,50,38,52,44,52,33,48,19,52,49,30,35,52,50,11,49,52,30,42,50,49,25,64,64,68,30,27,33,37,33,35,36,40,36,64,56,85,81,48,77,75,85,86,86,78,98,65,72,61,61,26,38,37,35,33,26,12,63,53,38,31,34,35,33,80,25,56,50,90,74,55,53,80,62,35,65,74,67,66,60,71,63,68,54,32,42,32,26,68,39,56,67,49,73,77,75,53,91,80,65,77,75,66,71,63,89,71,43,66,53,56,55,31,41,52,50,12,53,50,25,36,53,51,12,49,54,37,35,55,57,14,61,61,61,70,35,31,66,38,16,33,53,11,9,48,27,13,33,51,9,18,51,27,41,44,49,39,52,50,53,50,49,41,47,71,73,61,60,49,51,65,56,50,38,50,51,51,43,28,69,72,51,26,74,58,52,44,77,47,77,42,79,24,69,20,45,66,33,39,62,55,14,29,52,26,20,35,51,14,9,52,39,24,32,50,50,13,51,50,48,47,51,53,52,52,51,52,50,45,68,74,52,65,74,74,83,120,136,83,78,74,77,75,72,73,73,74,75,72,67,83,65,69,48,74,68,53,47,50,38,52,46,52,33,50,19,52,50,29,34,53,51,11,51,51,30,42,50,46,26,63,65,67,32,27,35,36,33,35,35,40,37,63,57,84,79,47,81,75,82,87,84,78,97,64,71,61,61,26,37,37,37,34,25,12,64,51,38,30,33,35,32,80,26,56,51,90,73,55,51,82,61,34,67,74,60,70,58,69,63,66,55,31,42,32,26,67,37,55,68,48,74,78,76,52,89,81,64,76,76,64,73,63,90,71,42,66,52,56,56,32,40,52,51,11,53,50,24,37,55,52,12,49,54,35,36,55,59,12,63,62,60,69,35,32,67,38,16,34,52,12,9,48,27,14,33,52,11,18,52,28,42,44,50,40,53,49,52,51,49,40,47,72,73,62,62,50,52,66,57,51,39,49,53,49,44,27,71,74,51,25,73,58,54,42,80,48,76,42,80,25,69,19,45,66,34,39,62,55,14,29,51,25,20,35,50,14,9,51,39,24,32,49,50,12,53,52,48,46,50,51,52,53,51,52,49,46,68,74,51,65,74,73,83,118

Organism: NCBI:txid210632

Nearest PDB structures (foldseek):
  7rz4-assembly1_A  TM=7.157E-01  e=7.301E-08  Rattus norvegicus
  8ss4-assembly1_C  TM=7.369E-01  e=2.027E-07  Rattus norvegicus
  7tnl-assembly1_B  TM=6.877E-01  e=1.194E-06  Rattus norvegicus
  6wxu-assembly1_D  TM=4.629E-01  e=1.025E-05  Mus musculus
  7rz4-assembly1_A  TM=7.168E-01  e=1.029E-07  Rattus norvegicus

pLDDT: mean 77.68, std 18.49, range [29.45, 98.62]

Foldseek 3Di:
DPPPPPPPPPCVVVPQDLVRVLVVLLVLLLVLLVLLLVLLCLLQPPFQFKKKKKDFDDPFDDDDDDPFQGWIKIWGGGQFKIKIDTHRNPPDDSCVVQVPPDDPDIDMDTQRLPPDPQDPDPPPVCVPDLLVVLSVQLSVLSVVLSVLSVVCVVVVALVSLLSSLVSLQSSLVSLVVSLVVSCCVVPPPCSVVVSQVSVCVVGRVVMDMDMDGHPSSVSSVSSSVSSNSSSVSSNVSSVSSVVVVVVVVCVVDPPPPD/DPPPPPPPPPCVVVPQDLVRVLVVLLVLLLVLLVLLLVLLCLLQPPFQFKKKKKDFDDPFDDDDDDPFQGWIKIWGGGQFKIKIDTHRNPPDDSCVVQVPPDDPDIDMDTQRLPPDPQDPDPCPVCVPDLLVVLSVQLSVLSVVLSVLSVVCVVVVALVSLLSSLVSLQSSLVSLVVNLVVSCCVVPPPCSVVVSQVSVCVVGRVPMDMDMDGGPSSVSSVSSSVSSNSSSVSSNVSSVSSVVVVVVVVCVVDPPPPD

Secondary structure (DSSP, 8-state):
-----------------HHHHHHHHHHHHHHHHHHHHHHHHHHHHS--SEEEEEEE-TT---S---S--PEEEEEEE-SSEEEEEEEETTT--HHHHHTT---SEEEEEE-TT-----TTS-----TT-HHHHHHHHHHHHHHHHHHHHHHHHHHT-HHHHHHHHHHHHHHHHHHHHHHHHHHIIIIIS-HHHHHHHHHHHTT-TTEEEEEEE-HHHHHHHHHHHHHHHHHHHHHHHHHHHHHHHHHHHHHHS-----/-----------------HHHHHHHHHHHHHHHHHHHHHHHHHHHHS--SEEEEEEE-TT---S--SS--PEEEEEEE-SSEEEEEEEETTT--HHHHHTT---SEEEEEE-TT-----TTS-----TT-HHHHHHHHHHHHHHHHHHHHHHHHHHT-HHHHHHHHHHHHHHHHHHHHHHHHHHIIIIIS-HHHHHHHHHHHTT-TTEEEEEEE-HHHHHHHHHHHHHHHHHHHHHHHHHHHHHHHHHHHHHHS-----

InterPro domains:
  IPR004031 PMP-22/EMP/MP20/Claudin [PF13903] (36-233)
  IPR026763 Transmembrane protein 182 [PTHR32012] (21-243)

Sequence (516 aa):
MSQGSRVMFSSTQDEMSPAERLKVLVFFALFFGASGFLLTLLSCGTEYWLLASESCGEGGGGGLGDGGKKPVRIFHEGLFWRCSFLAASHEYSVWDLWIVKQPLSKLCQAAFLFPFPVKGTLWVEPHDAPYEHSSAIGVAAVVIGGFVVICAAPLTNHRLYKVGGALQLCGGVCLLAVLLMYVVWIQVLDTLEQFVLHQRASGCPSFHLGIQHGPSFLLAPAAVFFCLLAGLLSVLVGCSVQRRELDRDSIDHPVDDQMSQGSRVMFSSTQDEMSPAERLKVLVFFALFFGASGFLLTLLSCGTEYWLLASESCGEGGGGGLGDGGKKPVRIFHEGLFWRCSFLAASHEYSVWDLWIVKQPLSKLCQAAFLFPFPVKGTLWVEPHDAPYEHSSAIGVAAVVIGGFVVICAAPLTNHRLYKVGGALQLCGGVCLLAVLLMYVVWIQVLDTLEQFVLHQRASGCPSFHLGIQHGPSFLLAPAAVFFCLLAGLLSVLVGCSVQRRELDRDSIDHPVDDQ